Protein AF-0000000066668852 (afdb_homodimer)

Foldseek 3Di:
DDAQWKWKWFDFAPPQQIATQDTFLHGDDSHGPPVVDDPVCVVLQVCCQVVVAKDWDQDDADPDPLGRWIKIWHFDAWPVRHGGIIMIHGGRDDHDDGFWKKKWKAQLVQRKIAIQRDPPPPFDPRPDRIWGAARVCVFFQDDPCLLQVNLQLVVQDAFDKDWDWTWGATPVGIWIWIKIKTRHDPPSRIIIIMTTTSCVPDPHDHHDVVLVVLAVVCVVPVQKWKFKAFLVLGATRYTSYDDDPQFDDIPSDDRLVFWDPVCVVVVNVQSVCQQVPNAKDKDFFTWTAGPVRGTFTWIKMKGADDDHDVPDPGGGMIMIITGRPDPDD/DDAQWKWKWFDFAPPQQIATQDTFLHGDDSHGPPVVDDPVCVVLQVCCQVVVAKDWDQDDADPDPLGRWIKIWHFDAWPVRHGGIIMIHGGRDDHDDGFWKKKWKAQLVQRKIAIQGDPPPPFDPRPDRIWGAARVCVFFQDDPCLLQVNLQLVVQDAFDKDWDWTWGATPVGIWIWIKIKTRHDPPSRIIIIMTTTSCVPDPHDHHDVVLVVLAVVCVVPVQKWKFKAFLVLGATRYTSYDDDPQFDDIPSDDRLVFWDPVCVVVVNVQSVCQQVPNAKDKDFQIWTAGPVRGTFTWIKMKGADDDHDVPDPGGGMIMIITGRPDPDD

Organism: Nocardia brasiliensis (strain ATCC 700358 / HUJEG-1) (NCBI:txid1133849)

Solvent-accessible surface area (backbone atoms only — not comparable to full-atom values): 34417 Å² total; per-residue (Å²): 121,83,61,72,43,45,32,36,30,38,40,52,46,54,80,90,66,26,18,28,43,22,53,49,40,38,77,41,85,67,37,49,35,77,78,59,41,55,77,86,54,47,59,54,52,51,49,11,50,74,67,63,38,72,41,75,46,72,39,65,83,55,94,51,95,61,39,56,17,36,33,39,24,41,42,37,58,24,73,85,68,46,45,37,25,36,37,36,34,37,30,85,62,84,78,73,88,72,58,21,36,25,21,27,34,33,38,45,82,75,37,34,36,36,43,36,69,73,42,51,50,89,40,40,78,73,81,66,39,66,35,26,54,33,49,60,55,73,46,46,62,32,52,89,56,50,53,33,50,52,43,50,44,66,68,23,52,64,62,40,69,49,76,50,60,32,17,28,65,32,80,88,41,72,34,18,30,40,37,37,39,26,23,53,43,83,52,41,38,43,33,33,31,39,38,31,47,20,36,89,63,38,73,49,60,72,66,49,59,48,50,47,48,53,53,50,49,36,70,74,33,80,63,58,27,36,31,32,27,33,54,87,79,61,34,68,50,36,60,77,37,69,72,62,83,61,52,46,66,41,89,72,51,61,62,82,64,24,46,36,76,87,44,44,62,61,50,52,50,47,48,51,40,39,48,72,64,43,66,67,44,76,43,75,68,40,39,30,31,26,71,86,73,47,69,46,56,26,32,36,38,37,28,61,35,75,62,36,54,90,82,54,90,47,56,51,27,27,40,36,36,40,37,62,66,79,70,81,128,119,83,60,72,41,44,32,37,30,38,40,52,47,55,80,89,65,25,16,28,42,24,53,49,38,39,77,42,84,67,36,50,35,77,79,58,40,54,76,87,54,47,60,54,51,52,47,11,51,74,67,63,39,72,41,75,45,71,39,64,80,57,94,51,95,60,40,56,17,36,36,39,25,41,42,38,58,25,73,84,69,46,44,38,26,36,37,37,34,36,29,84,63,83,78,74,86,72,58,20,36,24,22,27,34,33,38,46,82,74,35,33,35,35,43,34,68,71,44,49,49,87,40,40,78,75,80,65,40,66,35,25,54,33,50,62,55,74,45,48,63,31,49,88,54,50,51,32,49,53,43,50,44,67,68,23,52,62,62,41,70,50,75,52,60,32,16,29,65,30,80,90,41,71,34,16,29,40,38,37,40,28,22,53,42,83,52,40,38,43,32,32,33,39,38,31,48,21,36,90,64,38,72,51,60,71,65,51,61,49,51,49,47,53,54,50,49,36,72,76,33,80,63,56,27,35,33,34,28,34,53,87,79,62,33,66,50,36,60,76,38,67,71,62,85,63,50,47,68,40,90,73,52,62,62,80,63,23,47,36,77,88,45,45,63,60,50,51,50,47,48,52,41,39,48,72,65,43,66,66,46,76,45,76,69,42,39,30,33,26,73,86,71,47,72,45,56,26,33,36,38,38,29,63,34,74,63,35,52,90,82,54,90,48,56,50,28,27,41,34,36,42,36,60,64,79,70,80,127

Radius of gyration: 28.17 Å; Cα contacts (8 Å, |Δi|>4): 1519; chains: 2; bounding box: 66×87×58 Å

Structure (mmCIF, N/CA/C/O backbone):
data_AF-0000000066668852-model_v1
#
loop_
_entity.id
_entity.type
_entity.pdbx_description
1 polymer 'Uncharacterized protein'
#
loop_
_atom_site.group_PDB
_atom_site.id
_atom_site.type_symbol
_atom_site.label_atom_id
_atom_site.label_alt_id
_atom_site.label_comp_id
_atom_site.label_asym_id
_atom_site.label_entity_id
_atom_site.label_seq_id
_atom_site.pdbx_PDB_ins_code
_atom_site.Cartn_x
_atom_site.Cartn_y
_atom_site.Cartn_z
_atom_site.occupancy
_atom_site.B_iso_or_equiv
_atom_site.auth_seq_id
_atom_site.auth_comp_id
_atom_site.auth_asym_id
_atom_site.auth_atom_id
_atom_site.pdbx_PDB_model_num
ATOM 1 N N . MET A 1 1 ? -8.672 -31.406 -9.969 1 75.81 1 MET A N 1
ATOM 2 C CA . MET A 1 1 ? -9.438 -30.578 -9.047 1 75.81 1 MET A CA 1
ATOM 3 C C . MET A 1 1 ? -8.781 -30.562 -7.668 1 75.81 1 MET A C 1
ATOM 5 O O . MET A 1 1 ? -8.086 -31.5 -7.289 1 75.81 1 MET A O 1
ATOM 9 N N . ILE A 1 2 ? -8.938 -29.438 -6.977 1 83.88 2 ILE A N 1
ATOM 10 C CA . ILE A 1 2 ? -8.336 -29.266 -5.66 1 83.88 2 ILE A CA 1
ATOM 11 C C . ILE A 1 2 ? -9.164 -30.016 -4.617 1 83.88 2 ILE A C 1
ATOM 13 O O . ILE A 1 2 ? -10.367 -29.766 -4.473 1 83.88 2 ILE A O 1
ATOM 17 N N . THR A 1 3 ? -8.578 -31.031 -3.951 1 88.62 3 THR A N 1
ATOM 18 C CA . THR A 1 3 ? -9.227 -31.766 -2.867 1 88.62 3 THR A CA 1
ATOM 19 C C . THR A 1 3 ? -8.516 -31.5 -1.542 1 88.62 3 THR A C 1
ATOM 21 O O . THR A 1 3 ? -7.379 -31.016 -1.522 1 88.62 3 THR A O 1
ATOM 24 N N . GLY A 1 4 ? -9.195 -31.656 -0.461 1 91.81 4 GLY A N 1
ATOM 25 C CA . GLY A 1 4 ? -8.602 -31.531 0.859 1 91.81 4 GLY A CA 1
ATOM 26 C C . GLY A 1 4 ? -8.555 -30.109 1.365 1 91.81 4 GLY A C 1
ATOM 27 O O . GLY A 1 4 ? -8.047 -29.844 2.457 1 91.81 4 GLY A O 1
ATOM 28 N N . ARG A 1 5 ? -9.008 -29.188 0.567 1 93.94 5 ARG A N 1
ATOM 29 C CA . ARG A 1 5 ? -9.062 -27.781 0.969 1 93.94 5 ARG A CA 1
ATOM 30 C C . ARG A 1 5 ? -10.453 -27.203 0.733 1 93.94 5 ARG A C 1
ATOM 32 O O . ARG A 1 5 ? -11.156 -27.609 -0.197 1 93.94 5 ARG A O 1
ATOM 39 N N . TRP A 1 6 ? -10.797 -26.297 1.607 1 96.06 6 TRP A N 1
ATOM 40 C CA . TRP A 1 6 ? -12.055 -25.578 1.403 1 96.06 6 TRP A CA 1
ATOM 41 C C . TRP A 1 6 ? -11.945 -24.609 0.223 1 96.06 6 TRP A C 1
ATOM 43 O O . TRP A 1 6 ? -10.961 -23.891 0.088 1 96.06 6 TRP A O 1
ATOM 53 N N . LEU A 1 7 ? -12.953 -24.672 -0.621 1 96.81 7 LEU A N 1
ATOM 54 C CA . LEU A 1 7 ? -13.125 -23.703 -1.688 1 96.81 7 LEU A CA 1
ATOM 55 C C . LEU A 1 7 ? -14.25 -22.719 -1.356 1 96.81 7 LEU A C 1
ATOM 57 O O . LEU A 1 7 ? -15.352 -23.141 -0.989 1 96.81 7 LEU A O 1
ATOM 61 N N . LEU A 1 8 ? -13.961 -21.453 -1.402 1 97.19 8 LEU A N 1
ATOM 62 C CA . LEU A 1 8 ? -15 -20.453 -1.188 1 97.19 8 LEU A CA 1
ATOM 63 C C . LEU A 1 8 ? -15.484 -19.875 -2.514 1 97.19 8 LEU A C 1
ATOM 65 O O . LEU A 1 8 ? -14.781 -19.078 -3.137 1 97.19 8 LEU A O 1
ATOM 69 N N . ILE A 1 9 ? -16.656 -20.25 -2.91 1 97.94 9 ILE A N 1
ATOM 70 C CA . ILE A 1 9 ? -17.234 -19.844 -4.176 1 97.94 9 ILE A CA 1
ATOM 71 C C . ILE A 1 9 ? -18.281 -18.75 -3.93 1 97.94 9 ILE A C 1
ATOM 73 O O . ILE A 1 9 ? -19.297 -18.984 -3.279 1 97.94 9 ILE A O 1
ATOM 77 N N . GLU A 1 10 ? -18 -17.562 -4.41 1 98.12 10 GLU A N 1
ATOM 78 C CA . GLU A 1 10 ? -18.984 -16.5 -4.262 1 98.12 10 GLU A CA 1
ATOM 79 C C . GLU A 1 10 ? -20.141 -16.672 -5.246 1 98.12 10 GLU A C 1
ATOM 81 O O . GLU A 1 10 ? -19.938 -17.094 -6.383 1 98.12 10 GLU A O 1
ATOM 86 N N . THR A 1 11 ? -21.312 -16.422 -4.805 1 97.69 11 THR A N 1
ATOM 87 C CA . THR A 1 11 ? -22.531 -16.531 -5.59 1 97.69 11 THR A CA 1
ATOM 88 C C . THR A 1 11 ? -23.281 -15.203 -5.602 1 97.69 11 THR A C 1
ATOM 90 O O . THR A 1 11 ? -24.516 -15.18 -5.523 1 97.69 11 THR A O 1
ATOM 93 N N . LEU A 1 12 ? -22.641 -14.109 -5.66 1 96.56 12 LEU A N 1
ATOM 94 C CA . LEU A 1 12 ? -23.188 -12.773 -5.469 1 96.56 12 LEU A CA 1
ATOM 95 C C . LEU A 1 12 ? -23.984 -12.336 -6.688 1 96.56 12 LEU A C 1
ATOM 97 O O . LEU A 1 12 ? -24.906 -11.523 -6.57 1 96.56 12 LEU A O 1
ATOM 101 N N . GLY A 1 13 ? -23.625 -12.812 -7.852 1 94.06 13 GLY A N 1
ATOM 102 C CA . GLY A 1 13 ? -24.312 -12.453 -9.086 1 94.06 13 GLY A CA 1
ATOM 103 C C . GLY A 1 13 ? -24.953 -13.633 -9.773 1 94.06 13 GLY A C 1
ATOM 104 O O . GLY A 1 13 ? -25.391 -14.578 -9.117 1 94.06 13 GLY A O 1
ATOM 105 N N . HIS A 1 14 ? -25.156 -13.477 -11.102 1 92.62 14 HIS A N 1
ATOM 106 C CA . HIS A 1 14 ? -25.688 -14.57 -11.906 1 92.62 14 HIS A CA 1
ATOM 107 C C . HIS A 1 14 ? -24.734 -15.758 -11.914 1 92.62 14 HIS A C 1
ATOM 109 O O . HIS A 1 14 ? -23.516 -15.594 -11.727 1 92.62 14 HIS A O 1
ATOM 115 N N . VAL A 1 15 ? -25.297 -16.875 -12.086 1 92 15 VAL A N 1
ATOM 116 C CA . VAL A 1 15 ? -24.562 -18.141 -11.984 1 92 15 VAL A CA 1
ATOM 117 C C . VAL A 1 15 ? -23.328 -18.078 -12.898 1 92 15 VAL A C 1
ATOM 119 O O . VAL A 1 15 ? -22.281 -18.625 -12.57 1 92 15 VAL A O 1
ATOM 122 N N . ASP A 1 16 ? -23.438 -17.375 -14 1 91.38 16 ASP A N 1
ATOM 123 C CA . ASP A 1 16 ? -22.344 -17.328 -14.977 1 91.38 16 ASP A CA 1
ATOM 124 C C . ASP A 1 16 ? -21.203 -16.453 -14.469 1 91.38 16 ASP A C 1
ATOM 126 O O . ASP A 1 16 ? -20.094 -16.5 -15.023 1 91.38 16 ASP A O 1
ATOM 130 N N . THR A 1 17 ? -21.438 -15.688 -13.414 1 93.62 17 THR A N 1
ATOM 131 C CA . THR A 1 17 ? -20.406 -14.781 -12.906 1 93.62 17 THR A CA 1
ATOM 132 C C . THR A 1 17 ? -19.781 -15.336 -11.633 1 93.62 17 THR A C 1
ATOM 134 O O . THR A 1 17 ? -18.859 -14.742 -11.07 1 93.62 17 THR A O 1
ATOM 137 N N . TRP A 1 18 ? -20.312 -16.531 -11.195 1 96.5 18 TRP A N 1
ATOM 138 C CA . TRP A 1 18 ? -19.781 -17.094 -9.953 1 96.5 18 TRP A CA 1
ATOM 139 C C . TRP A 1 18 ? -18.281 -17.328 -10.07 1 96.5 18 TRP A C 1
ATOM 141 O O . TRP A 1 18 ? -17.766 -17.609 -11.156 1 96.5 18 TRP A O 1
ATOM 151 N N . SER A 1 19 ? -17.562 -17.156 -9 1 97.19 19 SER A N 1
ATOM 152 C CA . SER A 1 19 ? -16.109 -17.266 -9.062 1 97.19 19 SER A CA 1
ATOM 153 C C . SER A 1 19 ? -15.539 -17.766 -7.746 1 97.19 19 SER A C 1
ATOM 155 O O . SER A 1 19 ? -16.219 -17.766 -6.719 1 97.19 19 SER A O 1
ATOM 157 N N . LEU A 1 20 ? -14.406 -18.297 -7.84 1 97.19 20 LEU A N 1
ATOM 158 C CA . LEU A 1 20 ? -13.633 -18.75 -6.688 1 97.19 20 LEU A CA 1
ATOM 159 C C . LEU A 1 20 ? -12.898 -17.578 -6.035 1 97.19 20 LEU A C 1
ATOM 161 O O . LEU A 1 20 ? -12.133 -16.875 -6.699 1 97.19 20 LEU A O 1
ATOM 165 N N . LEU A 1 21 ? -13.148 -17.375 -4.699 1 96.88 21 LEU A N 1
ATOM 166 C CA . LEU A 1 21 ? -12.547 -16.234 -4.012 1 96.88 21 LEU A CA 1
ATOM 167 C C . LEU A 1 21 ? -11.375 -16.672 -3.139 1 96.88 21 LEU A C 1
ATOM 169 O O . LEU A 1 21 ? -10.484 -15.875 -2.846 1 96.88 21 LEU A O 1
ATOM 173 N N . ALA A 1 22 ? -11.445 -17.969 -2.748 1 96.62 22 ALA A N 1
ATOM 174 C CA . ALA A 1 22 ? -10.367 -18.422 -1.874 1 96.62 22 ALA A CA 1
ATOM 175 C C . ALA A 1 22 ? -10.234 -19.938 -1.899 1 96.62 22 ALA A C 1
ATOM 177 O O . ALA A 1 22 ? -11.234 -20.656 -2.041 1 96.62 22 ALA A O 1
ATOM 178 N N . VAL A 1 23 ? -9.062 -20.453 -1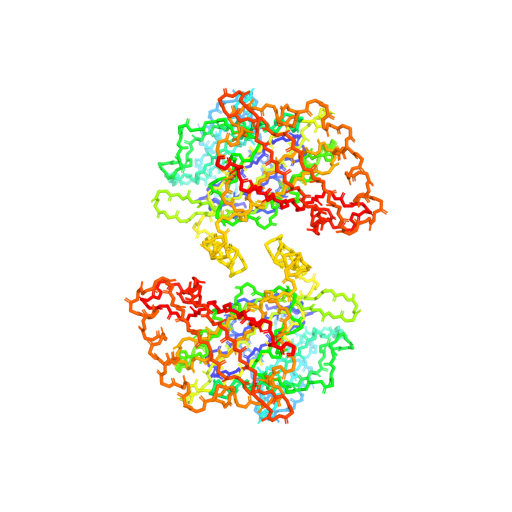.8 1 96.38 23 VAL A N 1
ATOM 179 C CA . VAL A 1 23 ? -8.719 -21.828 -1.504 1 96.38 23 VAL A CA 1
ATOM 180 C C . VAL A 1 23 ? -8.031 -21.922 -0.143 1 96.38 23 VAL A C 1
ATOM 182 O O . VAL A 1 23 ? -6.879 -21.516 0.002 1 96.38 23 VAL A O 1
ATOM 185 N N . GLY A 1 24 ? -8.789 -22.469 0.815 1 94.62 24 GLY A N 1
ATOM 186 C CA . GLY A 1 24 ? -8.32 -22.266 2.176 1 94.62 24 GLY A CA 1
ATOM 187 C C . GLY A 1 24 ? -8.273 -20.797 2.57 1 94.62 24 GLY A C 1
ATOM 188 O O . GLY A 1 24 ? -9.281 -20.094 2.473 1 94.62 24 GLY A O 1
ATOM 189 N N . THR A 1 25 ? -7.066 -20.344 2.891 1 93.81 25 THR A N 1
ATOM 190 C CA . THR A 1 25 ? -6.906 -18.938 3.254 1 93.81 25 THR A CA 1
ATOM 191 C C . THR A 1 25 ? -6.289 -18.141 2.104 1 93.81 25 THR A C 1
ATOM 193 O O . THR A 1 25 ? -6.102 -16.922 2.207 1 93.81 25 THR A O 1
ATOM 196 N N . ALA A 1 26 ? -5.945 -18.797 0.987 1 94.81 26 ALA A N 1
ATOM 197 C CA . ALA A 1 26 ? -5.289 -18.141 -0.141 1 94.81 26 ALA A CA 1
ATOM 198 C C . ALA A 1 26 ? -6.309 -17.438 -1.037 1 94.81 26 ALA A C 1
ATOM 200 O O . ALA A 1 26 ? -7.203 -18.078 -1.59 1 94.81 26 ALA A O 1
ATOM 201 N N . PRO A 1 27 ? -6.172 -16.172 -1.212 1 96.31 27 PRO A N 1
ATOM 202 C CA . PRO A 1 27 ? -7.148 -15.461 -2.031 1 96.31 27 PRO A CA 1
ATOM 203 C C . PRO A 1 27 ? -7.008 -15.766 -3.521 1 96.31 27 PRO A C 1
ATOM 205 O O . PRO A 1 27 ? -5.922 -16.125 -3.98 1 96.31 27 PRO A O 1
ATOM 208 N N . ARG A 1 28 ? -8.117 -15.734 -4.215 1 94 28 ARG A N 1
ATOM 209 C CA . ARG A 1 28 ? -8.188 -15.828 -5.668 1 94 28 ARG A CA 1
ATOM 210 C C . ARG A 1 28 ? -8.914 -14.625 -6.262 1 94 28 ARG A C 1
ATOM 212 O O . ARG A 1 28 ? -9.852 -14.102 -5.66 1 94 28 ARG A O 1
ATOM 219 N N . GLU A 1 29 ? -8.422 -14.203 -7.359 1 92.44 29 GLU A N 1
ATOM 220 C CA . GLU A 1 29 ? -9.008 -13.039 -8.016 1 92.44 29 GLU A CA 1
ATOM 221 C C . GLU A 1 29 ? -10.078 -13.445 -9.023 1 92.44 29 GLU A C 1
ATOM 223 O O . GLU A 1 29 ? -9.805 -13.547 -10.219 1 92.44 29 GLU A O 1
ATOM 228 N N . TRP A 1 30 ? -11.227 -13.594 -8.555 1 93.94 30 TRP A N 1
ATOM 229 C CA . TRP A 1 30 ? -12.398 -13.883 -9.367 1 93.94 30 TRP A CA 1
ATOM 230 C C . TRP A 1 30 ? -12.133 -15.047 -10.32 1 93.94 30 TRP A C 1
ATOM 232 O O . TRP A 1 30 ? -12.453 -14.969 -11.508 1 93.94 30 TRP A O 1
ATOM 242 N N . LYS A 1 31 ? -11.469 -15.992 -9.852 1 93.81 31 LYS A N 1
ATOM 243 C CA . LYS A 1 31 ? -11.234 -17.156 -10.703 1 93.81 31 LYS A CA 1
ATOM 244 C C . LYS A 1 31 ? -12.547 -17.859 -11.047 1 93.81 31 LYS A C 1
ATOM 246 O O . LYS A 1 31 ? -13.336 -18.172 -10.156 1 93.81 31 LYS A O 1
ATOM 251 N N . SER A 1 32 ? -12.742 -18.141 -12.289 1 92.31 32 SER A N 1
ATOM 252 C CA . SER A 1 32 ? -14 -18.75 -12.734 1 92.31 32 SER A CA 1
ATOM 253 C C . SER A 1 32 ? -14.266 -20.062 -12 1 92.31 32 SER A C 1
ATOM 255 O O . SER A 1 32 ? -13.406 -20.938 -11.945 1 92.31 32 SER A O 1
ATOM 257 N N . PHE A 1 33 ? -15.5 -20.141 -11.391 1 90.44 33 PHE A N 1
ATOM 258 C CA . PHE A 1 33 ? -15.891 -21.344 -10.664 1 90.44 33 PHE A CA 1
ATOM 259 C C . PHE A 1 33 ? -16.062 -22.516 -11.617 1 90.44 33 PHE A C 1
ATOM 261 O O . PHE A 1 33 ? -15.742 -23.656 -11.273 1 90.44 33 PHE A O 1
ATOM 268 N N . GLN A 1 34 ? -16.438 -22.266 -12.883 1 90.62 34 GLN A N 1
ATOM 269 C CA . GLN A 1 34 ? -16.641 -23.297 -13.883 1 90.62 34 GLN A CA 1
ATOM 270 C C . GLN A 1 34 ? -15.32 -23.969 -14.266 1 90.62 34 GLN A C 1
ATOM 272 O O . GLN A 1 34 ? -15.281 -25.156 -14.555 1 90.62 34 GLN A O 1
ATOM 277 N N . ARG A 1 35 ? -14.281 -23.188 -14.172 1 88.94 35 ARG A N 1
ATOM 278 C CA . ARG A 1 35 ? -12.969 -23.719 -14.523 1 88.94 35 ARG A CA 1
ATOM 279 C C . ARG A 1 35 ? -12.289 -24.344 -13.312 1 88.94 35 ARG A C 1
ATOM 281 O O . ARG A 1 35 ? -11.492 -25.281 -13.453 1 88.94 35 ARG A O 1
ATOM 288 N N . ALA A 1 36 ? -12.711 -23.875 -12.141 1 90 36 ALA A N 1
ATOM 289 C CA . ALA A 1 36 ? -12.016 -24.281 -10.922 1 90 36 ALA A CA 1
ATOM 290 C C . ALA A 1 36 ? -12.617 -25.562 -10.352 1 90 36 ALA A C 1
ATOM 292 O O . ALA A 1 36 ? -11.938 -26.312 -9.664 1 90 36 ALA A O 1
ATOM 293 N N . VAL A 1 37 ? -13.852 -25.781 -10.617 1 92.25 37 VAL A N 1
ATOM 294 C CA . VAL A 1 37 ? -14.57 -26.922 -10.047 1 92.25 37 VAL A CA 1
ATOM 295 C C . VAL A 1 37 ? -14.992 -27.875 -11.164 1 92.25 37 VAL A C 1
ATOM 297 O O . VAL A 1 37 ? -15.523 -27.438 -12.188 1 92.25 37 VAL A O 1
ATOM 300 N N . SER A 1 38 ? -14.797 -29.141 -10.914 1 91.12 38 SER A N 1
ATOM 301 C CA . SER A 1 38 ? -15.203 -30.156 -11.883 1 91.12 38 SER A CA 1
ATOM 302 C C . SER A 1 38 ? -16.703 -30.062 -12.18 1 91.12 38 SER A C 1
ATOM 304 O O . SER A 1 38 ? -17.5 -29.859 -11.273 1 91.12 38 SER A O 1
ATOM 306 N N . THR A 1 39 ? -17.016 -30.25 -13.391 1 92.25 39 THR A N 1
ATOM 307 C CA . THR A 1 39 ? -18.406 -30.172 -13.859 1 92.25 39 THR A CA 1
ATOM 308 C C . THR A 1 39 ? -19.297 -31.141 -13.086 1 92.25 39 THR A C 1
ATOM 310 O O . THR A 1 39 ? -20.469 -30.859 -12.836 1 92.25 39 THR A O 1
ATOM 313 N N . ARG A 1 40 ? -18.734 -32.219 -12.641 1 90.5 40 ARG A N 1
ATOM 314 C CA . ARG A 1 40 ? -19.5 -33.281 -11.953 1 90.5 40 ARG A CA 1
ATOM 315 C C . ARG A 1 40 ? -19.891 -32.844 -10.547 1 90.5 40 ARG A C 1
ATOM 317 O O . ARG A 1 40 ? -20.828 -33.375 -9.969 1 90.5 40 ARG A O 1
ATOM 324 N N . LEU A 1 41 ? -19.156 -31.922 -10.023 1 92.81 41 LEU A N 1
ATOM 325 C CA . LEU A 1 41 ? -19.406 -31.5 -8.648 1 92.81 41 LEU A CA 1
ATOM 326 C C . LEU A 1 41 ? -20.234 -30.219 -8.609 1 92.81 41 LEU A C 1
ATOM 328 O O . LEU A 1 41 ? -20.766 -29.844 -7.566 1 92.81 41 LEU A O 1
ATOM 332 N N . GLN A 1 42 ? -20.375 -29.469 -9.727 1 94.81 42 GLN A N 1
ATOM 333 C CA . GLN A 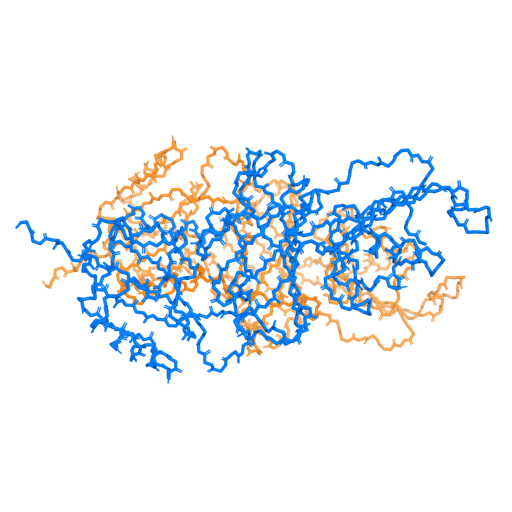1 42 ? -21.031 -28.156 -9.812 1 94.81 42 GLN A CA 1
ATOM 334 C C . GLN A 1 42 ? -22.5 -28.25 -9.414 1 94.81 42 GLN A C 1
ATOM 336 O O . GLN A 1 42 ? -23.031 -27.344 -8.766 1 94.81 42 GLN A O 1
ATOM 341 N N . PRO A 1 43 ? -23.172 -29.391 -9.688 1 94.5 43 PRO A N 1
ATOM 342 C CA . PRO A 1 43 ? -24.562 -29.484 -9.281 1 94.5 43 PRO A CA 1
ATOM 343 C C . PRO A 1 43 ? -24.75 -29.438 -7.766 1 94.5 43 PRO A C 1
ATOM 345 O O . PRO A 1 43 ? -25.781 -28.969 -7.281 1 94.5 43 PRO A O 1
ATOM 348 N N . PHE A 1 44 ? -23.781 -29.906 -6.996 1 95.12 44 PHE A N 1
ATOM 349 C CA . PHE A 1 44 ? -23.875 -29.859 -5.539 1 95.12 44 PHE A CA 1
ATOM 350 C C . PHE A 1 44 ? -23.828 -28.406 -5.047 1 95.12 44 PHE A C 1
ATOM 352 O O . PHE A 1 44 ? -24.484 -28.062 -4.074 1 95.12 44 PHE A O 1
ATOM 359 N N . ILE A 1 45 ? -23.047 -27.578 -5.711 1 96.38 45 ILE A N 1
ATOM 360 C CA . ILE A 1 45 ? -22.953 -26.172 -5.363 1 96.38 45 ILE A CA 1
ATOM 361 C C . ILE A 1 45 ? -24.266 -25.469 -5.68 1 96.38 45 ILE A C 1
ATOM 363 O O . ILE A 1 45 ? -24.781 -24.703 -4.855 1 96.38 45 ILE A O 1
ATOM 367 N N . ALA A 1 46 ? -24.766 -25.812 -6.824 1 96.56 46 ALA A N 1
ATOM 368 C CA . ALA A 1 46 ? -26.047 -25.234 -7.23 1 96.56 46 ALA A CA 1
ATOM 369 C C . ALA A 1 46 ? -27.156 -25.641 -6.262 1 96.56 46 ALA A C 1
ATOM 371 O O . ALA A 1 46 ? -28 -24.812 -5.902 1 96.56 46 ALA A O 1
ATOM 372 N N . ALA A 1 47 ? -27.156 -26.859 -5.875 1 97.19 47 ALA A N 1
ATOM 373 C CA . ALA A 1 47 ? -28.172 -27.359 -4.949 1 97.19 47 ALA A CA 1
ATOM 374 C C . ALA A 1 47 ? -28.078 -26.656 -3.598 1 97.19 47 ALA A C 1
ATOM 376 O O . ALA A 1 47 ? -29.094 -26.281 -3.016 1 97.19 47 ALA A O 1
ATOM 377 N N . ALA A 1 48 ? -26.875 -26.516 -3.102 1 97.75 48 ALA A N 1
ATOM 378 C CA . ALA A 1 48 ? -26.672 -25.812 -1.835 1 97.75 48 ALA A CA 1
ATOM 379 C C . ALA A 1 48 ? -27.125 -24.359 -1.936 1 97.75 48 ALA A C 1
ATOM 381 O O . ALA A 1 48 ? -27.75 -23.828 -1.007 1 97.75 48 ALA A O 1
ATOM 382 N N . TYR A 1 49 ? -26.828 -23.781 -3.064 1 97.62 49 TYR A N 1
ATOM 383 C CA . TYR A 1 49 ? -27.219 -22.406 -3.309 1 97.62 49 TYR A CA 1
ATOM 384 C C . TYR A 1 49 ? -28.734 -22.266 -3.342 1 97.62 49 TYR A C 1
ATOM 386 O O . TYR A 1 49 ? -29.312 -21.406 -2.662 1 97.62 49 TYR A O 1
ATOM 394 N N . THR A 1 50 ? -29.391 -23.078 -4.105 1 96.94 50 THR A N 1
ATOM 395 C CA . THR A 1 50 ? -30.828 -23 -4.301 1 96.94 50 THR A CA 1
ATOM 396 C C . THR A 1 50 ? -31.578 -23.391 -3.027 1 96.94 50 THR A C 1
ATOM 398 O O . THR A 1 50 ? -32.531 -22.734 -2.641 1 96.94 50 THR A O 1
ATOM 401 N N . GLY A 1 51 ? -31.125 -24.375 -2.402 1 96.88 51 GLY A N 1
ATOM 402 C CA . GLY A 1 51 ? -31.797 -24.875 -1.208 1 96.88 51 GLY A CA 1
ATOM 403 C C . GLY A 1 51 ? -31.438 -24.078 0.04 1 96.88 51 GLY A C 1
ATOM 404 O O . GLY A 1 51 ? -32.188 -24.109 1.026 1 96.88 51 GLY A O 1
ATOM 405 N N . GLY A 1 52 ? -30.297 -23.484 0.038 1 96.44 52 GLY A N 1
ATOM 406 C CA . GLY A 1 52 ? -29.812 -22.75 1.193 1 96.44 52 GLY A CA 1
ATOM 407 C C . GLY A 1 52 ? -29.453 -23.641 2.363 1 96.44 52 GLY A C 1
ATOM 408 O O . GLY A 1 52 ? -29.5 -23.219 3.518 1 96.44 52 GLY A O 1
ATOM 409 N N . THR A 1 53 ? -29.219 -24.922 2.059 1 96.75 53 THR A N 1
ATOM 410 C CA . THR A 1 53 ? -28.891 -25.875 3.109 1 96.75 53 THR A CA 1
ATOM 411 C C . THR A 1 53 ? -27.609 -26.641 2.777 1 96.75 53 THR A C 1
ATOM 413 O O . THR A 1 53 ? -27.188 -26.688 1.621 1 96.75 53 THR A O 1
ATOM 416 N N . VAL A 1 54 ? -27.094 -27.219 3.779 1 97.19 54 VAL A N 1
ATOM 417 C CA . VAL A 1 54 ? -25.844 -27.953 3.641 1 97.19 54 VAL A CA 1
ATOM 418 C C . VAL A 1 54 ? -26.078 -29.25 2.859 1 97.19 54 VAL A C 1
ATOM 420 O O . VAL A 1 54 ? -27.062 -29.953 3.09 1 97.19 54 VAL A O 1
ATOM 423 N N . ILE A 1 55 ? -25.188 -29.5 1.89 1 96.81 55 ILE A N 1
ATOM 424 C CA . ILE A 1 55 ? -25.125 -30.797 1.209 1 96.81 55 ILE A CA 1
ATOM 425 C C . ILE A 1 55 ? -23.922 -31.578 1.704 1 96.81 55 ILE A C 1
ATOM 427 O O . ILE A 1 55 ? -22.781 -31.109 1.62 1 96.81 55 ILE A O 1
ATOM 431 N N . ASP A 1 56 ? -24.141 -32.625 2.307 1 94.75 56 ASP A N 1
ATOM 432 C CA . ASP A 1 56 ? -23.125 -33.531 2.855 1 94.75 56 ASP A CA 1
ATOM 433 C C . ASP A 1 56 ? -23.312 -34.938 2.34 1 94.75 56 ASP A C 1
ATOM 435 O O . ASP A 1 56 ? -24.281 -35.625 2.709 1 94.75 56 ASP A O 1
ATOM 439 N N . GLN A 1 57 ? -22.359 -35.406 1.386 1 92.12 57 GLN A N 1
ATOM 440 C CA . GLN A 1 57 ? -22.609 -36.688 0.758 1 92.12 57 GLN A CA 1
ATOM 441 C C . GLN A 1 57 ? -21.297 -37.375 0.396 1 92.12 57 GLN A C 1
ATOM 443 O O . GLN A 1 57 ? -20.281 -36.719 0.143 1 92.12 57 GLN A O 1
ATOM 448 N N . GLU A 1 58 ? -21.344 -38.688 0.428 1 92.44 58 GLU A N 1
ATOM 449 C CA . GLU A 1 58 ? -20.266 -39.469 -0.126 1 92.44 58 GLU A CA 1
ATOM 450 C C . GLU A 1 58 ? -20.359 -39.562 -1.646 1 92.44 58 GLU A C 1
ATOM 452 O O . GLU A 1 58 ? -21.422 -39.875 -2.186 1 92.44 58 GLU A O 1
ATOM 457 N N . LEU A 1 59 ? -19.25 -39.219 -2.219 1 92.25 59 LEU A N 1
ATOM 458 C CA . LEU A 1 59 ? -19.25 -39.25 -3.678 1 92.25 59 LEU A CA 1
ATOM 459 C C . LEU A 1 59 ? -19.172 -40.688 -4.191 1 92.25 59 LEU A C 1
ATOM 461 O O . LEU A 1 59 ? -18.5 -41.531 -3.584 1 92.25 59 LEU A O 1
ATOM 465 N N . PRO A 1 60 ? -19.828 -40.969 -5.301 1 88.19 60 PRO A N 1
ATOM 466 C CA . PRO A 1 60 ? -19.781 -42.312 -5.859 1 88.19 60 PRO A CA 1
ATOM 467 C C . PRO A 1 60 ? -18.391 -42.688 -6.367 1 88.19 60 PRO A C 1
ATOM 469 O O . PRO A 1 60 ? -17.562 -41.812 -6.609 1 88.19 60 PRO A O 1
ATOM 472 N N . GLN A 1 61 ? -18.219 -44.031 -6.438 1 90.56 61 GLN A N 1
ATOM 473 C CA . GLN A 1 61 ? -16.953 -44.5 -7.008 1 90.56 61 GLN A CA 1
ATOM 474 C C . GLN A 1 61 ? -16.812 -44.031 -8.453 1 90.56 61 GLN A C 1
ATOM 476 O O . GLN A 1 61 ? -17.781 -44.031 -9.211 1 90.56 61 GLN A O 1
ATOM 481 N N . SER A 1 62 ? -15.672 -43.5 -8.773 1 86.56 62 SER A N 1
ATOM 482 C CA . SER A 1 62 ? -15.398 -43 -10.117 1 86.56 62 SER A CA 1
ATOM 483 C C . SER A 1 62 ? -13.914 -43.094 -10.445 1 86.56 62 SER A C 1
ATOM 485 O O . SER A 1 62 ? -13.125 -43.625 -9.648 1 86.56 62 SER A O 1
ATOM 487 N N . ARG A 1 63 ? -13.609 -42.719 -11.609 1 87.94 63 ARG A N 1
ATOM 488 C CA . ARG A 1 63 ? -12.219 -42.719 -12.039 1 87.94 63 ARG A CA 1
ATOM 489 C C . ARG A 1 63 ? -11.477 -41.5 -11.547 1 87.94 63 ARG A C 1
ATOM 491 O O . ARG A 1 63 ? -10.258 -41.375 -11.711 1 87.94 63 ARG A O 1
ATOM 498 N N . HIS A 1 64 ? -12.227 -40.656 -10.961 1 86.62 64 HIS A N 1
ATOM 499 C CA . HIS A 1 64 ? -11.641 -39.375 -10.594 1 86.62 64 HIS A CA 1
ATOM 500 C C . HIS A 1 64 ? -10.953 -39.469 -9.234 1 86.62 64 HIS A C 1
ATOM 502 O O . HIS A 1 64 ? -11.195 -40.406 -8.461 1 86.62 64 HIS A O 1
ATOM 508 N N . ASP A 1 65 ? -10.102 -38.469 -8.922 1 83.56 65 ASP A N 1
ATOM 509 C CA . ASP A 1 65 ? -9.305 -38.438 -7.699 1 83.56 65 ASP A CA 1
ATOM 510 C C . ASP A 1 65 ? -10.195 -38.281 -6.469 1 83.56 65 ASP A C 1
ATOM 512 O O . ASP A 1 65 ? -9.805 -38.656 -5.363 1 83.56 65 ASP A O 1
ATOM 516 N N . TRP A 1 66 ? -11.375 -37.906 -6.641 1 86.94 66 TRP A N 1
ATOM 517 C CA . TRP A 1 66 ? -12.273 -37.688 -5.504 1 86.94 66 TRP A CA 1
ATOM 518 C C . TRP A 1 66 ? -13.219 -38.875 -5.348 1 86.94 66 TRP A C 1
ATOM 520 O O . TRP A 1 66 ? -14.203 -38.812 -4.613 1 86.94 66 TRP A O 1
ATOM 530 N N . SER A 1 67 ? -12.805 -39.906 -5.996 1 86.56 67 SER A N 1
ATOM 531 C CA . SER A 1 67 ? -13.633 -41.125 -5.957 1 86.56 67 SER A CA 1
ATOM 532 C C . SER A 1 67 ? -13.828 -41.594 -4.531 1 86.56 67 SER A C 1
ATOM 534 O O . SER A 1 67 ? -12.852 -41.844 -3.811 1 86.56 67 SER A O 1
ATOM 536 N N . GLY A 1 68 ? -15.094 -41.719 -4.148 1 89 68 GLY A N 1
ATOM 537 C CA . GLY A 1 68 ? -15.438 -42.281 -2.848 1 89 68 GLY A CA 1
ATOM 538 C C . GLY A 1 68 ? -15.188 -41.312 -1.707 1 89 68 GLY A C 1
ATOM 539 O O . GLY A 1 68 ? -15.352 -41.656 -0.538 1 89 68 GLY A O 1
ATOM 540 N N . GLN A 1 69 ? -14.82 -40.125 -2.033 1 92.94 69 GLN A N 1
ATOM 541 C CA . GLN A 1 69 ? -14.539 -39.156 -0.988 1 92.94 69 GLN A CA 1
ATOM 542 C C . GLN A 1 69 ? -15.82 -38.469 -0.51 1 92.94 69 GLN A C 1
ATOM 544 O O . GLN A 1 69 ? -16.891 -38.688 -1.062 1 92.94 69 GLN A O 1
ATOM 549 N N . HIS A 1 70 ? -15.641 -37.75 0.596 1 94.38 70 HIS A N 1
ATOM 550 C CA . HIS A 1 70 ? -16.75 -37.031 1.181 1 94.38 70 HIS A CA 1
ATOM 551 C C . HIS A 1 70 ? -16.812 -35.594 0.629 1 94.38 70 HIS A C 1
ATOM 553 O O . HIS A 1 70 ? -15.789 -34.938 0.466 1 94.38 70 HIS A O 1
ATOM 559 N N . LEU A 1 71 ? -18.031 -35.219 0.249 1 95.5 71 LEU A N 1
ATOM 560 C CA . LEU A 1 71 ? -18.281 -33.844 -0.219 1 95.5 71 LEU A CA 1
ATOM 561 C C . LEU A 1 71 ? -19.172 -33.094 0.76 1 95.5 71 LEU A C 1
ATOM 563 O O . LEU A 1 71 ? -20.172 -33.625 1.236 1 95.5 71 LEU A O 1
ATOM 567 N N . ARG A 1 72 ? -18.766 -31.906 1.103 1 96.75 72 ARG A N 1
ATOM 568 C CA . ARG A 1 72 ? -19.562 -30.984 1.906 1 96.75 72 ARG A CA 1
ATOM 569 C C . ARG A 1 72 ? -19.688 -29.625 1.224 1 96.75 72 ARG A C 1
ATOM 571 O O . ARG A 1 72 ? -18.672 -29.016 0.869 1 96.75 72 ARG A O 1
ATOM 578 N N . ALA A 1 73 ? -20.875 -29.188 0.891 1 97.12 73 ALA A N 1
ATOM 579 C CA . ALA A 1 73 ? -21.188 -27.859 0.359 1 97.12 73 ALA A CA 1
ATOM 580 C C . ALA A 1 73 ? -22.031 -27.062 1.345 1 97.12 73 ALA A C 1
ATOM 582 O O . ALA A 1 73 ? -23.141 -27.484 1.694 1 97.12 73 ALA A O 1
ATOM 583 N N . VAL A 1 74 ? -21.547 -25.938 1.826 1 96.56 74 VAL A N 1
ATOM 584 C CA . VAL A 1 74 ? -22.188 -25.172 2.889 1 96.56 74 VAL A CA 1
ATOM 585 C C . VAL A 1 74 ? -22.531 -23.781 2.373 1 96.56 74 VAL A C 1
ATOM 587 O O . VAL A 1 74 ? -21.641 -22.953 2.123 1 96.56 74 VAL A O 1
ATOM 590 N N . PRO A 1 75 ? -23.797 -23.484 2.252 1 96.88 75 PRO A N 1
ATOM 591 C CA . PRO A 1 75 ? -24.188 -22.125 1.833 1 96.88 75 PRO A CA 1
ATOM 592 C C . PRO A 1 75 ? -23.984 -21.094 2.932 1 96.88 75 PRO A C 1
ATOM 594 O O . PRO A 1 75 ? -24.188 -21.375 4.113 1 96.88 75 PRO A O 1
ATOM 597 N N . LEU A 1 76 ? -23.516 -19.922 2.588 1 95.38 76 LEU A N 1
ATOM 598 C CA . LEU A 1 76 ? -23.391 -18.781 3.48 1 95.38 76 LEU A CA 1
ATOM 599 C C . LEU A 1 76 ? -24.422 -17.703 3.148 1 95.38 76 LEU A C 1
ATOM 601 O O . LEU A 1 76 ? -24.359 -17.094 2.084 1 95.38 76 LEU A O 1
ATOM 605 N N . HIS A 1 77 ? -25.266 -17.438 4.121 1 94.62 77 HIS A N 1
ATOM 606 C CA . HIS A 1 77 ? -26.344 -16.484 3.896 1 94.62 77 HIS A CA 1
ATOM 607 C C . HIS A 1 77 ? -25.906 -15.062 4.215 1 94.62 77 HIS A C 1
ATOM 609 O O . HIS A 1 77 ? -25.141 -14.844 5.156 1 94.62 77 HIS A O 1
ATOM 615 N N . GLY A 1 78 ? -26.406 -14.188 3.369 1 93.19 78 GLY A N 1
ATOM 616 C CA . GLY A 1 78 ? -26.234 -12.773 3.666 1 93.19 78 GLY A CA 1
ATOM 617 C C . GLY A 1 78 ? -27.375 -12.188 4.477 1 93.19 78 GLY A C 1
ATOM 618 O O . GLY A 1 78 ? -28.344 -12.883 4.777 1 93.19 78 GLY A O 1
ATOM 619 N N . PRO A 1 79 ? -27.234 -10.945 4.859 1 90.88 79 PRO A N 1
ATOM 620 C CA . PRO A 1 79 ? -28.281 -10.289 5.648 1 90.88 79 PRO A CA 1
ATOM 621 C C . PRO A 1 79 ? -29.609 -10.18 4.898 1 90.88 79 PRO A C 1
ATOM 623 O O . PRO A 1 79 ? -30.656 -10.008 5.52 1 90.88 79 PRO A O 1
ATOM 626 N N . ASP A 1 80 ? -29.547 -10.336 3.596 1 87.06 80 ASP A N 1
ATOM 627 C CA . ASP A 1 80 ? -30.75 -10.234 2.791 1 87.06 80 ASP A CA 1
ATOM 628 C C . ASP A 1 80 ? -31.406 -11.602 2.611 1 87.06 80 ASP A C 1
ATOM 630 O O . ASP A 1 80 ? -32.406 -11.727 1.901 1 87.06 80 ASP A O 1
ATOM 634 N N . GLY A 1 81 ? -30.828 -12.617 3.158 1 88.75 81 GLY A N 1
ATOM 635 C CA . GLY A 1 81 ? -31.375 -13.953 3.047 1 88.75 81 GLY A CA 1
ATOM 636 C C . GLY A 1 81 ? -30.828 -14.727 1.859 1 88.75 81 GLY A C 1
ATOM 637 O O . GLY A 1 81 ? -30.969 -15.953 1.79 1 88.75 81 GLY A O 1
ATOM 638 N N . ARG A 1 82 ? -30.219 -14.047 0.982 1 93.06 82 ARG A N 1
ATOM 639 C CA . ARG A 1 82 ? -29.609 -14.695 -0.169 1 93.06 82 ARG A CA 1
ATOM 640 C C . ARG A 1 82 ? -28.328 -15.422 0.234 1 93.06 82 ARG A C 1
ATOM 642 O O . ARG A 1 82 ? -27.703 -15.078 1.236 1 93.06 82 ARG A O 1
ATOM 649 N N . VAL A 1 83 ? -28.047 -16.406 -0.53 1 96.81 83 VAL A N 1
ATOM 650 C CA . VAL A 1 83 ? -26.766 -17.094 -0.343 1 96.81 83 VAL A CA 1
ATOM 651 C C . VAL A 1 83 ? -25.672 -16.312 -1.063 1 96.81 83 VAL A C 1
ATOM 653 O O . VAL A 1 83 ? -25.688 -16.203 -2.291 1 96.81 83 VAL A O 1
ATOM 656 N N . HIS A 1 84 ? -24.719 -15.805 -0.323 1 97.31 84 HIS A N 1
ATOM 657 C CA . HIS A 1 84 ? -23.656 -14.984 -0.892 1 97.31 84 HIS A CA 1
ATOM 658 C C . HIS A 1 84 ? -22.484 -15.852 -1.355 1 97.31 84 HIS A C 1
ATOM 660 O O . HIS A 1 84 ? -21.656 -15.406 -2.166 1 97.31 84 HIS A O 1
ATOM 666 N N . ALA A 1 85 ? -22.438 -17.031 -0.76 1 97.5 85 ALA A N 1
ATOM 667 C CA . ALA A 1 85 ? -21.344 -17.922 -1.144 1 97.5 85 ALA A CA 1
ATOM 668 C C . ALA A 1 85 ? -21.672 -19.359 -0.772 1 97.5 85 ALA A C 1
ATOM 670 O O . ALA A 1 85 ? -22.594 -19.625 0.018 1 97.5 85 ALA A O 1
ATOM 671 N N . VAL A 1 86 ? -20.969 -20.266 -1.394 1 97.38 86 VAL A N 1
ATOM 672 C CA . VAL A 1 86 ? -20.969 -21.688 -1.027 1 97.38 86 VAL A CA 1
ATOM 673 C C . VAL A 1 86 ? -19.547 -22.156 -0.753 1 97.38 86 VAL A C 1
ATOM 675 O O . VAL A 1 86 ? -18.656 -21.984 -1.592 1 97.38 86 VAL A O 1
ATOM 678 N N . ARG A 1 87 ? -19.359 -22.688 0.428 1 96.75 87 ARG A N 1
ATOM 679 C CA . ARG A 1 87 ? -18.109 -23.391 0.731 1 96.75 87 ARG A CA 1
ATOM 680 C C . ARG A 1 87 ? -18.156 -24.828 0.263 1 96.75 87 ARG A C 1
ATOM 682 O O . ARG A 1 87 ? -19.109 -25.562 0.564 1 96.75 87 ARG A O 1
ATOM 689 N N . LEU A 1 88 ? -17.094 -25.219 -0.466 1 96.56 88 LEU A N 1
ATOM 690 C CA . LEU A 1 88 ? -17.047 -26.578 -0.962 1 96.56 88 LEU A CA 1
ATOM 691 C C . LEU A 1 88 ? -15.805 -27.297 -0.443 1 96.56 88 LEU A C 1
ATOM 693 O O . LEU A 1 88 ? -14.703 -26.75 -0.481 1 96.56 88 LEU A O 1
ATOM 697 N N . TRP A 1 89 ? -16 -28.469 0.085 1 96.44 89 TRP A N 1
ATOM 698 C CA . TRP A 1 89 ? -14.906 -29.328 0.517 1 96.44 89 TRP A CA 1
ATOM 699 C C . TRP A 1 89 ? -15.086 -30.75 -0.004 1 96.44 89 TRP A C 1
ATOM 701 O O . TRP A 1 89 ? -16.203 -31.281 0.026 1 96.44 89 TRP A O 1
ATOM 711 N N . VAL A 1 90 ? -14.086 -31.281 -0.549 1 95.25 90 VAL A N 1
ATOM 712 C CA . VAL A 1 90 ? -14.039 -32.688 -0.958 1 95.25 90 VAL A CA 1
ATOM 713 C C . VAL A 1 90 ? -12.797 -33.344 -0.377 1 95.25 90 VAL A C 1
ATOM 715 O O . VAL A 1 90 ? -11.68 -32.875 -0.57 1 95.25 90 VAL A O 1
ATOM 718 N N . GLY A 1 91 ? -13.031 -34.312 0.393 1 93.75 91 GLY A N 1
ATOM 719 C CA . GLY A 1 91 ? -11.883 -35.031 0.949 1 93.75 91 GLY A CA 1
ATOM 720 C C . GLY A 1 91 ? -12.258 -36.25 1.747 1 93.75 91 GLY A C 1
ATOM 721 O O . GLY A 1 91 ? -13.445 -36.562 1.904 1 93.75 91 GLY A O 1
ATOM 722 N N . GLY A 1 92 ? -11.219 -37.094 2.133 1 84.56 92 GLY A N 1
ATOM 723 C CA . GLY A 1 92 ? -11.414 -38.344 2.855 1 84.56 92 GLY A CA 1
ATOM 724 C C . GLY A 1 92 ? -11.477 -38.156 4.359 1 84.56 92 GLY A C 1
ATOM 725 O O . GLY A 1 92 ? -11.945 -39.031 5.078 1 84.56 92 GLY A O 1
ATOM 726 N N . ALA A 1 93 ? -11.023 -37.125 4.82 1 82.75 93 ALA A N 1
ATOM 727 C CA . ALA A 1 93 ? -10.953 -36.875 6.258 1 82.75 93 ALA A CA 1
ATOM 728 C C . ALA A 1 93 ? -11.953 -35.781 6.664 1 82.75 93 ALA A C 1
ATOM 730 O O . ALA A 1 93 ? -12.773 -35.344 5.852 1 82.75 93 ALA A O 1
ATOM 731 N N . GLU A 1 94 ? -12 -35.594 7.988 1 88.38 94 GLU A N 1
ATOM 732 C CA . GLU A 1 94 ? -12.781 -34.469 8.516 1 88.38 94 GLU A CA 1
ATOM 733 C C . GLU A 1 94 ? -12.25 -33.125 8.016 1 88.38 94 GLU A C 1
ATOM 735 O O . GLU A 1 94 ? -11.039 -32.906 8.031 1 88.38 94 GLU A O 1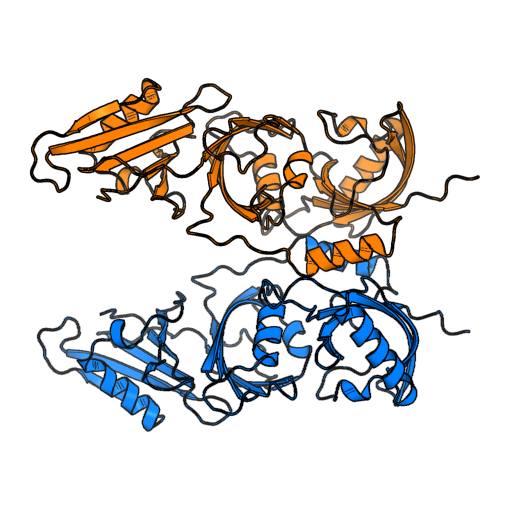
ATOM 740 N N . PRO A 1 95 ? -13.102 -32.375 7.406 1 91.69 95 PRO A N 1
ATOM 741 C CA . PRO A 1 95 ? -12.633 -31.078 6.879 1 91.69 95 PRO A CA 1
ATOM 742 C C . PRO A 1 95 ? -12.039 -30.172 7.957 1 91.69 95 PRO A C 1
ATOM 744 O O . PRO A 1 95 ? -12.516 -30.172 9.094 1 91.69 95 PRO A O 1
ATOM 747 N N . PRO A 1 96 ? -10.969 -29.484 7.648 1 91.19 96 PRO A N 1
ATOM 748 C CA . PRO A 1 96 ? -10.453 -28.484 8.586 1 91.19 96 PRO A CA 1
ATOM 749 C C . PRO A 1 96 ? -11.43 -27.328 8.812 1 91.19 96 PRO A C 1
ATOM 751 O O . PRO A 1 96 ? -12.461 -27.25 8.133 1 91.19 96 PRO A O 1
ATOM 754 N N . GLU A 1 97 ? -11.133 -26.531 9.875 1 89.38 97 GLU A N 1
ATOM 755 C CA . GLU A 1 97 ? -11.953 -25.344 10.109 1 89.38 97 GLU A CA 1
ATOM 756 C C . GLU A 1 97 ? -11.891 -24.391 8.922 1 89.38 97 GLU A C 1
ATOM 758 O O . GLU A 1 97 ? -10.812 -24.078 8.422 1 89.38 97 GLU A O 1
ATOM 763 N N . PRO A 1 98 ? -13.008 -24.016 8.367 1 90.56 98 PRO A N 1
ATOM 764 C CA . PRO A 1 98 ? -12.992 -23.094 7.23 1 90.56 98 PRO A CA 1
ATOM 765 C C . PRO A 1 98 ? -12.516 -21.688 7.621 1 90.56 98 PRO A C 1
ATOM 767 O O . PRO A 1 98 ? -12.5 -21.344 8.805 1 90.56 98 PRO A O 1
ATOM 770 N N . VAL A 1 99 ? -12.133 -20.969 6.605 1 89.25 99 VAL A N 1
ATOM 771 C CA . VAL A 1 99 ? -11.711 -19.594 6.828 1 89.25 99 VAL A CA 1
ATOM 772 C C . VAL A 1 99 ? -12.906 -18.75 7.273 1 89.25 99 VAL A C 1
ATOM 774 O O . VAL A 1 99 ? -14.047 -19.016 6.891 1 89.25 99 VAL A O 1
ATOM 777 N N . GLY A 1 100 ? -12.641 -17.719 8.125 1 89.88 100 GLY A N 1
ATOM 778 C CA . GLY A 1 100 ? -13.688 -16.797 8.547 1 89.88 100 GLY A CA 1
ATOM 779 C C . GLY A 1 100 ? -14.211 -15.922 7.426 1 89.88 100 GLY A C 1
ATOM 780 O O . GLY A 1 100 ? -13.422 -15.375 6.648 1 89.88 100 GLY A O 1
ATOM 781 N N . VAL A 1 101 ? -15.57 -15.82 7.383 1 93.25 101 VAL A N 1
ATOM 782 C CA . VAL A 1 101 ? -16.203 -15.023 6.332 1 93.25 101 VAL A CA 1
ATOM 783 C C . VAL A 1 101 ? -17.359 -14.227 6.918 1 93.25 101 VAL A C 1
ATOM 785 O O . VAL A 1 101 ? -18.047 -14.695 7.832 1 93.25 101 VAL A O 1
ATOM 788 N N . ALA A 1 102 ? -17.453 -13.023 6.508 1 91.88 102 ALA A N 1
ATOM 789 C CA . ALA A 1 102 ? -18.672 -12.234 6.75 1 91.88 102 ALA A CA 1
ATOM 790 C C . ALA A 1 102 ? -19.359 -11.875 5.441 1 91.88 102 ALA A C 1
ATOM 792 O O . ALA A 1 102 ? -18.719 -11.445 4.484 1 91.88 102 ALA A O 1
ATOM 793 N N . ALA A 1 103 ? -20.641 -12.172 5.402 1 93.81 103 ALA A N 1
ATOM 794 C CA . ALA A 1 103 ? -21.453 -11.711 4.281 1 93.81 103 ALA A CA 1
ATOM 795 C C . ALA A 1 103 ? -22.078 -10.352 4.578 1 93.81 103 ALA A C 1
ATOM 797 O O . ALA A 1 103 ? -22.516 -10.094 5.703 1 93.81 103 ALA A O 1
ATOM 798 N N . PHE A 1 104 ? -22.062 -9.508 3.533 1 93.56 104 PHE A N 1
ATOM 799 C CA . PHE A 1 104 ? -22.625 -8.188 3.811 1 93.56 104 PHE A CA 1
ATOM 800 C C . PHE A 1 104 ? -23.406 -7.672 2.609 1 93.56 104 PHE A C 1
ATOM 802 O O . PHE A 1 104 ? -23.297 -8.203 1.506 1 93.56 104 PHE A O 1
ATOM 809 N N . SER A 1 105 ? -24.312 -6.801 2.879 1 94.56 105 SER A N 1
ATOM 810 C CA . SER A 1 105 ? -25.047 -6.039 1.873 1 94.56 105 SER A CA 1
ATOM 811 C C . SER A 1 105 ? -24.828 -4.539 2.053 1 94.56 105 SER A C 1
ATOM 813 O O . SER A 1 105 ? -24.609 -4.07 3.17 1 94.56 105 SER A O 1
ATOM 815 N N . VAL A 1 106 ? -24.781 -3.871 0.927 1 93.06 106 VAL A N 1
ATOM 816 C CA . VAL A 1 106 ? -24.547 -2.432 0.964 1 93.06 106 VAL A CA 1
ATOM 817 C C . VAL A 1 106 ? -25.688 -1.709 0.256 1 93.06 106 VAL A C 1
ATOM 819 O O . VAL A 1 106 ? -26.031 -2.039 -0.882 1 93.06 106 VAL A O 1
ATOM 822 N N . ASP A 1 107 ? -26.312 -0.852 0.952 1 91 107 ASP A N 1
ATOM 823 C CA . ASP A 1 107 ? -27.125 0.188 0.33 1 91 107 ASP A CA 1
ATOM 824 C C . ASP A 1 107 ? -26.281 1.415 -0.009 1 91 107 ASP A C 1
ATOM 826 O O . ASP A 1 107 ? -26 2.244 0.861 1 91 107 ASP A O 1
ATOM 830 N N . ALA A 1 108 ? -25.906 1.526 -1.276 1 88.44 108 ALA A N 1
ATOM 831 C CA . ALA A 1 108 ? -24.953 2.557 -1.685 1 88.44 108 ALA A CA 1
ATOM 832 C C . ALA A 1 108 ? -25.594 3.939 -1.661 1 88.44 108 ALA A C 1
ATOM 834 O O . ALA A 1 108 ? -24.906 4.953 -1.594 1 88.44 108 ALA A O 1
ATOM 835 N N . ARG A 1 109 ? -26.891 3.963 -1.753 1 82.94 109 ARG A N 1
ATOM 836 C CA . ARG A 1 109 ? -27.578 5.246 -1.694 1 82.94 109 ARG A CA 1
ATOM 837 C C . ARG A 1 109 ? -27.484 5.859 -0.3 1 82.94 109 ARG A C 1
ATOM 839 O O . ARG A 1 109 ? -27.188 7.047 -0.157 1 82.94 109 ARG A O 1
ATOM 846 N N . ASN A 1 110 ? -27.672 5.012 0.697 1 81.12 110 ASN A N 1
ATOM 847 C CA . ASN A 1 110 ? -27.672 5.492 2.076 1 81.12 110 ASN A CA 1
ATOM 848 C C . ASN A 1 110 ? -26.344 5.195 2.77 1 81.12 110 ASN A C 1
ATOM 850 O O . ASN A 1 110 ? -26.172 5.531 3.941 1 81.12 110 ASN A O 1
ATOM 854 N N . ARG A 1 111 ? -25.453 4.574 2.064 1 83.88 111 ARG A N 1
ATOM 855 C CA . ARG A 1 111 ? -24.156 4.191 2.59 1 83.88 111 ARG A CA 1
ATOM 856 C C . ARG A 1 111 ? -24.297 3.346 3.85 1 83.88 111 ARG A C 1
ATOM 858 O O . ARG A 1 111 ? -23.656 3.627 4.867 1 83.88 111 ARG A O 1
ATOM 865 N N . ARG A 1 112 ? -25.125 2.404 3.721 1 86.88 112 ARG A N 1
ATOM 866 C CA . ARG A 1 112 ? -25.438 1.492 4.82 1 86.88 112 ARG A CA 1
ATOM 867 C C . ARG A 1 112 ? -24.922 0.087 4.523 1 86.88 112 ARG A C 1
ATOM 869 O O . ARG A 1 112 ? -25.188 -0.466 3.455 1 86.88 112 ARG A O 1
ATOM 876 N N . ILE A 1 113 ? -24.156 -0.377 5.441 1 89.44 113 ILE A N 1
ATOM 877 C CA . ILE A 1 113 ? -23.625 -1.732 5.32 1 89.44 113 ILE A CA 1
ATOM 878 C C . ILE A 1 113 ? -24.219 -2.617 6.41 1 89.44 113 ILE A C 1
ATOM 880 O O . ILE A 1 113 ? -24.219 -2.25 7.59 1 89.44 113 ILE A O 1
ATOM 884 N N . GLU A 1 114 ? -24.797 -3.652 6 1 90.81 114 GLU A N 1
ATOM 885 C CA . GLU A 1 114 ? -25.25 -4.688 6.926 1 90.81 114 GLU A CA 1
ATOM 886 C C . GLU A 1 114 ? -24.453 -5.977 6.746 1 90.81 114 GLU A C 1
ATOM 888 O O . GLU A 1 114 ? -24.328 -6.484 5.629 1 90.81 114 GLU A O 1
ATOM 893 N N . ALA A 1 115 ? -23.891 -6.391 7.828 1 89.75 115 ALA A N 1
ATOM 894 C CA . ALA A 1 115 ? -23.016 -7.559 7.723 1 89.75 115 ALA A CA 1
ATOM 895 C C . ALA A 1 115 ? -23.406 -8.641 8.719 1 89.75 115 ALA A C 1
ATOM 897 O O . ALA A 1 115 ? -23.953 -8.336 9.789 1 89.75 115 ALA A O 1
ATOM 898 N N . LEU A 1 116 ? -23.281 -9.828 8.359 1 86.25 116 LEU A N 1
ATOM 899 C CA . LEU A 1 116 ? -23.391 -11 9.219 1 86.25 116 LEU A CA 1
ATOM 900 C C . LEU A 1 116 ? -22.031 -11.672 9.398 1 86.25 116 LEU A C 1
ATOM 902 O O . LEU A 1 116 ? -21.469 -12.203 8.438 1 86.25 116 LEU A O 1
ATOM 906 N N . SER A 1 117 ? -21.594 -11.469 10.695 1 77.12 117 SER A N 1
ATOM 907 C CA . SER A 1 117 ? -20.25 -11.992 10.953 1 77.12 117 SER A CA 1
ATOM 908 C C . SER A 1 117 ? -20.281 -13.484 11.25 1 77.12 117 SER A C 1
ATOM 910 O O . SER A 1 117 ? -20.828 -13.906 12.273 1 77.12 117 SER A O 1
ATOM 912 N N . TYR A 1 118 ? -20.469 -14.344 10.352 1 63.81 118 TYR A N 1
ATOM 913 C CA . TYR A 1 118 ? -20.531 -15.781 10.602 1 63.81 118 TYR A CA 1
ATOM 914 C C . TYR A 1 118 ? -19.312 -16.25 11.383 1 63.81 118 TYR A C 1
ATOM 916 O O . TYR A 1 118 ? -19.438 -16.766 12.492 1 63.81 118 TYR A O 1
ATOM 924 N N . ASP A 1 119 ? -18.125 -16.344 10.609 1 65.31 119 ASP A N 1
ATOM 925 C CA . ASP A 1 119 ? -16.969 -17.047 11.156 1 65.31 119 ASP A CA 1
ATOM 926 C C . ASP A 1 119 ? -15.758 -16.125 11.266 1 65.31 119 ASP A C 1
ATOM 928 O O . ASP A 1 119 ? -14.609 -16.578 11.25 1 65.31 119 ASP A O 1
ATOM 932 N N . LEU A 1 120 ? -16.078 -14.852 11.102 1 71.88 120 LEU A N 1
ATOM 933 C CA . LEU A 1 120 ? -14.906 -14.008 11.219 1 71.88 120 LEU A CA 1
ATOM 934 C C . LEU A 1 120 ? -14.32 -14.07 12.625 1 71.88 120 LEU A C 1
ATOM 936 O O . LEU A 1 120 ? -13.148 -13.75 12.836 1 71.88 120 LEU A O 1
ATOM 940 N N . GLY A 1 121 ? -15.086 -15.102 13.398 1 59.19 121 GLY A N 1
ATOM 941 C CA . GLY A 1 121 ? -14.539 -15.484 14.695 1 59.19 121 GLY A CA 1
ATOM 942 C C . GLY A 1 121 ? -14.578 -14.359 15.711 1 59.19 121 GLY A C 1
ATOM 943 O O . GLY A 1 121 ? -15.125 -13.289 15.438 1 59.19 121 GLY A O 1
ATOM 944 N N . ALA A 1 122 ? -14.141 -14.633 16.844 1 58.06 122 ALA A N 1
ATOM 945 C CA . ALA A 1 122 ? -14.102 -13.805 18.047 1 58.06 122 ALA A CA 1
ATOM 946 C C . ALA A 1 122 ? -13.227 -12.57 17.844 1 58.06 122 ALA A C 1
ATOM 948 O O . ALA A 1 122 ? -13.289 -11.625 18.625 1 58.06 122 ALA A O 1
ATOM 949 N N . ASN A 1 123 ? -12.547 -12.664 16.672 1 58.44 123 ASN A N 1
ATOM 950 C CA . ASN A 1 123 ? -11.586 -11.586 16.484 1 58.44 123 ASN A CA 1
ATOM 951 C C . ASN A 1 123 ? -12.273 -10.305 16.031 1 58.44 123 ASN A C 1
ATOM 953 O O . ASN A 1 123 ? -11.695 -9.219 16.109 1 58.44 123 ASN A O 1
ATOM 957 N N . PHE A 1 124 ? -13.461 -10.453 15.523 1 63.22 124 PHE A N 1
ATOM 958 C CA . PHE A 1 124 ? -14.141 -9.258 15.031 1 63.22 124 PHE A CA 1
ATOM 959 C C . PHE A 1 124 ? -15.352 -8.93 15.898 1 63.22 124 PHE A C 1
ATOM 961 O O . PHE A 1 124 ? -15.953 -9.82 16.5 1 63.22 124 PHE A O 1
ATOM 968 N N . ASP A 1 125 ? -15.414 -7.625 16.312 1 57.81 125 ASP A N 1
ATOM 969 C CA . ASP A 1 125 ? -16.562 -7.227 17.125 1 57.81 125 ASP A CA 1
ATOM 970 C C . ASP A 1 125 ? -17.875 -7.57 16.422 1 57.81 125 ASP A C 1
ATOM 972 O O . ASP A 1 125 ? -18.156 -7.059 15.344 1 57.81 125 ASP A O 1
ATOM 976 N N . ASN A 1 126 ? -18.469 -8.711 16.875 1 57.81 126 ASN A N 1
ATOM 977 C CA . ASN A 1 126 ? -19.688 -9.242 16.312 1 57.81 126 ASN A CA 1
ATOM 978 C C . ASN A 1 126 ? -20.922 -8.461 16.781 1 57.81 126 ASN A C 1
ATOM 980 O O . ASN A 1 126 ? -22.047 -8.812 16.438 1 57.81 126 ASN A O 1
ATOM 984 N N . GLU A 1 127 ? -20.656 -7.395 17.469 1 60.06 127 GLU A N 1
ATOM 985 C CA . GLU A 1 127 ? -21.844 -6.727 17.984 1 60.06 127 GLU A CA 1
ATOM 986 C C . GLU A 1 127 ? -22.359 -5.68 16.984 1 60.06 127 GLU A C 1
ATOM 988 O O . GLU A 1 127 ? -23.547 -5.34 17 1 60.06 127 GLU A O 1
ATOM 993 N N . HIS A 1 128 ? -21.438 -5.32 16.125 1 63.5 128 HIS A N 1
ATOM 994 C CA . HIS A 1 128 ? -21.844 -4.262 15.203 1 63.5 128 HIS A CA 1
ATOM 995 C C . HIS A 1 128 ? -22.125 -4.816 13.805 1 63.5 128 HIS A C 1
ATOM 997 O O . HIS A 1 128 ? -21.188 -5.23 13.109 1 63.5 128 HIS A O 1
ATOM 1003 N N . ASN A 1 129 ? -23.453 -4.98 13.492 1 79.5 129 ASN A N 1
ATOM 1004 C CA . ASN A 1 129 ? -23.797 -5.594 12.211 1 79.5 129 ASN A CA 1
ATOM 1005 C C . ASN A 1 129 ? -24.188 -4.543 11.18 1 79.5 129 ASN A C 1
ATOM 1007 O O . ASN A 1 129 ? -24.375 -4.859 10 1 79.5 129 ASN A O 1
ATOM 1011 N N . ILE A 1 130 ? -24.375 -3.377 11.688 1 82.62 130 ILE A N 1
ATOM 1012 C CA . ILE A 1 130 ? -24.75 -2.307 10.773 1 82.62 130 ILE A CA 1
ATOM 1013 C C . ILE A 1 130 ? -23.75 -1.158 10.875 1 82.62 130 ILE A C 1
ATOM 1015 O O . ILE A 1 130 ? -23.422 -0.715 11.977 1 82.62 130 ILE A O 1
ATOM 1019 N N . TRP A 1 131 ? -23.266 -0.808 9.766 1 82.25 131 TRP A N 1
ATOM 1020 C CA . TRP A 1 131 ? -22.359 0.326 9.664 1 82.25 131 TRP A CA 1
ATOM 1021 C C . TRP A 1 131 ? -22.906 1.387 8.719 1 82.25 131 TRP A C 1
ATOM 1023 O O . TRP A 1 131 ? -23.406 1.064 7.633 1 82.25 131 TRP A O 1
ATOM 1033 N N . ILE A 1 132 ? -22.781 2.619 9.203 1 80.88 132 ILE A N 1
ATOM 1034 C CA . ILE A 1 132 ? -23.312 3.695 8.375 1 80.88 132 ILE A CA 1
ATOM 1035 C C . ILE A 1 132 ? -22.203 4.719 8.102 1 80.88 132 ILE A C 1
ATOM 1037 O O . ILE A 1 132 ? -21.484 5.121 9.016 1 80.88 132 ILE A O 1
ATOM 1041 N N . GLY A 1 133 ? -22.141 5.059 6.84 1 76.62 133 GLY A N 1
ATOM 1042 C CA . GLY A 1 133 ? -21.219 6.117 6.441 1 76.62 133 GLY A CA 1
ATOM 1043 C C . GLY A 1 133 ? -19.781 5.824 6.789 1 76.62 133 GLY A C 1
ATOM 1044 O O . GLY A 1 133 ? -19.25 4.762 6.449 1 76.62 133 GLY A O 1
ATOM 1045 N N . ALA A 1 134 ? -19.172 6.727 7.57 1 77.44 134 ALA A N 1
ATOM 1046 C CA . ALA A 1 134 ? -17.75 6.703 7.852 1 77.44 134 ALA A CA 1
ATOM 1047 C C . ALA A 1 134 ? -17.422 5.719 8.977 1 77.44 134 ALA A C 1
ATOM 1049 O O . ALA A 1 134 ? -16.25 5.441 9.25 1 77.44 134 ALA A O 1
ATOM 1050 N N . GLU A 1 135 ? -18.406 5.062 9.562 1 75.62 135 GLU A N 1
ATOM 1051 C CA . GLU A 1 135 ? -18.203 4.191 10.719 1 75.62 135 GLU A CA 1
ATOM 1052 C C . GLU A 1 135 ? -17.328 2.992 10.359 1 75.62 135 GLU A C 1
ATOM 1054 O O . GLU A 1 135 ? -16.516 2.541 11.172 1 75.62 135 GLU A O 1
ATOM 1059 N N . SER A 1 136 ? -17.547 2.516 9.195 1 76.62 136 SER A N 1
ATOM 1060 C CA . SER A 1 136 ? -16.828 1.31 8.805 1 76.62 136 SER A CA 1
ATOM 1061 C C . SER A 1 136 ? -15.32 1.559 8.734 1 76.62 136 SER A C 1
ATOM 1063 O O . SER A 1 136 ? -14.523 0.64 8.938 1 76.62 136 SER A O 1
ATOM 1065 N N . PHE A 1 137 ? -14.961 2.75 8.547 1 78 137 PHE A N 1
ATOM 1066 C CA . PHE A 1 137 ? -13.547 3.068 8.398 1 78 137 PHE A CA 1
ATOM 1067 C C . PHE A 1 137 ? -12.859 3.139 9.758 1 78 137 PHE A C 1
ATOM 1069 O O . PHE A 1 137 ? -11.633 3.146 9.836 1 78 137 PHE A O 1
ATOM 1076 N N . GLU A 1 138 ? -13.625 3.15 10.812 1 75.81 138 GLU A N 1
ATOM 1077 C CA . GLU A 1 138 ? -13.055 3.242 12.156 1 75.81 138 GLU A CA 1
ATOM 1078 C C . GLU A 1 138 ? -12.266 1.984 12.508 1 75.81 138 GLU A C 1
ATOM 1080 O O . GLU A 1 138 ? -11.375 2.02 13.367 1 75.81 138 GLU A O 1
ATOM 1085 N N . ILE A 1 139 ? -12.562 0.861 11.812 1 78.12 139 ILE A N 1
ATOM 1086 C CA . ILE A 1 139 ? -11.867 -0.379 12.156 1 78.12 139 ILE A CA 1
ATOM 1087 C C . ILE A 1 139 ? -10.773 -0.658 11.125 1 78.12 139 ILE A C 1
ATOM 1089 O O . ILE A 1 139 ? -10.086 -1.678 11.203 1 78.12 139 ILE A O 1
ATOM 1093 N N . ILE A 1 140 ? -10.688 0.194 10.227 1 84.38 140 ILE A N 1
ATOM 1094 C CA . ILE A 1 140 ? -9.711 0.015 9.164 1 84.38 140 ILE A CA 1
ATOM 1095 C C . ILE A 1 140 ? -8.367 0.598 9.586 1 84.38 140 ILE A C 1
ATOM 1097 O O . ILE A 1 140 ? -8.289 1.756 10.008 1 84.38 140 ILE A O 1
ATOM 1101 N N . GLU A 1 141 ? -7.367 -0.235 9.586 1 83.75 141 GLU A N 1
ATOM 1102 C CA . GLU A 1 141 ? -6 0.233 9.82 1 83.75 141 GLU A CA 1
ATOM 1103 C C . GLU A 1 141 ? -5.371 0.75 8.531 1 83.75 141 GLU A C 1
ATOM 1105 O O . GLU A 1 141 ? -4.688 1.775 8.539 1 83.75 141 GLU A O 1
ATOM 1110 N N . ARG A 1 142 ? -5.574 0.007 7.551 1 87.75 142 ARG A N 1
ATOM 1111 C CA . ARG A 1 142 ? -5.078 0.384 6.23 1 87.75 142 ARG A CA 1
ATOM 1112 C C . ARG A 1 142 ? -5.977 -0.168 5.133 1 87.75 142 ARG A C 1
ATOM 1114 O O . ARG A 1 142 ? -6.359 -1.34 5.164 1 87.75 142 ARG A O 1
ATOM 1121 N N . PHE A 1 143 ? -6.367 0.664 4.281 1 89.25 143 PHE A N 1
ATOM 1122 C CA . PHE A 1 143 ? -7.195 0.287 3.141 1 89.25 143 PHE A CA 1
ATOM 1123 C C . PHE A 1 143 ? -6.891 1.171 1.938 1 89.25 143 PHE A C 1
ATOM 1125 O O . PHE A 1 143 ? -7.543 2.195 1.731 1 89.25 143 PHE A O 1
ATOM 1132 N N . ASP A 1 144 ? -6.023 0.698 1.117 1 83.56 144 ASP A N 1
ATOM 1133 C CA . ASP A 1 144 ? -5.527 1.497 0.002 1 83.56 144 ASP A CA 1
ATOM 1134 C C . ASP A 1 144 ? -6.605 1.686 -1.063 1 83.56 144 ASP A C 1
ATOM 1136 O O . ASP A 1 144 ? -6.641 2.715 -1.741 1 83.56 144 ASP A O 1
ATOM 1140 N N . GLY A 1 145 ? -7.512 0.731 -1.154 1 86.62 145 GLY A N 1
ATOM 1141 C CA . GLY A 1 145 ? -8.539 0.792 -2.18 1 86.62 145 GLY A CA 1
ATOM 1142 C C . GLY A 1 145 ? -9.82 1.456 -1.702 1 86.62 145 GLY A C 1
ATOM 1143 O O . GLY A 1 145 ? -10.844 1.391 -2.377 1 86.62 145 GLY A O 1
ATOM 1144 N N . ALA A 1 146 ? -9.773 2.109 -0.58 1 87.56 146 ALA A N 1
ATOM 1145 C CA . ALA A 1 146 ? -10.984 2.619 0.06 1 87.56 146 ALA A CA 1
ATOM 1146 C C . ALA A 1 146 ? -11.719 3.594 -0.855 1 87.56 146 ALA A C 1
ATOM 1148 O O . ALA A 1 146 ? -12.922 3.457 -1.075 1 87.56 146 ALA A O 1
ATOM 1149 N N . LEU A 1 147 ? -11.062 4.582 -1.423 1 87.88 147 LEU A N 1
ATOM 1150 C CA . LEU A 1 147 ? -11.719 5.594 -2.24 1 87.88 147 LEU A CA 1
ATOM 1151 C C . LEU A 1 147 ? -12.18 5.004 -3.57 1 87.88 147 LEU A C 1
ATOM 1153 O O . LEU A 1 147 ? -13.203 5.418 -4.113 1 87.88 147 LEU A O 1
ATOM 1157 N N . GLU A 1 148 ? -11.445 4.051 -4.066 1 87.62 148 GLU A N 1
ATOM 1158 C CA . GLU A 1 148 ? -11.891 3.35 -5.266 1 87.62 148 GLU A CA 1
ATOM 1159 C C . GLU A 1 148 ? -13.203 2.609 -5.012 1 87.62 148 GLU A C 1
ATOM 1161 O O . GLU A 1 148 ? -14.094 2.607 -5.867 1 87.62 148 GLU A O 1
ATOM 1166 N N . LEU A 1 149 ? -13.289 1.948 -3.873 1 89.31 149 LEU A N 1
ATOM 1167 C CA . LEU A 1 149 ? -14.523 1.271 -3.51 1 89.31 149 LEU A CA 1
ATOM 1168 C C . LEU A 1 149 ? -15.688 2.256 -3.455 1 89.31 149 LEU A C 1
ATOM 1170 O O . LEU A 1 149 ? -16.75 2.01 -4.043 1 89.31 149 LEU A O 1
ATOM 1174 N N . VAL A 1 150 ? -15.438 3.365 -2.809 1 87.69 150 VAL A N 1
ATOM 1175 C CA . VAL A 1 150 ? -16.484 4.367 -2.662 1 87.69 150 VAL A CA 1
ATOM 1176 C C . VAL A 1 150 ? -16.906 4.879 -4.035 1 87.69 150 VAL A C 1
ATOM 1178 O O . VAL A 1 150 ? -18.109 5.023 -4.316 1 87.69 150 VAL A O 1
ATOM 1181 N N . ALA A 1 151 ? -15.945 5.145 -4.855 1 87.88 151 ALA A N 1
ATOM 1182 C CA . ALA A 1 151 ? -16.234 5.609 -6.207 1 87.88 151 ALA A CA 1
ATOM 1183 C C . ALA A 1 151 ? -17.031 4.562 -6.988 1 87.88 151 ALA A C 1
ATOM 1185 O O . ALA A 1 151 ? -17.969 4.898 -7.715 1 87.88 151 ALA A O 1
ATOM 1186 N N . THR A 1 152 ? -16.625 3.324 -6.852 1 88.56 152 THR A N 1
ATOM 1187 C CA . THR A 1 152 ? -17.297 2.229 -7.539 1 88.56 152 THR A CA 1
ATOM 1188 C C . THR A 1 152 ? -18.75 2.113 -7.082 1 88.56 152 THR A C 1
ATOM 1190 O O . THR A 1 152 ? -19.656 1.964 -7.906 1 88.56 152 THR A O 1
ATOM 1193 N N . LEU A 1 153 ? -18.969 2.221 -5.797 1 87 153 LEU A N 1
ATOM 1194 C CA . LEU A 1 153 ? -20.328 2.158 -5.242 1 87 153 LEU A CA 1
ATOM 1195 C C . LEU A 1 153 ? -21.156 3.342 -5.715 1 87 153 LEU A C 1
ATOM 1197 O O . LEU A 1 153 ? -22.359 3.199 -5.953 1 87 153 LEU A O 1
ATOM 1201 N N . ALA A 1 154 ? -20.469 4.43 -5.852 1 82.12 154 ALA A N 1
ATOM 1202 C CA . ALA A 1 154 ? -21.172 5.641 -6.262 1 82.12 154 ALA A CA 1
ATOM 1203 C C . ALA A 1 154 ? -21.562 5.57 -7.738 1 82.12 154 ALA A C 1
ATOM 1205 O O . ALA A 1 154 ? -22.656 6 -8.117 1 82.12 154 ALA A O 1
ATOM 1206 N N . ARG A 1 155 ? -20.672 5.148 -8.625 1 78.44 155 ARG A N 1
ATOM 1207 C CA . ARG A 1 155 ? -20.953 5.031 -10.055 1 78.44 155 ARG A CA 1
ATOM 1208 C C . ARG A 1 155 ? -22 3.963 -10.312 1 78.44 155 ARG A C 1
ATOM 1210 O O . ARG A 1 155 ? -22.844 4.121 -11.203 1 78.44 155 ARG A O 1
ATOM 1217 N N . SER A 1 156 ? -21.969 2.975 -9.57 1 70.81 156 SER A N 1
ATOM 1218 C CA . SER A 1 156 ? -23 1.948 -9.461 1 70.81 156 SER A CA 1
ATOM 1219 C C . SER A 1 156 ? -23.375 1.396 -10.836 1 70.81 156 SER A C 1
ATOM 1221 O O . SER A 1 156 ? -24.547 1.36 -11.195 1 70.81 156 SER A O 1
ATOM 1223 N N . THR A 1 157 ? -22.5 0.899 -11.617 1 81.81 157 THR A N 1
ATOM 1224 C CA . THR A 1 157 ? -22.844 0.249 -12.875 1 81.81 157 THR A CA 1
ATOM 1225 C C . THR A 1 157 ? -23.359 -1.168 -12.625 1 81.81 157 THR A C 1
ATOM 1227 O O . THR A 1 157 ? -22.781 -1.909 -11.828 1 81.81 157 THR A O 1
ATOM 1230 N N . PRO A 1 158 ? -24.547 -1.367 -13.242 1 85.38 158 PRO A N 1
ATOM 1231 C CA . PRO A 1 158 ? -25.078 -2.721 -13.055 1 85.38 158 PRO A CA 1
ATOM 1232 C C . PRO A 1 158 ? -24.062 -3.805 -13.422 1 85.38 158 PRO A C 1
ATOM 1234 O O . PRO A 1 158 ? -23.406 -3.709 -14.469 1 85.38 158 PRO A O 1
ATOM 1237 N N . GLY A 1 159 ? -23.891 -4.746 -12.484 1 89.69 159 GLY A N 1
ATOM 1238 C CA . GLY A 1 159 ? -23 -5.867 -12.75 1 89.69 159 GLY A CA 1
ATOM 1239 C C . GLY A 1 159 ? -21.562 -5.609 -12.32 1 89.69 159 GLY A C 1
ATOM 1240 O O . GLY A 1 159 ? -20.719 -6.504 -12.375 1 89.69 159 GLY A O 1
ATOM 1241 N N . ALA A 1 160 ? -21.297 -4.441 -11.836 1 91.94 160 ALA A N 1
ATOM 1242 C CA . ALA A 1 160 ? -19.938 -4.086 -11.445 1 91.94 160 ALA A CA 1
ATOM 1243 C C . ALA A 1 160 ? -19.469 -4.938 -10.266 1 91.94 160 ALA A C 1
ATOM 1245 O O . ALA A 1 160 ? -20.266 -5.328 -9.414 1 91.94 160 ALA A O 1
ATOM 1246 N N . ARG A 1 161 ? -18.156 -5.266 -10.289 1 93.88 161 ARG A N 1
ATOM 1247 C CA . ARG A 1 161 ? -17.547 -6.008 -9.195 1 93.88 161 ARG A CA 1
ATOM 1248 C C . ARG A 1 161 ? -16.297 -5.289 -8.688 1 93.88 161 ARG A C 1
ATOM 1250 O O . ARG A 1 161 ? -15.688 -4.496 -9.414 1 93.88 161 ARG A O 1
ATOM 1257 N N . TRP A 1 162 ? -15.961 -5.535 -7.516 1 93.88 162 TRP A N 1
ATOM 1258 C CA . TRP A 1 162 ? -14.797 -4.918 -6.883 1 93.88 162 TRP A CA 1
ATOM 1259 C C . TRP A 1 162 ? -14.148 -5.875 -5.887 1 93.88 162 TRP A C 1
ATOM 1261 O O . TRP A 1 162 ? -14.844 -6.582 -5.152 1 93.88 162 TRP A O 1
ATOM 1271 N N . LEU A 1 163 ? -12.883 -5.992 -5.965 1 95.69 163 LEU A N 1
ATOM 1272 C CA . LEU A 1 163 ? -12.117 -6.879 -5.098 1 95.69 163 LEU A CA 1
ATOM 1273 C C . LEU A 1 163 ? -10.836 -6.203 -4.621 1 95.69 163 LEU A C 1
ATOM 1275 O O . LEU A 1 163 ? -10.102 -5.621 -5.422 1 95.69 163 LEU A O 1
ATOM 1279 N N . ASP A 1 164 ? -10.633 -6.188 -3.307 1 93.88 164 ASP A N 1
ATOM 1280 C CA . ASP A 1 164 ? -9.383 -5.707 -2.732 1 93.88 164 ASP A CA 1
ATOM 1281 C C . ASP A 1 164 ? -9.203 -6.219 -1.306 1 93.88 164 ASP A C 1
ATOM 1283 O O . ASP A 1 164 ? -10.07 -6.902 -0.768 1 93.88 164 ASP A O 1
ATOM 1287 N N . THR A 1 165 ? -8.078 -5.961 -0.684 1 94.94 165 THR A N 1
ATOM 1288 C CA . THR A 1 165 ? -7.809 -6.34 0.699 1 94.94 165 THR A CA 1
ATOM 1289 C C . THR A 1 165 ? -7.703 -5.102 1.588 1 94.94 165 THR A C 1
ATOM 1291 O O . THR A 1 165 ? -7.367 -4.016 1.111 1 94.94 165 THR A O 1
ATOM 1294 N N . ALA A 1 166 ? -8.039 -5.258 2.768 1 93.62 166 ALA A N 1
ATOM 1295 C CA . ALA A 1 166 ? -7.887 -4.242 3.805 1 93.62 166 ALA A CA 1
ATOM 1296 C C . ALA A 1 166 ? -7.328 -4.852 5.09 1 93.62 166 ALA A C 1
ATOM 1298 O O . ALA A 1 166 ? -7.602 -6.016 5.402 1 93.62 166 ALA A O 1
ATOM 1299 N N . THR A 1 167 ? -6.523 -4.086 5.77 1 92.69 167 THR A N 1
ATOM 1300 C CA . THR A 1 167 ? -6.09 -4.473 7.105 1 92.69 167 THR A CA 1
ATOM 1301 C C . THR A 1 167 ? -7.02 -3.891 8.164 1 92.69 167 THR A C 1
ATOM 1303 O O . THR A 1 167 ? -7.25 -2.68 8.203 1 92.69 167 THR A O 1
ATOM 1306 N N . VAL A 1 168 ? -7.504 -4.75 8.984 1 89.12 168 VAL A N 1
ATOM 1307 C CA . VAL A 1 168 ? -8.445 -4.32 10.008 1 89.12 168 VAL A CA 1
ATOM 1308 C C . VAL A 1 168 ? -7.879 -4.629 11.391 1 89.12 168 VAL A C 1
ATOM 1310 O O . VAL A 1 168 ? -7.086 -5.562 11.555 1 89.12 168 VAL A O 1
ATOM 1313 N N . ARG A 1 169 ? -8.297 -3.779 12.273 1 83.31 169 ARG A N 1
ATOM 1314 C CA . ARG A 1 169 ? -7.922 -4.023 13.664 1 83.31 169 ARG A CA 1
ATOM 1315 C C . ARG A 1 169 ? -8.82 -5.082 14.297 1 83.31 169 ARG A C 1
ATOM 1317 O O . ARG A 1 169 ? -10.047 -5.008 14.188 1 83.31 169 ARG A O 1
ATOM 1324 N N . ALA A 1 170 ? -8.18 -6.094 14.789 1 79.12 170 ALA A N 1
ATOM 1325 C CA . ALA A 1 170 ? -8.914 -7.117 15.523 1 79.12 170 ALA A CA 1
ATOM 1326 C C . ALA A 1 170 ? -8.391 -7.25 16.953 1 79.12 170 ALA A C 1
ATOM 1328 O O . ALA A 1 170 ? -7.367 -6.652 17.297 1 79.12 170 ALA A O 1
ATOM 1329 N N . ARG A 1 171 ? -9.102 -7.918 17.781 1 75 171 ARG A N 1
ATOM 1330 C CA . ARG A 1 171 ? -8.75 -8.078 19.188 1 75 171 ARG A CA 1
ATOM 1331 C C . ARG A 1 171 ? -7.371 -8.703 19.344 1 75 171 ARG A C 1
ATOM 1333 O O . ARG A 1 171 ? -6.605 -8.328 20.234 1 75 171 ARG A O 1
ATOM 1340 N N . THR A 1 172 ? -7.094 -9.609 18.469 1 76.19 172 THR A N 1
ATOM 1341 C CA . THR A 1 172 ? -5.84 -10.344 18.594 1 76.19 172 THR A CA 1
ATOM 1342 C C . THR A 1 172 ? -4.75 -9.695 17.75 1 76.19 172 THR A C 1
ATOM 1344 O O . THR A 1 172 ? -3.668 -10.258 17.578 1 76.19 172 THR A O 1
ATOM 1347 N N . GLY A 1 173 ? -5.031 -8.516 17.172 1 79.62 173 GLY A N 1
ATOM 1348 C CA . GLY A 1 173 ? -4.07 -7.84 16.312 1 79.62 173 GLY A CA 1
ATOM 1349 C C . GLY A 1 173 ? -4.602 -7.57 14.914 1 79.62 173 GLY A C 1
ATOM 1350 O O . GLY A 1 173 ? -5.723 -7.961 14.586 1 79.62 173 GLY A O 1
ATOM 1351 N N . PRO A 1 174 ? -3.775 -7.008 14.109 1 86.25 174 PRO A N 1
ATOM 1352 C CA . PRO A 1 174 ? -4.219 -6.684 12.75 1 86.25 174 PRO A CA 1
ATOM 1353 C C . PRO A 1 174 ? -4.457 -7.926 11.898 1 86.25 174 PRO A C 1
ATOM 1355 O O . PRO A 1 174 ? -3.715 -8.906 12 1 86.25 174 PRO A O 1
ATOM 1358 N N . ARG A 1 175 ? -5.547 -7.906 11.125 1 91.19 175 ARG A N 1
ATOM 1359 C CA . ARG A 1 175 ? -5.902 -8.992 10.219 1 91.19 175 ARG A CA 1
ATOM 1360 C C . ARG A 1 175 ? -6.156 -8.477 8.812 1 91.19 175 ARG A C 1
ATOM 1362 O O . ARG A 1 175 ? -6.508 -7.309 8.625 1 91.19 175 ARG A O 1
ATOM 1369 N N . THR A 1 176 ? -5.93 -9.367 7.848 1 94.06 176 THR A N 1
ATOM 1370 C CA . THR A 1 176 ? -6.184 -9.008 6.457 1 94.06 176 THR A CA 1
ATOM 1371 C C . THR A 1 176 ? -7.512 -9.586 5.98 1 94.06 176 THR A C 1
ATOM 1373 O O . THR A 1 176 ? -7.719 -10.805 6.027 1 94.06 176 THR A O 1
ATOM 1376 N N . LEU A 1 177 ? -8.398 -8.695 5.551 1 93.75 177 LEU A N 1
ATOM 1377 C CA . LEU A 1 177 ? -9.664 -9.125 4.973 1 93.75 177 LEU A CA 1
ATOM 1378 C C . LEU A 1 177 ? -9.664 -8.953 3.459 1 93.75 177 LEU A C 1
ATOM 1380 O O . LEU A 1 177 ? -9.273 -7.898 2.953 1 93.75 177 LEU A O 1
ATOM 1384 N N . LEU A 1 178 ? -9.984 -10 2.783 1 96.69 178 LEU A N 1
ATOM 1385 C CA . LEU A 1 178 ? -10.352 -9.891 1.375 1 96.69 178 LEU A CA 1
ATOM 1386 C C . LEU A 1 178 ? -11.797 -9.422 1.225 1 96.69 178 LEU A C 1
ATOM 1388 O O . LEU A 1 178 ? -12.719 -10.086 1.7 1 96.69 178 LEU A O 1
ATOM 1392 N N . LEU A 1 179 ? -11.977 -8.273 0.607 1 96 179 LEU A N 1
ATOM 1393 C CA . LEU A 1 179 ? -13.305 -7.691 0.426 1 96 179 LEU A CA 1
ATOM 1394 C C . LEU A 1 179 ? -13.758 -7.824 -1.023 1 96 179 LEU A C 1
ATOM 1396 O O . LEU A 1 179 ? -13.086 -7.344 -1.938 1 96 179 LEU A O 1
ATOM 1400 N N . ALA A 1 180 ? -14.828 -8.516 -1.17 1 97.31 180 ALA A N 1
ATOM 1401 C CA . ALA A 1 180 ? -15.445 -8.68 -2.484 1 97.31 180 ALA A CA 1
ATOM 1402 C C . ALA A 1 180 ? -16.859 -8.086 -2.506 1 97.31 180 ALA A C 1
ATOM 1404 O O . ALA A 1 180 ? -17.656 -8.328 -1.601 1 97.31 180 ALA A O 1
ATOM 1405 N N . ALA A 1 181 ? -17.141 -7.281 -3.49 1 96.19 181 ALA A N 1
ATOM 1406 C CA . ALA A 1 181 ? -18.469 -6.684 -3.652 1 96.19 181 ALA A CA 1
ATOM 1407 C C . ALA A 1 181 ? -18.953 -6.797 -5.094 1 96.19 181 ALA A C 1
ATOM 1409 O O . ALA A 1 181 ? -18.141 -6.73 -6.031 1 96.19 181 ALA A O 1
ATOM 1410 N N . HIS A 1 182 ? -20.234 -7.016 -5.238 1 96.06 182 HIS A N 1
ATOM 1411 C CA . HIS A 1 182 ? -20.859 -7.211 -6.543 1 96.06 182 HIS A CA 1
ATOM 1412 C C . HIS A 1 182 ? -22.234 -6.559 -6.598 1 96.06 182 HIS A C 1
ATOM 1414 O O . HIS A 1 182 ? -23.047 -6.73 -5.684 1 96.06 182 HIS A O 1
ATOM 1420 N N . ASN A 1 183 ? -22.438 -5.75 -7.594 1 94.62 183 ASN A N 1
ATOM 1421 C CA . ASN A 1 183 ? -23.781 -5.312 -7.902 1 94.62 183 ASN A CA 1
ATOM 1422 C C . ASN A 1 183 ? -24.547 -6.363 -8.711 1 94.62 183 ASN A C 1
ATOM 1424 O O . ASN A 1 183 ? -24.281 -6.539 -9.898 1 94.62 183 ASN A O 1
ATOM 1428 N N . PRO A 1 184 ? -25.531 -7.074 -8.156 1 89.56 184 PRO A N 1
ATOM 1429 C CA . PRO A 1 184 ? -26.094 -8.273 -8.781 1 89.56 184 PRO A CA 1
ATOM 1430 C C . PRO A 1 184 ? -27.234 -7.949 -9.742 1 89.56 184 PRO A C 1
ATOM 1432 O O . PRO A 1 184 ? -27.656 -8.812 -10.516 1 89.56 184 PRO A O 1
ATOM 1435 N N . ASP A 1 185 ? -27.812 -6.887 -9.641 1 85.5 185 ASP A N 1
ATOM 1436 C CA . ASP A 1 185 ? -29.031 -6.645 -10.398 1 85.5 185 ASP A CA 1
ATOM 1437 C C . ASP A 1 185 ? -29.062 -5.227 -10.961 1 85.5 185 ASP A C 1
ATOM 1439 O O . ASP A 1 185 ? -28.016 -4.578 -11.07 1 85.5 185 ASP A O 1
ATOM 1443 N N . GLU A 1 186 ? -30.266 -4.828 -11.352 1 87.69 186 GLU A N 1
ATOM 1444 C CA . GLU A 1 186 ? -30.406 -3.557 -12.062 1 87.69 186 GLU A CA 1
ATOM 1445 C C . GLU A 1 186 ? -30.422 -2.383 -11.086 1 87.69 186 GLU A C 1
ATOM 1447 O O . GLU A 1 186 ? -30.281 -1.229 -11.492 1 87.69 186 GLU A O 1
ATOM 1452 N N . ASN A 1 187 ? -30.672 -2.744 -9.844 1 89.94 187 ASN A N 1
ATOM 1453 C CA . ASN A 1 187 ? -30.609 -1.685 -8.844 1 89.94 187 ASN A CA 1
ATOM 1454 C C . ASN A 1 187 ? -29.156 -1.286 -8.547 1 89.94 187 ASN A C 1
ATOM 1456 O O . ASN A 1 187 ? -28.469 -1.967 -7.789 1 89.94 187 ASN A O 1
ATOM 1460 N N . ARG A 1 188 ? -28.75 -0.17 -9.039 1 88.44 188 ARG A N 1
ATOM 1461 C CA . ARG A 1 188 ? -27.359 0.28 -8.984 1 88.44 188 ARG A CA 1
ATOM 1462 C C . ARG A 1 188 ? -26.922 0.531 -7.543 1 88.44 188 ARG A C 1
ATOM 1464 O O . ARG A 1 188 ? -25.719 0.633 -7.262 1 88.44 188 ARG A O 1
ATOM 1471 N N . TYR A 1 189 ? -27.844 0.623 -6.594 1 90.88 189 TYR A N 1
ATOM 1472 C CA . TYR A 1 189 ? -27.484 0.954 -5.223 1 90.88 189 TYR A CA 1
ATOM 1473 C C . TYR A 1 189 ? -27.375 -0.303 -4.367 1 90.88 189 TYR A C 1
ATOM 1475 O O . TYR A 1 189 ? -26.938 -0.243 -3.215 1 90.88 189 TYR A O 1
ATOM 1483 N N . HIS A 1 190 ? -27.75 -1.339 -4.949 1 93.31 190 HIS A N 1
ATOM 1484 C CA . HIS A 1 190 ? -27.766 -2.598 -4.215 1 93.31 190 HIS A CA 1
ATOM 1485 C C . HIS A 1 190 ? -26.5 -3.402 -4.473 1 93.31 190 HIS A C 1
ATOM 1487 O O . HIS A 1 190 ? -26.25 -3.842 -5.598 1 93.31 190 HIS A O 1
ATOM 1493 N N . TRP A 1 191 ? -25.734 -3.596 -3.377 1 95.19 191 TRP A N 1
ATOM 1494 C CA . TRP A 1 191 ? -24.5 -4.355 -3.506 1 95.19 191 TRP A CA 1
ATOM 1495 C C . TRP A 1 191 ? -24.469 -5.512 -2.512 1 95.19 191 TRP A C 1
ATOM 1497 O O . TRP A 1 191 ? -24.984 -5.398 -1.398 1 95.19 191 TRP A O 1
ATOM 1507 N N . LEU A 1 192 ? -23.906 -6.582 -2.945 1 96.56 192 LEU A N 1
ATOM 1508 C CA . LEU A 1 192 ? -23.641 -7.742 -2.104 1 96.56 192 LEU A CA 1
ATOM 1509 C C . LEU A 1 192 ? -22.141 -7.992 -1.992 1 96.56 192 LEU A C 1
ATOM 1511 O O . LEU A 1 192 ? -21.375 -7.605 -2.879 1 96.56 192 LEU A O 1
ATOM 1515 N N . GLY A 1 193 ? -21.766 -8.578 -0.845 1 96.25 193 GLY A N 1
ATOM 1516 C CA . GLY A 1 193 ? -20.328 -8.773 -0.737 1 96.25 193 GLY A CA 1
ATOM 1517 C C . GLY A 1 193 ? -19.938 -9.812 0.294 1 96.25 193 GLY A C 1
ATOM 1518 O O . GLY A 1 193 ? -20.812 -10.414 0.936 1 96.25 193 GLY A O 1
ATOM 1519 N N . LEU A 1 194 ? -18.688 -10.102 0.375 1 96.06 194 LEU A N 1
ATOM 1520 C CA . LEU A 1 194 ? -18.031 -10.992 1.327 1 96.06 194 LEU A CA 1
ATOM 1521 C C . LEU A 1 194 ? -16.75 -10.359 1.873 1 96.06 194 LEU A C 1
ATOM 1523 O O . LEU A 1 194 ? -16.016 -9.711 1.133 1 96.06 194 LEU A O 1
ATOM 1527 N N . ALA A 1 195 ? -16.516 -10.477 3.096 1 94.5 195 ALA A N 1
ATOM 1528 C CA . ALA A 1 195 ? -15.242 -10.203 3.748 1 94.5 195 ALA A CA 1
ATOM 1529 C C . ALA A 1 195 ? -14.594 -11.492 4.258 1 94.5 195 ALA A C 1
ATOM 1531 O O . ALA A 1 195 ? -15.141 -12.164 5.137 1 94.5 195 ALA A O 1
ATOM 1532 N N . VAL A 1 196 ? -13.492 -11.859 3.729 1 95.19 196 VAL A N 1
ATOM 1533 C CA . VAL A 1 196 ? -12.852 -13.141 4.008 1 95.19 196 VAL A CA 1
ATOM 1534 C C . VAL A 1 196 ? -11.547 -12.914 4.77 1 95.19 196 VAL A C 1
ATOM 1536 O O . VAL A 1 196 ? -10.695 -12.125 4.332 1 95.19 196 VAL A O 1
ATOM 1539 N N . ASP A 1 197 ? -11.391 -13.602 5.891 1 93.19 197 ASP A N 1
ATOM 1540 C CA . ASP A 1 197 ? -10.148 -13.508 6.656 1 93.19 197 ASP A CA 1
ATOM 1541 C C . ASP A 1 197 ? -9.031 -14.289 5.984 1 93.19 197 ASP A C 1
ATOM 1543 O O . ASP A 1 197 ? -8.914 -15.508 6.176 1 93.19 197 ASP A O 1
ATOM 1547 N N . VAL A 1 198 ? -8.164 -13.602 5.285 1 95.5 198 VAL A N 1
ATOM 1548 C CA . VAL A 1 198 ? -7.102 -14.281 4.551 1 95.5 198 VAL A CA 1
ATOM 1549 C C . VAL A 1 198 ? -5.762 -14.039 5.238 1 95.5 198 VAL A C 1
ATOM 1551 O O . VAL A 1 198 ? -4.707 -14.102 4.602 1 95.5 198 VAL A O 1
ATOM 1554 N N . THR A 1 199 ? -5.711 -13.773 6.488 1 92.69 199 THR A N 1
ATOM 1555 C CA . THR A 1 199 ? -4.559 -13.344 7.27 1 92.69 199 THR A CA 1
ATOM 1556 C C . THR A 1 199 ? -3.426 -14.359 7.172 1 92.69 199 THR A C 1
ATOM 1558 O O . THR A 1 199 ? -2.256 -13.984 7.082 1 92.69 199 THR A O 1
ATOM 1561 N N . GLU A 1 200 ? -3.74 -15.586 7.145 1 91.31 200 GLU A N 1
ATOM 1562 C CA . GLU A 1 200 ? -2.715 -16.625 7.164 1 91.31 200 GLU A CA 1
ATOM 1563 C C . GLU A 1 200 ? -1.904 -16.625 5.871 1 91.31 200 GLU A C 1
ATOM 1565 O O . GLU A 1 200 ? -0.723 -16.969 5.871 1 91.31 200 GLU A O 1
ATOM 1570 N N . SER A 1 201 ? -2.568 -16.234 4.805 1 93.5 201 SER A N 1
ATOM 1571 C CA . SER A 1 201 ? -1.902 -16.266 3.508 1 93.5 201 SER A CA 1
ATOM 1572 C C . SER A 1 201 ? -1.387 -14.883 3.117 1 93.5 201 SER A C 1
ATOM 1574 O O . SER A 1 201 ? -0.439 -14.766 2.338 1 93.5 201 SER A O 1
ATOM 1576 N N . VAL A 1 202 ? -2.1 -13.867 3.588 1 92.19 202 VAL A N 1
ATOM 1577 C CA . VAL A 1 202 ? -1.746 -12.484 3.277 1 92.19 202 VAL A CA 1
ATOM 1578 C C . VAL A 1 202 ? -1.502 -11.711 4.574 1 92.19 202 VAL A C 1
ATOM 1580 O O . VAL A 1 202 ? -2.445 -11.391 5.301 1 92.19 202 VAL A O 1
ATOM 1583 N N . ALA A 1 203 ? -0.299 -11.391 4.77 1 87.62 203 ALA A N 1
ATOM 1584 C CA . ALA A 1 203 ? 0.062 -10.711 6.008 1 87.62 203 ALA A CA 1
ATOM 1585 C C . ALA A 1 203 ? -0.557 -9.312 6.066 1 87.62 203 ALA A C 1
ATOM 1587 O O . ALA A 1 203 ? -0.602 -8.602 5.059 1 87.62 203 ALA A O 1
ATOM 1588 N N . PRO A 1 204 ? -1.085 -8.938 7.238 1 88.88 204 PRO A N 1
ATOM 1589 C CA . PRO A 1 204 ? -1.602 -7.578 7.375 1 88.88 204 PRO A CA 1
ATOM 1590 C C . PRO A 1 204 ? -0.541 -6.512 7.102 1 88.88 204 PRO A C 1
ATOM 1592 O O . PRO A 1 204 ? 0.626 -6.695 7.461 1 88.88 204 PRO A O 1
ATOM 1595 N N . GLN A 1 205 ? -0.977 -5.5 6.414 1 82.12 205 GLN A N 1
ATOM 1596 C CA . GLN A 1 205 ? -0.075 -4.387 6.133 1 82.12 205 GLN A CA 1
ATOM 1597 C C . GLN A 1 205 ? -0.097 -3.361 7.262 1 82.12 205 GLN A C 1
ATOM 1599 O O . GLN A 1 205 ? -1.16 -3.041 7.797 1 82.12 205 GLN A O 1
ATOM 1604 N N . ARG A 1 206 ? 0.981 -2.877 7.613 1 77.56 206 ARG A N 1
ATOM 1605 C CA . ARG A 1 206 ? 1.084 -1.867 8.664 1 77.56 206 ARG A CA 1
ATOM 1606 C C . ARG A 1 206 ? 0.665 -0.495 8.141 1 77.56 206 ARG A C 1
ATOM 1608 O O . ARG A 1 206 ? 0.608 -0.273 6.934 1 77.56 206 ARG A O 1
ATOM 1615 N N . LYS A 1 207 ? 0.407 0.326 9.156 1 78.75 207 LYS A N 1
ATOM 1616 C CA . LYS A 1 207 ? 0.105 1.715 8.828 1 78.75 207 LYS A CA 1
ATOM 1617 C C . LYS A 1 207 ? 1.241 2.348 8.031 1 78.75 207 LYS A C 1
ATOM 1619 O O . LYS A 1 207 ? 2.416 2.123 8.328 1 78.75 207 LYS A O 1
ATOM 1624 N N . SER A 1 208 ? 0.894 3.117 7.004 1 80.12 208 SER A N 1
ATOM 1625 C CA . SER A 1 208 ? 1.922 3.818 6.238 1 80.12 208 SER A CA 1
ATOM 1626 C C . SER A 1 208 ? 2.561 4.93 7.066 1 80.12 208 SER A C 1
ATOM 1628 O O . SER A 1 208 ? 1.981 5.391 8.055 1 80.12 208 SER A O 1
ATOM 1630 N N . PHE A 1 209 ? 3.738 5.352 6.77 1 80.12 209 PHE A N 1
ATOM 1631 C CA . PHE A 1 209 ? 4.355 6.461 7.488 1 80.12 209 PHE A CA 1
ATOM 1632 C C . PHE A 1 209 ? 3.602 7.758 7.238 1 80.12 209 PHE A C 1
ATOM 1634 O O . PHE A 1 209 ? 3.57 8.641 8.094 1 80.12 209 PHE A O 1
ATOM 1641 N N . GLU A 1 210 ? 2.924 7.836 6.027 1 84.5 210 GLU A N 1
ATOM 1642 C CA . GLU A 1 210 ? 2.09 9.008 5.77 1 84.5 210 GLU A CA 1
ATOM 1643 C C . GLU A 1 210 ? 0.929 9.078 6.758 1 84.5 210 GLU A C 1
ATOM 1645 O O . GLU A 1 210 ? 0.636 10.148 7.301 1 84.5 210 GLU A O 1
ATOM 1650 N N . ALA A 1 211 ? 0.32 7.949 6.914 1 82.62 211 ALA A N 1
ATOM 1651 C CA . ALA A 1 211 ? -0.777 7.891 7.875 1 82.62 211 ALA A CA 1
ATOM 1652 C C . ALA A 1 211 ? -0.286 8.203 9.289 1 82.62 211 ALA A C 1
ATOM 1654 O O . ALA A 1 211 ? -0.938 8.945 10.031 1 82.62 211 ALA A O 1
ATOM 1655 N N . ALA A 1 212 ? 0.842 7.68 9.625 1 81.75 212 ALA A N 1
ATOM 1656 C CA . ALA A 1 212 ? 1.428 7.949 10.938 1 81.75 212 ALA A CA 1
ATOM 1657 C C . ALA A 1 212 ? 1.765 9.43 11.094 1 81.75 212 ALA A C 1
ATOM 1659 O O . ALA A 1 212 ? 1.587 10 12.172 1 81.75 212 ALA A O 1
ATOM 1660 N N . THR A 1 213 ? 2.273 9.977 10.062 1 83.44 213 THR A N 1
ATOM 1661 C CA . THR A 1 213 ? 2.594 11.398 10.062 1 83.44 213 THR A CA 1
ATOM 1662 C C . THR A 1 213 ? 1.338 12.234 10.297 1 83.44 213 THR A C 1
ATOM 1664 O O . THR A 1 213 ? 1.352 13.172 11.094 1 83.44 213 THR A O 1
ATOM 1667 N N . LEU A 1 214 ? 0.294 11.898 9.648 1 82.19 214 LEU A N 1
ATOM 1668 C CA . LEU A 1 214 ? -0.965 12.609 9.82 1 82.19 214 LEU A CA 1
ATOM 1669 C C . LEU A 1 214 ? -1.463 12.492 11.258 1 82.19 214 LEU A C 1
ATOM 1671 O O . LEU A 1 214 ? -1.972 13.461 11.828 1 82.19 214 LEU A O 1
ATOM 1675 N N . ASP A 1 215 ? -1.255 11.344 11.82 1 79.19 215 ASP A N 1
ATOM 1676 C CA . ASP A 1 215 ? -1.632 11.148 13.219 1 79.19 215 ASP A CA 1
ATOM 1677 C C . ASP A 1 215 ? -0.843 12.078 14.133 1 79.19 215 ASP A C 1
ATOM 1679 O O . ASP A 1 215 ? -1.399 12.656 15.07 1 79.19 215 ASP A O 1
ATOM 1683 N N . LEU A 1 216 ? 0.384 12.195 13.867 1 77.56 216 LEU A N 1
ATOM 1684 C CA . LEU A 1 216 ? 1.259 13.023 14.688 1 77.56 216 LEU A CA 1
ATOM 1685 C C . LEU A 1 216 ? 0.913 14.5 14.539 1 77.56 216 LEU A C 1
ATOM 1687 O O . LEU A 1 216 ? 0.922 15.25 15.516 1 77.56 216 LEU A O 1
ATOM 1691 N N . LEU A 1 217 ? 0.612 14.891 13.336 1 77.06 217 LEU A N 1
ATOM 1692 C CA . LEU A 1 217 ? 0.24 16.281 13.078 1 77.06 217 LEU A CA 1
ATOM 1693 C C . LEU A 1 217 ? -1.04 16.641 13.828 1 77.06 217 LEU A C 1
ATOM 1695 O O . LEU A 1 217 ? -1.18 17.766 14.312 1 77.06 217 LEU A O 1
ATOM 1699 N N . ARG A 1 218 ? -1.834 15.719 13.898 1 73.31 218 ARG A N 1
ATOM 1700 C CA . ARG A 1 218 ? -3.066 15.906 14.656 1 73.31 218 ARG A CA 1
ATOM 1701 C C . ARG A 1 218 ? -2.768 16.234 16.109 1 73.31 218 ARG A C 1
ATOM 1703 O O . ARG A 1 218 ? -3.412 17.109 16.703 1 73.31 218 ARG A O 1
ATOM 1710 N N . GLY A 1 219 ? -1.874 15.508 16.625 1 68.38 219 GLY A N 1
ATOM 1711 C CA . GLY A 1 219 ? -1.501 15.742 18.016 1 68.38 219 GLY A CA 1
ATOM 1712 C C . GLY A 1 219 ? -0.854 17.094 18.25 1 68.38 219 GLY A C 1
ATOM 1713 O O . GLY A 1 219 ? -1.049 17.719 19.297 1 68.38 219 GLY A O 1
ATOM 1714 N N . ALA A 1 220 ? -0.238 17.578 17.234 1 68.75 220 ALA A N 1
ATOM 1715 C CA . ALA A 1 220 ? 0.493 18.828 17.359 1 68.75 220 ALA A CA 1
ATOM 1716 C C . ALA A 1 220 ? -0.41 20.016 17.031 1 68.75 220 ALA A C 1
ATOM 1718 O O . ALA A 1 220 ? -0.117 21.156 17.422 1 68.75 220 ALA A O 1
ATOM 1719 N N . GLN A 1 221 ? -1.475 19.766 16.281 1 73.06 221 GLN A N 1
ATOM 1720 C CA . GLN A 1 221 ? -2.434 20.797 15.898 1 73.06 221 GLN A CA 1
ATOM 1721 C C . GLN A 1 221 ? -3.852 20.406 16.312 1 73.06 221 GLN A C 1
ATOM 1723 O O . GLN A 1 221 ? -4.66 20 15.461 1 73.06 221 GLN A O 1
ATOM 1728 N N . PRO A 1 222 ? -4.16 20.547 17.547 1 69.69 222 PRO A N 1
ATOM 1729 C CA . PRO A 1 222 ? -5.434 20.031 18.062 1 69.69 222 PRO A CA 1
ATOM 1730 C C . PRO A 1 222 ? -6.641 20.641 17.359 1 69.69 222 PRO A C 1
ATOM 1732 O O . PRO A 1 222 ? -7.734 20.078 17.391 1 69.69 222 PRO A O 1
ATOM 1735 N N . ASN A 1 223 ? -6.477 21.703 16.625 1 72.56 223 ASN A N 1
ATOM 1736 C CA . ASN A 1 223 ? -7.625 22.312 15.961 1 72.56 223 ASN A CA 1
ATOM 1737 C C . ASN A 1 223 ? -7.66 21.969 14.469 1 72.56 223 ASN A C 1
ATOM 1739 O O . ASN A 1 223 ? -8.43 22.562 13.711 1 72.56 223 ASN A O 1
ATOM 1743 N N . LEU A 1 224 ? -6.832 21.047 14.156 1 77.69 224 LEU A N 1
ATOM 1744 C CA . LEU A 1 224 ? -6.809 20.609 12.766 1 77.69 224 LEU A CA 1
ATOM 1745 C C . LEU A 1 224 ? -7.73 19.406 12.57 1 77.69 224 LEU A C 1
ATOM 1747 O O . LEU A 1 224 ? -7.508 18.344 13.156 1 77.69 224 LEU A O 1
ATOM 1751 N N . TYR A 1 225 ? -8.844 19.578 11.836 1 86.69 225 TYR A N 1
ATOM 1752 C CA . TYR A 1 225 ? -9.758 18.5 11.5 1 86.69 225 TYR A CA 1
ATOM 1753 C C . TYR A 1 225 ? -9.82 18.297 9.992 1 86.69 225 TYR A C 1
ATOM 1755 O O . TYR A 1 225 ? -10.062 19.234 9.234 1 86.69 225 TYR A O 1
ATOM 1763 N N . LEU A 1 226 ? -9.492 17.094 9.633 1 89.25 226 LEU A N 1
ATOM 1764 C CA . LEU A 1 226 ? -9.461 16.75 8.211 1 89.25 226 LEU A CA 1
ATOM 1765 C C . LEU A 1 226 ? -10.469 15.648 7.898 1 89.25 226 LEU A C 1
ATOM 1767 O O . LEU A 1 226 ? -10.539 14.648 8.609 1 89.25 226 LEU A O 1
ATOM 1771 N N . ALA A 1 227 ? -11.258 15.859 6.895 1 90.69 227 ALA A N 1
ATOM 1772 C CA . ALA A 1 227 ? -12.25 14.891 6.457 1 90.69 227 ALA A CA 1
ATOM 1773 C C . ALA A 1 227 ? -12.219 14.711 4.941 1 90.69 227 ALA A C 1
ATOM 1775 O O . ALA A 1 227 ? -11.891 15.641 4.207 1 90.69 227 ALA A O 1
ATOM 1776 N N . ILE A 1 228 ? -12.531 13.523 4.516 1 90.94 228 ILE A N 1
ATOM 1777 C CA . ILE A 1 228 ? -12.727 13.25 3.098 1 90.94 228 ILE A CA 1
ATOM 1778 C C . ILE A 1 228 ? -14.219 13.195 2.777 1 90.94 228 ILE A C 1
ATOM 1780 O O . ILE A 1 228 ? -14.984 12.531 3.473 1 90.94 228 ILE A O 1
ATOM 1784 N N . VAL A 1 229 ? -14.555 13.938 1.776 1 92.25 229 VAL A N 1
ATOM 1785 C CA . VAL A 1 229 ? -15.945 13.969 1.355 1 92.25 229 VAL A CA 1
ATOM 1786 C C . VAL A 1 229 ? -16.047 13.562 -0.113 1 92.25 229 VAL A C 1
ATOM 1788 O O . VAL A 1 229 ? -15.133 13.805 -0.898 1 92.25 229 VAL A O 1
ATOM 1791 N N . ASP A 1 230 ? -17.141 12.867 -0.426 1 90.06 230 ASP A N 1
ATOM 1792 C CA . ASP A 1 230 ? -17.422 12.641 -1.84 1 90.06 230 ASP A CA 1
ATOM 1793 C C . ASP A 1 230 ? -18.016 13.883 -2.488 1 90.06 230 ASP A C 1
ATOM 1795 O O . ASP A 1 230 ? -18.766 14.633 -1.847 1 90.06 230 ASP A O 1
ATOM 1799 N N . LEU A 1 231 ? -17.75 14.094 -3.75 1 91.06 231 LEU A N 1
ATOM 1800 C CA . LEU A 1 231 ? -18.219 15.305 -4.41 1 91.06 231 LEU A CA 1
ATOM 1801 C C . LEU A 1 231 ? -19.5 15.039 -5.191 1 91.06 231 LEU A C 1
ATOM 1803 O O . LEU A 1 231 ? -20.141 15.977 -5.676 1 91.06 231 LEU A O 1
ATOM 1807 N N . ALA A 1 232 ? -19.875 13.836 -5.301 1 83.38 232 ALA A N 1
ATOM 1808 C CA . ALA A 1 232 ? -21.141 13.531 -5.969 1 83.38 232 ALA A CA 1
ATOM 1809 C C . ALA A 1 232 ? -22.328 13.977 -5.125 1 83.38 232 ALA A C 1
ATOM 1811 O O . ALA A 1 232 ? -23.25 14.617 -5.633 1 83.38 232 ALA A O 1
ATOM 1812 N N . GLN A 1 233 ? -22.281 13.734 -3.803 1 82.06 233 GLN A N 1
ATOM 1813 C CA . GLN A 1 233 ? -23.375 14.07 -2.902 1 82.06 233 GLN A CA 1
ATOM 1814 C C . GLN A 1 233 ? -22.891 14.93 -1.735 1 82.06 233 GLN A C 1
ATOM 1816 O O . GLN A 1 233 ? -23.688 15.312 -0.87 1 82.06 233 GLN A O 1
ATOM 1821 N N . VAL A 1 234 ? -21.625 15.188 -1.704 1 88.75 234 VAL A N 1
ATOM 1822 C CA . VAL A 1 234 ? -20.984 15.969 -0.652 1 88.75 234 VAL A CA 1
ATOM 1823 C C . VAL A 1 234 ? -21.25 15.32 0.706 1 88.75 234 VAL A C 1
ATOM 1825 O O . VAL A 1 234 ? -21.828 15.938 1.595 1 88.75 234 VAL A O 1
ATOM 1828 N N . ARG A 1 235 ? -20.844 14.133 0.812 1 86.81 235 ARG A N 1
ATOM 1829 C CA . ARG A 1 235 ? -21.016 13.375 2.051 1 86.81 235 ARG A CA 1
ATOM 1830 C C . ARG A 1 235 ? -19.672 12.953 2.625 1 86.81 235 ARG A C 1
ATOM 1832 O O . ARG A 1 235 ? -18.734 12.641 1.879 1 86.81 235 ARG A O 1
ATOM 1839 N N . LEU A 1 236 ? -19.703 12.922 3.906 1 89.5 236 LEU A N 1
ATOM 1840 C CA . LEU A 1 236 ? -18.5 12.492 4.617 1 89.5 236 LEU A CA 1
ATOM 1841 C C . LEU A 1 236 ? -18.188 11.031 4.309 1 89.5 236 LEU A C 1
ATOM 1843 O O . LEU A 1 236 ? -19.047 10.164 4.426 1 89.5 236 LEU A O 1
ATOM 1847 N N . ILE A 1 237 ? -17 10.797 3.814 1 86.88 237 ILE A N 1
ATOM 1848 C CA . ILE A 1 237 ? -16.547 9.438 3.574 1 86.88 237 ILE A CA 1
ATOM 1849 C C . ILE A 1 237 ? -15.805 8.914 4.809 1 86.88 237 ILE A C 1
ATOM 1851 O O . ILE A 1 237 ? -16.125 7.832 5.312 1 86.88 237 ILE A O 1
ATOM 1855 N N . ARG A 1 238 ? -14.883 9.695 5.277 1 86.69 238 ARG A N 1
ATOM 1856 C CA . ARG A 1 238 ? -14.133 9.328 6.469 1 86.69 238 ARG A CA 1
ATOM 1857 C C . ARG A 1 238 ? -13.359 10.516 7.023 1 86.69 238 ARG A C 1
ATOM 1859 O O . ARG A 1 238 ? -13.016 11.438 6.285 1 86.69 238 ARG A O 1
ATOM 1866 N N . TRP A 1 239 ? -13.125 10.438 8.289 1 84.88 239 TRP A N 1
ATOM 1867 C CA . TRP A 1 239 ? -12.211 11.375 8.93 1 84.88 239 TRP A CA 1
ATOM 1868 C C . TRP A 1 239 ? -10.766 10.93 8.758 1 84.88 239 TRP A C 1
ATOM 1870 O O . TRP A 1 239 ? -10.453 9.75 8.898 1 84.88 239 TRP A O 1
ATOM 1880 N N . VAL A 1 240 ? -9.961 11.875 8.32 1 82.62 240 VAL A N 1
ATOM 1881 C CA . VAL A 1 240 ? -8.523 11.625 8.266 1 82.62 240 VAL A CA 1
ATOM 1882 C C . VAL A 1 240 ? -7.918 11.781 9.656 1 82.62 240 VAL A C 1
ATOM 1884 O O . VAL A 1 240 ? -7.043 11 10.047 1 82.62 240 VAL A O 1
ATOM 1887 N N . THR A 1 241 ? -8.359 12.797 10.32 1 80.06 241 THR A N 1
ATOM 1888 C CA . THR A 1 241 ? -8.039 12.992 11.727 1 80.06 241 THR A CA 1
ATOM 1889 C C . THR A 1 241 ? -9.188 12.5 12.609 1 80.06 241 THR A C 1
ATOM 1891 O O . THR A 1 241 ? -10.086 11.805 12.141 1 80.06 241 THR A O 1
ATOM 1894 N N . GLU A 1 242 ? -9.07 12.742 13.859 1 78.94 242 GLU A N 1
ATOM 1895 C CA . GLU A 1 242 ? -10.219 12.5 14.719 1 78.94 242 GLU A CA 1
ATOM 1896 C C . GLU A 1 242 ? -11.398 13.383 14.32 1 78.94 242 GLU A C 1
ATOM 1898 O O . GLU A 1 242 ? -11.211 14.484 13.805 1 78.94 242 GLU A O 1
ATOM 1903 N N . PRO A 1 243 ? -12.484 12.891 14.477 1 83.81 243 PRO A N 1
ATOM 1904 C CA . PRO A 1 243 ? -13.648 13.727 14.156 1 83.81 243 PRO A CA 1
ATOM 1905 C C . PRO A 1 243 ? -13.75 14.969 15.039 1 83.81 243 PRO A C 1
ATOM 1907 O O . PRO A 1 243 ? -13.234 14.969 16.156 1 83.81 243 PRO A O 1
ATOM 1910 N N . VAL A 1 244 ? -14.344 16.016 14.516 1 87 244 VAL A N 1
ATOM 1911 C CA . VAL A 1 244 ? -14.641 17.203 15.32 1 87 244 VAL A CA 1
ATOM 1912 C C . VAL A 1 244 ? -15.5 16.812 16.516 1 87 244 VAL A C 1
ATOM 1914 O O . VAL A 1 244 ? -16.547 16.188 16.359 1 87 244 VAL A O 1
ATOM 1917 N N . PRO A 1 245 ? -14.938 17.25 17.625 1 84.5 245 PRO A N 1
ATOM 1918 C CA . PRO A 1 245 ? -15.742 16.922 18.812 1 84.5 245 PRO A CA 1
ATOM 1919 C C . PRO A 1 245 ? -17.141 17.516 18.734 1 84.5 245 PRO A C 1
ATOM 1921 O O . PRO A 1 245 ? -17.328 18.641 18.266 1 84.5 245 PRO A O 1
ATOM 1924 N N . GLU A 1 246 ? -18.172 16.75 19.094 1 86.94 246 GLU A N 1
ATOM 1925 C CA . GLU A 1 246 ? -19.578 17.141 19.234 1 86.94 246 GLU A CA 1
ATOM 1926 C C . GLU A 1 246 ? -20.281 17.172 17.875 1 86.94 246 GLU A C 1
ATOM 1928 O O . GLU A 1 246 ? -21.5 17.344 17.812 1 86.94 246 GLU A O 1
ATOM 1933 N N . LEU A 1 247 ? -19.453 17.219 16.812 1 89 247 LEU A N 1
ATOM 1934 C CA . LEU A 1 247 ? -20.078 17.234 15.508 1 89 247 LEU A CA 1
ATOM 1935 C C . LEU A 1 247 ? -20.953 16 15.305 1 89 247 LEU A C 1
ATOM 1937 O O . LEU A 1 247 ? -20.531 14.891 15.656 1 89 247 LEU A O 1
ATOM 1941 N N . ARG A 1 248 ? -22.125 16.281 14.805 1 84.75 248 ARG A N 1
ATOM 1942 C CA . ARG A 1 248 ? -23.031 15.18 14.5 1 84.75 248 ARG A CA 1
ATOM 1943 C C . ARG A 1 248 ? -22.609 14.453 13.227 1 84.75 248 ARG A C 1
ATOM 1945 O O . ARG A 1 248 ? -22.594 15.039 12.148 1 84.75 248 ARG A O 1
ATOM 1952 N N . TRP A 1 249 ? -22.203 13.281 13.383 1 77.38 249 TRP A N 1
ATOM 1953 C CA . TRP A 1 249 ? -21.891 12.438 12.234 1 77.38 249 TRP A CA 1
ATOM 1954 C C . TRP A 1 249 ? -22.016 10.961 12.594 1 77.38 249 TRP A C 1
ATOM 1956 O O . TRP A 1 249 ? -22.062 10.609 13.766 1 77.38 249 TRP A O 1
ATOM 1966 N N . GLY A 1 250 ? -22.172 10.203 11.586 1 69.19 250 GLY A N 1
ATOM 1967 C CA . GLY A 1 250 ? -22.234 8.766 11.812 1 69.19 250 GLY A CA 1
ATOM 1968 C C . GLY A 1 250 ? -23.547 8.312 12.422 1 69.19 250 GLY A C 1
ATOM 1969 O O . GLY A 1 250 ? -24.516 9.07 12.445 1 69.19 250 GLY A O 1
ATOM 1970 N N . ARG A 1 251 ? -23.641 7.066 12.906 1 64.25 251 ARG A N 1
ATOM 1971 C CA . ARG A 1 251 ? -24.688 6.426 13.688 1 64.25 251 ARG A CA 1
ATOM 1972 C C . ARG A 1 251 ? -26.062 6.656 13.047 1 64.25 251 ARG A C 1
ATOM 1974 O O . ARG A 1 251 ? -27 7.043 13.734 1 64.25 251 ARG A O 1
ATOM 1981 N N . GLY A 1 252 ? -26.047 6.492 11.789 1 64.69 252 GLY A N 1
ATOM 1982 C CA . GLY A 1 252 ? -27.344 6.523 11.141 1 64.69 252 GLY A CA 1
ATOM 1983 C C . GLY A 1 252 ? -27.797 7.926 10.758 1 64.69 252 GLY A C 1
ATOM 1984 O O . GLY A 1 252 ? -28.906 8.117 10.273 1 64.69 252 GLY A O 1
ATOM 1985 N N . ILE A 1 253 ? -26.938 8.781 11.016 1 69.19 253 ILE A N 1
ATOM 1986 C CA . ILE A 1 253 ? -27.266 10.164 10.703 1 69.19 253 ILE A CA 1
ATOM 1987 C C . ILE A 1 253 ? -27.156 10.391 9.195 1 69.19 253 ILE A C 1
ATOM 1989 O O . ILE A 1 253 ? -26.25 9.859 8.547 1 69.19 253 ILE A O 1
ATOM 1993 N N . ASP A 1 254 ? -28.25 11.023 8.742 1 70.31 254 ASP A N 1
ATOM 1994 C CA . ASP A 1 254 ? -28.188 11.492 7.359 1 70.31 254 ASP A CA 1
ATOM 1995 C C . ASP A 1 254 ? -27.219 12.664 7.219 1 70.31 254 ASP A C 1
ATOM 1997 O O . ASP A 1 254 ? -27.516 13.789 7.613 1 70.31 254 ASP A O 1
ATOM 2001 N N . GLU A 1 255 ? -26.078 12.414 6.629 1 75.44 255 GLU A N 1
ATOM 2002 C CA . GLU A 1 255 ? -25 13.391 6.527 1 75.44 255 GLU A CA 1
ATOM 2003 C C . GLU A 1 255 ? -25.469 14.648 5.797 1 75.44 255 GLU A C 1
ATOM 2005 O O . GLU A 1 255 ? -24.891 15.727 5.977 1 75.44 255 GLU A O 1
ATOM 2010 N N . ARG A 1 256 ? -26.656 14.688 5.16 1 76.31 256 ARG A N 1
ATOM 2011 C CA . ARG A 1 256 ? -27.188 15.836 4.426 1 76.31 256 ARG A CA 1
ATOM 2012 C C . ARG A 1 256 ? -27.781 16.859 5.371 1 76.31 256 ARG A C 1
ATOM 2014 O O . ARG A 1 256 ? -27.984 18.016 5 1 76.31 256 ARG A O 1
ATOM 2021 N N . THR A 1 257 ? -27.922 16.328 6.543 1 80.12 257 THR A N 1
ATOM 2022 C CA . THR A 1 257 ? -28.578 17.203 7.504 1 80.12 257 THR A CA 1
ATOM 2023 C C . THR A 1 257 ? -27.547 17.859 8.422 1 80.12 257 THR A C 1
ATOM 2025 O O . THR A 1 257 ? -27.906 18.641 9.305 1 80.12 257 THR A O 1
ATOM 2028 N N . VAL A 1 258 ? -26.359 17.578 8.18 1 88.31 258 VAL A N 1
ATOM 2029 C CA . VAL A 1 258 ? -25.312 18.062 9.07 1 88.31 258 VAL A CA 1
ATOM 2030 C C . VAL A 1 258 ? -25.062 19.547 8.812 1 88.31 258 VAL A C 1
ATOM 2032 O O . VAL A 1 258 ? -25.031 20.344 9.75 1 88.31 258 VAL A O 1
ATOM 2035 N N . PRO A 1 259 ? -24.969 19.953 7.562 1 92.62 259 PRO A N 1
ATOM 2036 C CA . PRO A 1 259 ? -24.844 21.391 7.328 1 92.62 259 PRO A CA 1
ATOM 2037 C C . PRO A 1 259 ? -26.172 22.125 7.516 1 92.62 259 PRO A C 1
ATOM 2039 O O . PRO A 1 259 ? -27.234 21.594 7.176 1 92.62 259 PRO A O 1
ATOM 2042 N N . HIS A 1 260 ? -26.094 23.281 8.078 1 95.12 260 HIS A N 1
ATOM 2043 C CA . HIS A 1 260 ? -27.266 24.125 8.172 1 95.12 260 HIS A CA 1
ATOM 2044 C C . HIS A 1 260 ? -27.922 24.328 6.801 1 95.12 260 HIS A C 1
ATOM 2046 O O . HIS A 1 260 ? -27.219 24.547 5.809 1 95.12 260 HIS A O 1
ATOM 2052 N N . PRO A 1 261 ? -29.266 24.25 6.816 1 94.5 261 PRO A N 1
ATOM 2053 C CA . PRO A 1 261 ? -29.953 24.391 5.535 1 94.5 261 PRO A CA 1
ATOM 2054 C C . PRO A 1 261 ? -29.562 25.672 4.793 1 94.5 261 PRO A C 1
ATOM 2056 O O . PRO A 1 261 ? -29.453 25.656 3.562 1 94.5 261 PRO A O 1
ATOM 2059 N N . ALA A 1 262 ? -29.312 26.703 5.523 1 95.62 262 ALA A N 1
ATOM 2060 C CA . ALA A 1 262 ? -28.984 27.984 4.914 1 95.62 262 ALA A CA 1
ATOM 2061 C C . ALA A 1 262 ? -27.594 27.969 4.289 1 95.62 262 ALA A C 1
ATOM 2063 O O . ALA A 1 262 ? -27.25 28.844 3.506 1 95.62 262 ALA A O 1
ATOM 2064 N N . ASP A 1 263 ? -26.766 27 4.668 1 96.56 263 ASP A N 1
ATOM 2065 C CA . ASP A 1 263 ? -25.391 26.953 4.172 1 96.56 263 ASP A CA 1
ATOM 2066 C C . ASP A 1 263 ? -25.25 25.938 3.041 1 96.56 263 ASP A C 1
ATOM 2068 O O . ASP A 1 263 ? -24.188 25.812 2.426 1 96.56 263 ASP A O 1
ATOM 2072 N N . ARG A 1 264 ? -26.297 25.234 2.664 1 94.62 264 ARG A N 1
ATOM 2073 C CA . ARG A 1 264 ? -26.234 24.172 1.669 1 94.62 264 ARG A CA 1
ATOM 2074 C C . ARG A 1 264 ? -25.922 24.734 0.287 1 94.62 264 ARG A C 1
ATOM 2076 O O . ARG A 1 264 ? -25.125 24.141 -0.455 1 94.62 264 ARG A O 1
ATOM 2083 N N . GLY A 1 265 ? -26.531 25.812 0.026 1 95.44 265 GLY A N 1
ATOM 2084 C CA . GLY A 1 265 ? -26.266 26.438 -1.266 1 95.44 265 GLY A CA 1
ATOM 2085 C C . GLY A 1 265 ? -24.797 26.766 -1.484 1 95.44 265 GLY A C 1
ATOM 2086 O O . GLY A 1 265 ? -24.25 26.469 -2.547 1 95.44 265 GLY A O 1
ATOM 2087 N N . ARG A 1 266 ? -24.188 27.359 -0.491 1 96.5 266 ARG A N 1
ATOM 2088 C CA . ARG A 1 266 ? -22.781 27.734 -0.626 1 96.5 266 ARG A CA 1
ATOM 2089 C C . ARG A 1 266 ? -21.891 26.5 -0.684 1 96.5 266 ARG A C 1
ATOM 2091 O O . ARG A 1 266 ? -20.859 26.5 -1.367 1 96.5 266 ARG A O 1
ATOM 2098 N N . ILE A 1 267 ? -22.266 25.453 -0.018 1 96.44 267 ILE A N 1
ATOM 2099 C CA . ILE A 1 267 ? -21.516 24.203 -0.042 1 96.44 267 ILE A CA 1
ATOM 2100 C C . ILE A 1 267 ? -21.578 23.594 -1.437 1 96.44 267 ILE A C 1
ATOM 2102 O O . ILE A 1 267 ? -20.562 23.156 -1.979 1 96.44 267 ILE A O 1
ATOM 2106 N N . VAL A 1 268 ? -22.734 23.625 -2.018 1 95.44 268 VAL A N 1
ATOM 2107 C CA . VAL A 1 268 ? -22.922 23.078 -3.359 1 95.44 268 VAL A CA 1
ATOM 2108 C C . VAL A 1 268 ? -22.125 23.906 -4.367 1 95.44 268 VAL A C 1
ATOM 2110 O O . VAL A 1 268 ? -21.5 23.344 -5.281 1 95.44 268 VAL A O 1
ATOM 2113 N N . ALA A 1 269 ? -22.172 25.156 -4.152 1 97.06 269 ALA A N 1
ATOM 2114 C CA . ALA A 1 269 ? -21.391 26.031 -5.031 1 97.06 269 ALA A CA 1
ATOM 2115 C C . ALA A 1 269 ? -19.906 25.719 -4.938 1 97.06 269 ALA A C 1
ATOM 2117 O O . ALA A 1 269 ? -19.203 25.688 -5.953 1 97.06 269 ALA A O 1
ATOM 2118 N N . ALA A 1 270 ? -19.406 25.516 -3.732 1 97.06 270 ALA A N 1
ATOM 2119 C CA . ALA A 1 270 ? -18.016 25.156 -3.523 1 97.06 270 ALA A CA 1
ATOM 2120 C C . ALA A 1 270 ? -17.672 23.844 -4.207 1 97.06 270 ALA A C 1
ATOM 2122 O O . ALA A 1 270 ? -16.625 23.703 -4.844 1 97.06 270 ALA A O 1
ATOM 2123 N N . ARG A 1 271 ? -18.562 22.891 -4.059 1 95.94 271 ARG A N 1
ATOM 2124 C CA . ARG A 1 271 ? -18.406 21.594 -4.711 1 95.94 271 ARG A CA 1
ATOM 2125 C C . ARG A 1 271 ? -18.297 21.75 -6.223 1 95.94 271 ARG A C 1
ATOM 2127 O O . ARG A 1 271 ? -17.422 21.141 -6.852 1 95.94 271 ARG A O 1
ATOM 2134 N N . ASP A 1 272 ? -19.109 22.562 -6.785 1 96.62 272 ASP A N 1
ATOM 2135 C CA . ASP A 1 272 ? -19.109 22.781 -8.227 1 96.62 272 ASP A CA 1
ATOM 2136 C C . ASP A 1 272 ? -17.812 23.453 -8.672 1 96.62 272 ASP A C 1
ATOM 2138 O O . ASP A 1 272 ? -17.281 23.156 -9.742 1 96.62 272 ASP A O 1
ATOM 2142 N N . GLU A 1 273 ? -17.328 24.297 -7.867 1 96.94 273 GLU A N 1
ATOM 2143 C CA . GLU A 1 273 ? -16.047 24.938 -8.164 1 96.94 273 GLU A CA 1
ATOM 2144 C C . GLU A 1 273 ? -14.914 23.922 -8.203 1 96.94 273 GLU A C 1
ATOM 2146 O O . GLU A 1 273 ? -14.102 23.922 -9.133 1 96.94 273 GLU A O 1
ATOM 2151 N N . ILE A 1 274 ? -14.875 23.062 -7.246 1 95.06 274 ILE A N 1
ATOM 2152 C CA . ILE A 1 274 ? -13.844 22.031 -7.18 1 95.06 274 ILE A CA 1
ATOM 2153 C C . ILE A 1 274 ? -13.953 21.125 -8.398 1 95.06 274 ILE A C 1
ATOM 2155 O O . ILE A 1 274 ? -12.945 20.797 -9.031 1 95.06 274 ILE A O 1
ATOM 2159 N N . ARG A 1 275 ? -15.141 20.781 -8.758 1 93 275 ARG A N 1
ATOM 2160 C CA . ARG A 1 275 ? -15.367 19.875 -9.891 1 93 275 ARG A CA 1
ATOM 2161 C C . ARG A 1 275 ? -15.008 20.562 -11.203 1 93 275 ARG A C 1
ATOM 2163 O O . ARG A 1 275 ? -14.703 19.891 -12.195 1 93 275 ARG A O 1
ATOM 2170 N N . SER A 1 276 ? -15.008 21.859 -11.203 1 94 276 SER A N 1
ATOM 2171 C CA . SER A 1 276 ? -14.68 22.609 -12.406 1 94 276 SER A CA 1
ATOM 2172 C C . SER A 1 276 ? -13.188 22.891 -12.508 1 94 276 SER A C 1
ATOM 2174 O O . SER A 1 276 ? -12.719 23.484 -13.477 1 94 276 SER A O 1
ATOM 2176 N N . GLY A 1 277 ? -12.438 22.5 -11.477 1 91.5 277 GLY A N 1
ATOM 2177 C CA . GLY A 1 277 ? -10.992 22.562 -11.633 1 91.5 277 GLY A CA 1
ATOM 2178 C C . GLY A 1 277 ? -10.32 23.484 -10.617 1 91.5 277 GLY A C 1
ATOM 2179 O O . GLY A 1 277 ? -9.094 23.594 -10.594 1 91.5 277 GLY A O 1
ATOM 2180 N N . VAL A 1 278 ? -11.211 24.141 -9.773 1 92.94 278 VAL A N 1
ATOM 2181 C CA . VAL A 1 278 ? -10.617 24.984 -8.742 1 92.94 278 VAL A CA 1
ATOM 2182 C C . VAL A 1 278 ? -9.867 24.125 -7.727 1 92.94 278 VAL A C 1
ATOM 2184 O O . VAL A 1 278 ? -10.398 23.125 -7.246 1 92.94 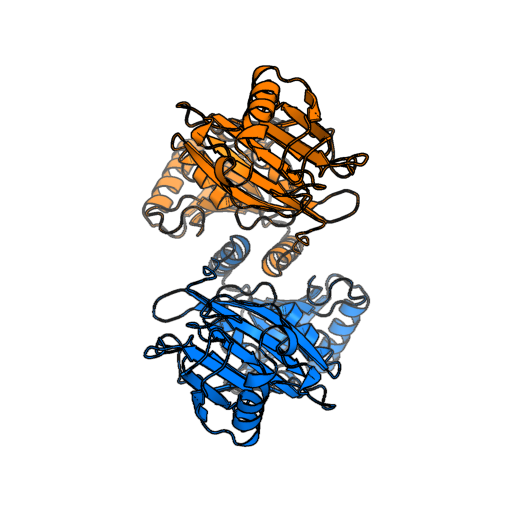278 VAL A O 1
ATOM 2187 N N . GLU A 1 279 ? -8.641 24.484 -7.367 1 88.88 279 GLU A N 1
ATOM 2188 C CA . GLU A 1 279 ? -7.75 23.641 -6.562 1 88.88 279 GLU A CA 1
ATOM 2189 C C . GLU A 1 279 ? -8.039 23.812 -5.074 1 88.88 279 GLU A C 1
ATOM 2191 O O . GLU A 1 279 ? -7.66 22.953 -4.266 1 88.88 279 GLU A O 1
ATOM 2196 N N . ARG A 1 280 ? -8.617 25.016 -4.762 1 91.56 280 ARG A N 1
ATOM 2197 C CA . ARG A 1 280 ? -8.891 25.297 -3.357 1 91.56 280 ARG A CA 1
ATOM 2198 C C . ARG A 1 280 ? -10.086 26.234 -3.209 1 91.56 280 ARG A C 1
ATOM 2200 O O . ARG A 1 280 ? -10.164 27.25 -3.895 1 91.56 280 ARG A O 1
ATOM 2207 N N . VAL A 1 281 ? -11.016 25.875 -2.361 1 95.38 281 VAL A N 1
ATOM 2208 C CA . VAL A 1 281 ? -12.18 26.703 -2.07 1 95.38 281 VAL A CA 1
ATOM 2209 C C . VAL A 1 281 ? -12.336 26.875 -0.561 1 95.38 281 VAL A C 1
ATOM 2211 O O . VAL A 1 281 ? -12.148 25.922 0.198 1 95.38 281 VAL A O 1
ATOM 2214 N N . THR A 1 282 ? -12.617 28.078 -0.124 1 94.56 282 THR A N 1
ATOM 2215 C CA . THR A 1 282 ? -12.789 28.359 1.298 1 94.56 282 THR A CA 1
ATOM 2216 C C . THR A 1 282 ? -14.219 28.812 1.593 1 94.56 282 THR A C 1
ATOM 2218 O O . THR A 1 282 ? -14.82 29.547 0.808 1 94.56 282 THR A O 1
ATOM 2221 N N . LEU A 1 283 ? -14.797 28.266 2.584 1 96.12 283 LEU A N 1
ATOM 2222 C CA . LEU A 1 283 ? -16.094 28.656 3.117 1 96.12 283 LEU A CA 1
ATOM 2223 C C . LEU A 1 283 ? -15.977 29.094 4.574 1 96.12 283 LEU A C 1
ATOM 2225 O O . LEU A 1 283 ? -15.562 28.312 5.43 1 96.12 283 LEU A O 1
ATOM 2229 N N . THR A 1 284 ? -16.312 30.328 4.832 1 95.12 284 THR A N 1
ATOM 2230 C CA . THR A 1 284 ? -16.203 30.828 6.195 1 95.12 284 THR A CA 1
ATOM 2231 C C . THR A 1 284 ? -17.547 30.719 6.914 1 95.12 284 THR A C 1
ATOM 2233 O O . THR A 1 284 ? -18.609 30.906 6.309 1 95.12 284 THR A O 1
ATOM 2236 N N . GLY A 1 285 ? -17.484 30.344 8.094 1 94.81 285 GLY A N 1
ATOM 2237 C CA . GLY A 1 285 ? -18.641 30.422 8.977 1 94.81 285 GLY A CA 1
ATOM 2238 C C . GLY A 1 285 ? -19.734 29.438 8.617 1 94.81 285 GLY A C 1
ATOM 2239 O O . GLY A 1 285 ? -20.922 29.766 8.641 1 94.81 285 GLY A O 1
ATOM 2240 N N . VAL A 1 286 ? -19.359 28.234 8.242 1 95.81 286 VAL A N 1
ATOM 2241 C CA . VAL A 1 286 ? -20.344 27.203 7.938 1 95.81 286 VAL A CA 1
ATOM 2242 C C . VAL A 1 286 ? -20.891 26.594 9.234 1 95.81 286 VAL A C 1
ATOM 2244 O O . VAL A 1 286 ? -20.125 26.266 10.133 1 95.81 286 VAL A O 1
ATOM 2247 N N . ARG A 1 287 ? -22.219 26.578 9.336 1 96.25 287 ARG A N 1
ATOM 2248 C CA . ARG A 1 287 ? -22.875 26.016 10.516 1 96.25 287 ARG A CA 1
ATOM 2249 C C . ARG A 1 287 ? -23.109 24.516 10.344 1 96.25 287 ARG A C 1
ATOM 2251 O O . ARG A 1 287 ? -23.766 24.094 9.391 1 96.25 287 ARG A O 1
ATOM 2258 N N . LEU A 1 288 ? -22.578 23.672 11.273 1 94.69 288 LEU A N 1
ATOM 2259 C CA . LEU A 1 288 ? -22.719 22.219 11.258 1 94.69 288 LEU A CA 1
ATOM 2260 C C . LEU A 1 288 ? -23.453 21.734 12.508 1 94.69 288 LEU A C 1
ATOM 2262 O O . LEU A 1 288 ? -23.203 22.234 13.609 1 94.69 288 LEU A O 1
ATOM 2266 N N . ALA A 1 289 ? -24.281 20.828 12.305 1 93.38 289 ALA A N 1
ATOM 2267 C CA . ALA A 1 289 ? -25.141 20.344 13.391 1 93.38 289 ALA A CA 1
ATOM 2268 C C . ALA A 1 289 ? -24.328 19.562 14.422 1 93.38 289 ALA A C 1
ATOM 2270 O O . ALA A 1 289 ? -23.438 18.781 14.062 1 93.38 289 ALA A O 1
ATOM 2271 N N . THR A 1 290 ? -24.609 19.781 15.648 1 92 290 THR A N 1
ATOM 2272 C CA . THR A 1 290 ? -23.984 19.031 16.734 1 92 290 THR A CA 1
ATOM 2273 C C . THR A 1 290 ? -24.938 17.984 17.297 1 92 290 THR A C 1
ATOM 2275 O O . THR A 1 290 ? -26.125 17.969 16.938 1 92 290 THR A O 1
ATOM 2278 N N . ASP A 1 291 ? -24.453 17.172 18.188 1 87.62 291 ASP A N 1
ATOM 2279 C CA . ASP A 1 291 ? -25.25 16.125 18.812 1 87.62 291 ASP A CA 1
ATOM 2280 C C . ASP A 1 291 ? -26.297 16.719 19.766 1 87.62 291 ASP A C 1
ATOM 2282 O O . ASP A 1 291 ? -27.344 16.125 19.984 1 87.62 291 ASP A O 1
ATOM 2286 N N . SER A 1 292 ? -26 17.859 20.266 1 88.38 292 SER A N 1
ATOM 2287 C CA . SER A 1 292 ? -26.906 18.516 21.188 1 88.38 292 SER A CA 1
ATOM 2288 C C . SER A 1 292 ? -27.953 19.328 20.453 1 88.38 292 SER A C 1
ATOM 2290 O O . SER A 1 292 ? -28.859 19.891 21.078 1 88.38 292 SER A O 1
ATOM 2292 N N . GLY A 1 293 ? -27.922 19.391 19.188 1 85.69 293 GLY A N 1
ATOM 2293 C CA . GLY A 1 293 ? -28.891 20.141 18.422 1 85.69 293 GLY A CA 1
ATOM 2294 C C . GLY A 1 293 ? -28.438 21.562 18.125 1 85.69 293 GLY A C 1
ATOM 2295 O O . GLY A 1 293 ? -29.125 22.297 17.406 1 85.69 293 GLY A O 1
ATOM 2296 N N . ASP A 1 294 ? -27.25 21.938 18.641 1 91.69 294 ASP A N 1
ATOM 2297 C CA . ASP A 1 294 ? -26.672 23.25 18.375 1 91.69 294 ASP A CA 1
ATOM 2298 C C . ASP A 1 294 ? -25.859 23.234 17.078 1 91.69 294 ASP A C 1
ATOM 2300 O O . ASP A 1 294 ? -25.781 22.203 16.391 1 91.69 294 ASP A O 1
ATOM 2304 N N . TRP A 1 295 ? -25.469 24.453 16.766 1 93.69 295 TRP A N 1
ATOM 2305 C CA . TRP A 1 295 ? -24.656 24.578 15.562 1 93.69 295 TRP A CA 1
ATOM 2306 C C . TRP A 1 295 ? -23.219 24.938 15.906 1 93.69 295 TRP A C 1
ATOM 2308 O O . TRP A 1 295 ? -22.969 25.828 16.719 1 93.69 295 TRP A O 1
ATOM 2318 N N . LEU A 1 296 ? -22.359 24.156 15.336 1 92.56 296 LEU A N 1
ATOM 2319 C CA . LEU A 1 296 ? -20.922 24.453 15.383 1 92.56 296 LEU A CA 1
ATOM 2320 C C . LEU A 1 296 ? -20.516 25.25 14.148 1 92.56 296 LEU A C 1
ATOM 2322 O O . LEU A 1 296 ? -20.844 24.891 13.023 1 92.56 296 LEU A O 1
ATOM 2326 N N . VAL A 1 297 ? -19.859 26.422 14.422 1 93.75 297 VAL A N 1
ATOM 2327 C CA . VAL A 1 297 ? -19.422 27.25 13.305 1 93.75 297 VAL A CA 1
ATOM 2328 C C . VAL A 1 297 ? -17.969 26.938 12.969 1 93.75 297 VAL A C 1
ATOM 2330 O O . VAL A 1 297 ? -17.094 26.938 13.844 1 93.75 297 VAL A O 1
ATOM 2333 N N . ALA A 1 298 ? -17.766 26.562 11.688 1 92.88 298 ALA A N 1
ATOM 2334 C CA . ALA A 1 298 ? -16.422 26.203 11.258 1 92.88 298 ALA A CA 1
ATOM 2335 C C . ALA A 1 298 ? -16.062 26.891 9.938 1 92.88 298 ALA A C 1
ATOM 2337 O O . ALA A 1 298 ? -16.938 27.141 9.109 1 92.88 298 ALA A O 1
ATOM 2338 N N . ASP A 1 299 ? -14.828 27.266 9.82 1 92.62 299 ASP A N 1
ATOM 2339 C CA . ASP A 1 299 ? -14.273 27.625 8.516 1 92.62 299 ASP A CA 1
ATOM 2340 C C . ASP A 1 299 ? -13.773 26.375 7.777 1 92.62 299 ASP A C 1
ATOM 2342 O O . ASP A 1 299 ? -13.023 25.578 8.336 1 92.62 299 ASP A O 1
ATOM 2346 N N . LEU A 1 300 ? -14.227 26.219 6.535 1 93.94 300 LEU A N 1
ATOM 2347 C CA . LEU A 1 300 ? -13.883 25.031 5.758 1 93.94 300 LEU A CA 1
ATOM 2348 C C . LEU A 1 300 ? -12.969 25.391 4.594 1 93.94 300 LEU A C 1
ATOM 2350 O O . LEU A 1 300 ? -13.133 26.438 3.971 1 93.94 300 LEU A O 1
ATOM 2354 N N . GLU A 1 301 ? -12.016 24.594 4.406 1 92.62 301 GLU A N 1
ATOM 2355 C CA . GLU A 1 301 ? -11.195 24.625 3.199 1 92.62 301 GLU A CA 1
ATOM 2356 C C . GLU A 1 301 ? -11.219 23.281 2.486 1 92.62 301 GLU A C 1
ATOM 2358 O O . GLU A 1 301 ? -10.961 22.25 3.102 1 92.62 301 GLU A O 1
ATOM 2363 N N . ALA A 1 302 ? -11.562 23.312 1.208 1 94.19 302 ALA A N 1
ATOM 2364 C CA . ALA A 1 302 ? -11.703 22.062 0.466 1 94.19 302 ALA A CA 1
ATOM 2365 C C . ALA A 1 302 ? -10.781 22.031 -0.752 1 94.19 302 ALA A C 1
ATOM 2367 O O . ALA A 1 302 ? -10.625 23.047 -1.438 1 94.19 302 ALA A O 1
ATOM 2368 N N . SER A 1 303 ? -10.109 20.953 -0.978 1 92.19 303 SER A N 1
ATOM 2369 C CA . SER A 1 303 ? -9.266 20.703 -2.137 1 92.19 303 SER A CA 1
ATOM 2370 C C . SER A 1 303 ? -9.547 19.344 -2.742 1 92.19 303 SER A C 1
ATOM 2372 O O . SER A 1 303 ? -9.852 18.391 -2.021 1 92.19 303 SER A O 1
ATOM 2374 N N . PRO A 1 304 ? -9.438 19.281 -4.066 1 91.25 304 PRO A N 1
ATOM 2375 C CA . PRO A 1 304 ? -9.672 17.969 -4.68 1 91.25 304 PRO A CA 1
ATOM 2376 C C . PRO A 1 304 ? -8.633 16.922 -4.27 1 91.25 304 PRO A C 1
ATOM 2378 O O . PRO A 1 304 ? -7.457 17.266 -4.102 1 91.25 304 PRO A O 1
ATOM 2381 N N . LEU A 1 305 ? -9.055 15.766 -3.986 1 87.56 305 LEU A N 1
ATOM 2382 C CA . LEU A 1 305 ? -8.172 14.641 -3.688 1 87.56 305 LEU A CA 1
ATOM 2383 C C . LEU A 1 305 ? -8.062 13.703 -4.883 1 87.56 305 LEU A C 1
ATOM 2385 O O . LEU A 1 305 ? -9.062 13.422 -5.551 1 87.56 305 LEU A O 1
ATOM 2389 N N . PRO A 1 306 ? -6.668 13.453 -5.125 1 73.31 306 PRO A N 1
ATOM 2390 C CA . PRO A 1 306 ? -6.555 12.406 -6.148 1 73.31 306 PRO A CA 1
ATOM 2391 C C . PRO A 1 306 ? -7.02 11.039 -5.652 1 73.31 306 PRO A C 1
ATOM 2393 O O . PRO A 1 306 ? -6.945 10.758 -4.453 1 73.31 306 PRO A O 1
ATOM 2396 N N . GLY A 1 307 ? -7.562 10.289 -6.465 1 69.06 307 GLY A N 1
ATOM 2397 C CA . GLY A 1 307 ? -7.855 8.914 -6.105 1 69.06 307 GLY A CA 1
ATOM 2398 C C . GLY A 1 307 ? -9.312 8.539 -6.312 1 69.06 307 GLY A C 1
ATOM 2399 O O . GLY A 1 307 ? -10.117 9.375 -6.723 1 69.06 307 GLY A O 1
ATOM 2400 N N . GLY A 1 308 ? -9.75 7.457 -6.473 1 68.69 308 GLY A N 1
ATOM 2401 C CA . GLY A 1 308 ? -11 6.77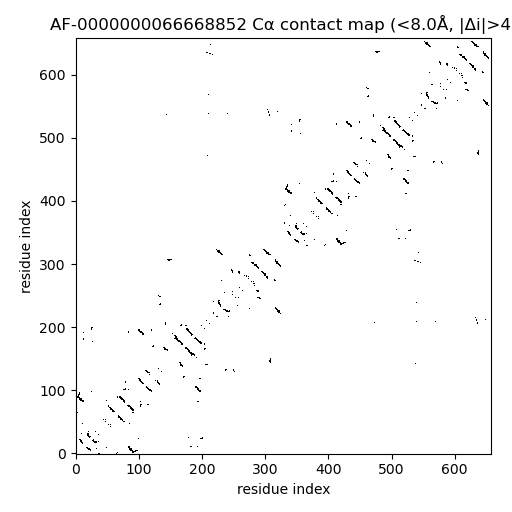3 -6.758 1 68.69 308 GLY A CA 1
ATOM 2402 C C . GLY A 1 308 ? -11 6.055 -8.094 1 68.69 308 GLY A C 1
ATOM 2403 O O . GLY A 1 308 ? -10.672 4.867 -8.164 1 68.69 308 GLY A O 1
ATOM 2404 N N . THR A 1 309 ? -11.25 6.914 -9.008 1 68.69 309 THR A N 1
ATOM 2405 C CA . THR A 1 309 ? -11.258 6.336 -10.352 1 68.69 309 THR A CA 1
ATOM 2406 C C . THR A 1 309 ? -10.07 6.832 -11.164 1 68.69 309 THR A C 1
ATOM 2408 O O . THR A 1 309 ? -9.891 8.039 -11.344 1 68.69 309 THR A O 1
ATOM 2411 N N . ALA A 1 310 ? -9.195 5.848 -11.445 1 64.75 310 ALA A N 1
ATOM 2412 C CA . ALA A 1 310 ? -8.062 6.207 -12.297 1 64.75 310 ALA A CA 1
ATOM 2413 C C . ALA A 1 310 ? -8.531 6.918 -13.562 1 64.75 310 ALA A C 1
ATOM 2415 O O . ALA A 1 310 ? -9.43 6.438 -14.258 1 64.75 310 ALA A O 1
ATOM 2416 N N . GLY A 1 311 ? -8.055 8.156 -13.789 1 67.06 311 GLY A N 1
ATOM 2417 C CA . GLY A 1 311 ? -8.344 8.867 -15.016 1 67.06 311 GLY A CA 1
ATOM 2418 C C . GLY A 1 311 ? -9.664 9.625 -14.977 1 67.06 311 GLY A C 1
ATOM 2419 O O . GLY A 1 311 ? -10.164 10.07 -16 1 67.06 311 GLY A O 1
ATOM 2420 N N . ALA A 1 312 ? -10.242 9.648 -13.828 1 73.31 312 ALA A N 1
ATOM 2421 C CA . ALA A 1 312 ? -11.5 10.383 -13.719 1 73.31 312 ALA A CA 1
ATOM 2422 C C . ALA A 1 312 ? -11.352 11.805 -14.242 1 73.31 312 ALA A C 1
ATOM 2424 O O . ALA A 1 312 ? -10.352 12.477 -13.977 1 73.31 312 ALA A O 1
ATOM 2425 N N . ALA A 1 313 ? -12.297 12.203 -15.023 1 76.25 313 ALA A N 1
ATOM 2426 C CA . ALA A 1 313 ? -12.281 13.523 -15.656 1 76.25 313 ALA A CA 1
ATOM 2427 C C . ALA A 1 313 ? -12.492 14.625 -14.625 1 76.25 313 ALA A C 1
ATOM 2429 O O . ALA A 1 313 ? -12 15.742 -14.789 1 76.25 313 ALA A O 1
ATOM 2430 N N . VAL A 1 314 ? -13.312 14.32 -13.672 1 84.88 314 VAL A N 1
ATOM 2431 C CA . VAL A 1 314 ? -13.641 15.289 -12.625 1 84.88 314 VAL A CA 1
ATOM 2432 C C . VAL A 1 314 ? -13.289 14.711 -11.258 1 84.88 314 VAL A C 1
ATOM 2434 O O . VAL A 1 314 ? -13.398 13.5 -11.039 1 84.88 314 VAL A O 1
ATOM 2437 N N . PRO A 1 315 ? -12.898 15.562 -10.398 1 89.31 315 PRO A N 1
ATOM 2438 C CA . PRO A 1 315 ? -12.602 15.047 -9.062 1 89.31 315 PRO A CA 1
ATOM 2439 C C . PRO A 1 315 ? -13.805 14.367 -8.414 1 89.31 315 PRO A C 1
ATOM 2441 O O . PRO A 1 315 ? -14.93 14.867 -8.5 1 89.31 315 PRO A O 1
ATOM 2444 N N . GLU A 1 316 ? -13.602 13.297 -7.766 1 91.25 316 GLU A N 1
ATOM 2445 C CA . GLU A 1 316 ? -14.672 12.539 -7.125 1 91.25 316 GLU A CA 1
ATOM 2446 C C . GLU A 1 316 ? -14.68 12.773 -5.617 1 91.25 316 GLU A C 1
ATOM 2448 O O . GLU A 1 316 ? -15.695 12.539 -4.953 1 91.25 316 GLU A O 1
ATOM 2453 N N . PHE A 1 317 ? -13.531 13.203 -5.117 1 92.31 317 PHE A N 1
ATOM 2454 C CA . PHE A 1 317 ? -13.383 13.375 -3.678 1 92.31 317 PHE A CA 1
ATOM 2455 C C . PHE A 1 317 ? -12.68 14.695 -3.363 1 92.31 317 PHE A C 1
ATOM 2457 O O . PHE A 1 317 ? -11.977 15.242 -4.211 1 92.31 317 PHE A O 1
ATOM 2464 N N . ALA A 1 318 ? -12.891 15.172 -2.197 1 93.38 318 ALA A N 1
ATOM 2465 C CA . ALA A 1 318 ? -12.203 16.359 -1.698 1 93.38 318 ALA A CA 1
ATOM 2466 C C . ALA A 1 318 ? -11.734 16.156 -0.26 1 93.38 318 ALA A C 1
ATOM 2468 O O . ALA A 1 318 ? -12.359 15.414 0.503 1 93.38 318 ALA A O 1
ATOM 2469 N N . LEU A 1 319 ? -10.641 16.688 0.048 1 92.75 319 LEU A N 1
ATOM 2470 C CA . LEU A 1 319 ? -10.211 16.875 1.429 1 92.75 319 LEU A CA 1
ATOM 2471 C C . LEU A 1 319 ? -10.773 18.172 2.002 1 92.75 319 LEU A C 1
ATOM 2473 O O . LEU A 1 319 ? -10.625 19.25 1.396 1 92.75 319 LEU A O 1
ATOM 2477 N N . VAL A 1 320 ? -11.438 18.078 3.08 1 93.19 320 VAL A N 1
ATOM 2478 C CA . VAL A 1 320 ? -11.992 19.25 3.744 1 93.19 320 VAL A CA 1
ATOM 2479 C C . VAL A 1 320 ? -11.297 19.469 5.086 1 93.19 320 VAL A C 1
ATOM 2481 O O . VAL A 1 320 ? -11.25 18.562 5.926 1 93.19 320 VAL A O 1
ATOM 2484 N N . GLN A 1 321 ? -10.742 20.594 5.191 1 89.94 321 GLN A N 1
ATOM 2485 C CA . GLN A 1 321 ? -10.18 21.016 6.465 1 89.94 321 GLN A CA 1
ATOM 2486 C C . GLN A 1 321 ? -11.156 21.906 7.238 1 89.94 321 GLN A C 1
ATOM 2488 O O . GLN A 1 321 ? -11.727 22.844 6.68 1 89.94 321 GLN A O 1
ATOM 2493 N N . LEU A 1 322 ? -11.375 21.547 8.469 1 91.06 322 LEU A N 1
ATOM 2494 C CA . LEU A 1 322 ? -12.25 22.328 9.336 1 91.06 322 LEU A CA 1
ATOM 2495 C C . LEU A 1 322 ? -11.445 23.078 10.398 1 91.06 322 LEU A C 1
ATOM 2497 O O . LEU A 1 322 ? -10.641 22.469 11.109 1 91.06 322 LEU A O 1
ATOM 2501 N N . ASP A 1 323 ? -11.594 24.344 10.383 1 85.62 323 ASP A N 1
ATOM 2502 C CA . ASP A 1 323 ? -11.031 25.188 11.43 1 85.62 323 ASP A CA 1
ATOM 2503 C C . ASP A 1 323 ? -12.125 25.75 12.336 1 85.62 323 ASP A C 1
ATOM 2505 O O . ASP A 1 323 ? -13.078 26.375 11.859 1 85.62 323 ASP A O 1
ATOM 2509 N N . LEU A 1 324 ? -12.016 25.469 13.617 1 86.94 324 LEU A N 1
ATOM 2510 C CA . LEU A 1 324 ? -13 25.953 14.578 1 86.94 324 LEU A CA 1
ATOM 2511 C C . LEU A 1 324 ? -12.539 27.25 15.234 1 86.94 324 LEU A C 1
ATOM 2513 O O . LEU A 1 324 ? -11.672 27.219 16.109 1 86.94 324 LEU A O 1
ATOM 2517 N N . PRO A 1 325 ? -12.977 28.375 14.609 1 74 325 PRO A N 1
ATOM 2518 C CA . PRO A 1 325 ? -12.578 29.641 15.234 1 74 325 PRO A CA 1
ATOM 2519 C C . PRO A 1 325 ? -12.898 29.688 16.734 1 74 325 PRO A C 1
ATOM 2521 O O . PRO A 1 325 ? -13.859 29.062 17.172 1 74 325 PRO A O 1
ATOM 2524 N N . ALA A 1 326 ? -11.906 30 17.562 1 61.97 326 ALA A N 1
ATOM 2525 C CA . ALA A 1 326 ? -12.047 30.125 19.016 1 61.97 326 ALA A CA 1
ATOM 2526 C C . ALA A 1 326 ? -13.383 30.75 19.391 1 61.97 326 ALA A C 1
ATOM 2528 O O . ALA A 1 326 ? -13.828 31.703 18.75 1 61.97 326 ALA A O 1
ATOM 2529 N N . GLN A 1 327 ? -14.367 29.984 19.875 1 55.09 327 GLN A N 1
ATOM 2530 C CA . GLN A 1 327 ? -15.594 30.547 20.406 1 55.09 327 GLN A CA 1
ATOM 2531 C C . GLN A 1 327 ? -15.297 31.781 21.266 1 55.09 327 GLN A C 1
ATOM 2533 O O . GLN A 1 327 ? -14.375 31.766 22.078 1 55.09 327 GLN A O 1
ATOM 2538 N N . PRO A 1 328 ? -15.766 33.031 20.859 1 44.56 328 PRO A N 1
ATOM 2539 C CA . PRO A 1 328 ? -15.641 34.062 21.859 1 44.56 328 PRO A CA 1
ATOM 2540 C C . PRO A 1 328 ? -15.953 33.562 23.281 1 44.56 328 PRO A C 1
ATOM 2542 O O . PRO A 1 328 ? -16.844 32.75 23.453 1 44.56 328 PRO A O 1
ATOM 2545 N N . ALA A 1 329 ? -14.93 33.781 24.109 1 41.38 329 ALA A N 1
ATOM 2546 C CA . ALA A 1 329 ? -15.234 33.625 25.531 1 41.38 329 ALA A CA 1
ATOM 2547 C C . ALA A 1 329 ? -16.484 34.406 25.906 1 41.38 329 ALA A C 1
ATOM 2549 O O . ALA A 1 329 ? -16.719 35.5 25.391 1 41.38 329 ALA A O 1
ATOM 2550 N N . MET B 1 1 ? 11.398 -27.141 -17.203 1 76.75 1 MET B N 1
ATOM 2551 C CA . MET B 1 1 ? 12.07 -25.844 -17.141 1 76.75 1 MET B CA 1
ATOM 2552 C C . MET B 1 1 ? 11.375 -24.812 -18.031 1 76.75 1 MET B C 1
ATOM 2554 O O . MET B 1 1 ? 10.75 -25.188 -19.031 1 76.75 1 MET B O 1
ATOM 2558 N N . ILE B 1 2 ? 11.445 -23.562 -17.609 1 84.31 2 ILE B N 1
ATOM 2559 C CA . ILE B 1 2 ? 10.797 -22.484 -18.359 1 84.31 2 ILE B CA 1
ATOM 2560 C C . ILE B 1 2 ? 11.641 -22.125 -19.578 1 84.31 2 ILE B C 1
ATOM 2562 O O . ILE B 1 2 ? 12.82 -21.766 -19.438 1 84.31 2 ILE B O 1
ATOM 2566 N N . THR B 1 3 ? 11.102 -22.281 -20.797 1 88.62 3 THR B N 1
ATOM 2567 C CA . THR B 1 3 ? 11.766 -21.891 -22.031 1 88.62 3 THR B CA 1
ATOM 2568 C C . THR B 1 3 ? 11 -20.766 -22.719 1 88.62 3 THR B C 1
ATOM 2570 O O . THR B 1 3 ? 9.836 -20.516 -22.391 1 88.62 3 THR B O 1
ATOM 2573 N N . GLY B 1 4 ? 11.664 -20 -23.516 1 91.69 4 GLY B N 1
ATOM 2574 C CA . GLY B 1 4 ? 11.016 -18.953 -24.297 1 91.69 4 GLY B CA 1
ATOM 2575 C C . GLY B 1 4 ? 10.859 -17.641 -23.531 1 91.69 4 GLY B C 1
ATOM 2576 O O . GLY B 1 4 ? 10.328 -16.672 -24.078 1 91.69 4 GLY B O 1
ATOM 2577 N N . ARG B 1 5 ? 11.266 -17.625 -22.297 1 93.88 5 ARG B N 1
ATOM 2578 C CA . ARG B 1 5 ? 11.211 -16.406 -21.5 1 93.88 5 ARG B CA 1
ATOM 2579 C C . ARG B 1 5 ? 12.562 -16.125 -20.844 1 93.88 5 ARG B C 1
ATOM 2581 O O . ARG B 1 5 ? 13.312 -17.047 -20.531 1 93.88 5 ARG B O 1
ATOM 2588 N N . TRP B 1 6 ? 12.805 -14.844 -20.719 1 96.06 6 TRP B N 1
ATOM 2589 C CA . TRP B 1 6 ? 14.016 -14.453 -20 1 96.06 6 TRP B CA 1
ATOM 2590 C C . TRP B 1 6 ? 13.883 -14.742 -18.5 1 96.06 6 TRP B C 1
ATOM 2592 O O . TRP B 1 6 ? 12.844 -14.453 -17.906 1 96.06 6 TRP B O 1
ATOM 2602 N N . LEU B 1 7 ? 14.914 -15.352 -17.969 1 96.81 7 LEU B N 1
ATOM 2603 C CA . LEU B 1 7 ? 15.047 -15.523 -16.531 1 96.81 7 LEU B CA 1
ATOM 2604 C C . LEU B 1 7 ? 16.094 -14.562 -15.953 1 96.81 7 LEU B C 1
ATOM 2606 O O . LEU B 1 7 ? 17.203 -14.469 -16.484 1 96.81 7 LEU B O 1
ATOM 2610 N N . LEU B 1 8 ? 15.711 -13.812 -14.977 1 97.31 8 LEU B N 1
ATOM 2611 C CA . LEU B 1 8 ? 16.672 -12.93 -14.312 1 97.31 8 LEU B CA 1
ATOM 2612 C C . LEU B 1 8 ? 17.141 -13.539 -13 1 97.31 8 LEU B C 1
ATOM 2614 O O . LEU B 1 8 ? 16.406 -13.555 -12.008 1 97.31 8 LEU B O 1
ATOM 2618 N N . ILE B 1 9 ? 18.359 -13.992 -12.984 1 97.94 9 ILE B N 1
ATOM 2619 C CA . ILE B 1 9 ? 18.969 -14.648 -11.828 1 97.94 9 ILE B CA 1
ATOM 2620 C C . ILE B 1 9 ? 19.906 -13.688 -11.117 1 97.94 9 ILE B C 1
ATOM 2622 O O . ILE B 1 9 ? 20.922 -13.266 -11.688 1 97.94 9 ILE B O 1
ATOM 2626 N N . GLU B 1 10 ? 19.562 -13.32 -9.906 1 98.06 10 GLU B N 1
ATOM 2627 C CA . GLU B 1 10 ? 20.469 -12.453 -9.164 1 98.06 10 GLU B CA 1
ATOM 2628 C C . GLU B 1 10 ? 21.672 -13.234 -8.617 1 98.06 10 GLU B C 1
ATOM 2630 O O . GLU B 1 10 ? 21.531 -14.391 -8.219 1 98.06 10 GLU B O 1
ATOM 2635 N N . THR B 1 11 ? 22.797 -12.648 -8.68 1 97.69 11 THR B N 1
ATOM 2636 C CA . THR B 1 11 ? 24.047 -13.234 -8.211 1 97.69 11 THR B CA 1
ATOM 2637 C C . THR B 1 11 ? 24.719 -12.336 -7.168 1 97.69 11 THR B C 1
ATOM 2639 O O . THR B 1 11 ? 25.938 -12.172 -7.168 1 97.69 11 THR B O 1
ATOM 2642 N N . LEU B 1 12 ? 23.969 -11.742 -6.309 1 96.5 12 LEU B N 1
ATOM 2643 C CA . LEU B 1 12 ? 24.422 -10.695 -5.391 1 96.5 12 LEU B CA 1
ATOM 2644 C C . LEU B 1 12 ? 25.219 -11.289 -4.242 1 96.5 12 LEU B C 1
ATOM 2646 O O . LEU B 1 12 ? 26.078 -10.609 -3.664 1 96.5 12 LEU B O 1
ATOM 2650 N N . GLY B 1 13 ? 24.938 -12.508 -3.871 1 94.06 13 GLY B N 1
ATOM 2651 C CA . GLY B 1 13 ? 25.625 -13.164 -2.775 1 94.06 13 GLY B CA 1
ATOM 2652 C C . GLY B 1 13 ? 26.375 -14.406 -3.209 1 94.06 13 GLY B C 1
ATOM 2653 O O . GLY B 1 13 ? 26.875 -14.477 -4.336 1 94.06 13 GLY B O 1
ATOM 2654 N N . HIS B 1 14 ? 26.625 -15.297 -2.223 1 92.5 14 HIS B N 1
ATOM 2655 C CA . HIS B 1 14 ? 27.25 -16.578 -2.518 1 92.5 14 HIS B CA 1
ATOM 2656 C C . HIS B 1 14 ? 26.391 -17.406 -3.457 1 92.5 14 HIS B C 1
ATOM 2658 O O . HIS B 1 14 ? 25.172 -17.25 -3.492 1 92.5 14 HIS B O 1
ATOM 2664 N N . VAL B 1 15 ? 27.047 -18.219 -4.18 1 91.94 15 VAL B N 1
ATOM 2665 C CA . VAL B 1 15 ? 26.391 -19 -5.227 1 91.94 15 VAL B CA 1
ATOM 2666 C C . VAL B 1 15 ? 25.203 -19.766 -4.641 1 91.94 15 VAL B C 1
ATOM 2668 O O . VAL B 1 15 ? 24.188 -19.953 -5.312 1 91.94 15 VAL B O 1
ATOM 2671 N N . ASP B 1 16 ? 25.281 -20.141 -3.4 1 91.25 16 ASP B N 1
ATOM 2672 C CA . ASP B 1 16 ? 24.234 -20.938 -2.766 1 91.25 16 ASP B CA 1
ATOM 2673 C C . ASP B 1 16 ? 23 -20.078 -2.479 1 91.25 16 ASP B C 1
ATOM 2675 O O . ASP B 1 16 ? 21.922 -20.609 -2.201 1 91.25 16 ASP B O 1
ATOM 2679 N N . THR B 1 17 ? 23.156 -18.75 -2.545 1 93.56 17 THR B N 1
ATOM 2680 C CA . THR B 1 17 ? 22.047 -17.859 -2.221 1 93.56 17 THR B CA 1
ATOM 2681 C C . THR B 1 17 ? 21.422 -17.281 -3.49 1 93.56 17 THR B C 1
ATOM 2683 O O . THR B 1 17 ? 20.453 -16.531 -3.426 1 93.56 17 THR B O 1
ATOM 2686 N N . TRP B 1 18 ? 22.031 -17.688 -4.672 1 96.38 18 TRP B N 1
ATOM 2687 C CA . TRP B 1 18 ? 21.5 -17.141 -5.918 1 96.38 18 TRP B CA 1
ATOM 2688 C C . TRP B 1 18 ? 20.016 -17.484 -6.078 1 96.38 18 TRP B C 1
ATOM 2690 O O . TRP B 1 18 ? 19.562 -18.531 -5.605 1 96.38 18 TRP B O 1
ATOM 2700 N N . SER B 1 19 ? 19.266 -16.594 -6.648 1 97.12 19 SER B N 1
ATOM 2701 C CA . SER B 1 19 ? 17.828 -16.812 -6.738 1 97.12 19 SER B CA 1
ATOM 2702 C C . SER B 1 19 ? 17.25 -16.172 -7.996 1 97.12 19 SER B C 1
ATOM 2704 O O . SER B 1 19 ? 17.891 -15.352 -8.633 1 97.12 19 SER B O 1
ATOM 2706 N N . LEU B 1 20 ? 16.156 -16.656 -8.375 1 97.19 20 LEU B N 1
ATOM 2707 C CA . LEU B 1 20 ? 15.383 -16.125 -9.492 1 97.19 20 LEU B CA 1
ATOM 2708 C C . LEU B 1 20 ? 14.539 -14.938 -9.047 1 97.19 20 LEU B C 1
ATOM 2710 O O . LEU B 1 20 ? 13.75 -15.047 -8.102 1 97.19 20 LEU B O 1
ATOM 2714 N N . LEU B 1 21 ? 14.711 -13.758 -9.75 1 96.94 21 LEU B N 1
ATOM 2715 C CA . LEU B 1 21 ? 14.008 -12.547 -9.344 1 96.94 21 LEU B CA 1
ATOM 2716 C C . LEU B 1 21 ? 12.844 -12.25 -10.281 1 96.94 21 LEU B C 1
ATOM 2718 O O . LEU B 1 21 ? 11.891 -11.578 -9.898 1 96.94 21 LEU B O 1
ATOM 2722 N N . ALA B 1 22 ? 12.992 -12.789 -11.531 1 96.69 22 ALA B N 1
ATOM 2723 C CA . ALA B 1 22 ? 11.922 -12.492 -12.477 1 96.69 22 ALA B CA 1
ATOM 2724 C C . ALA B 1 22 ? 11.906 -13.5 -13.625 1 96.69 22 ALA B C 1
ATOM 2726 O O . ALA B 1 22 ? 12.961 -13.992 -14.039 1 96.69 22 ALA B O 1
ATOM 2727 N N . VAL B 1 23 ? 10.773 -13.828 -14.117 1 96.38 23 VAL B N 1
ATOM 2728 C CA . VAL B 1 23 ? 10.523 -14.516 -15.375 1 96.38 23 VAL B CA 1
ATOM 2729 C C . VAL B 1 23 ? 9.797 -13.578 -16.344 1 96.38 23 VAL B C 1
ATOM 2731 O O . VAL B 1 23 ? 8.609 -13.297 -16.172 1 96.38 23 VAL B O 1
ATOM 2734 N N . GLY B 1 24 ? 10.562 -13.148 -17.359 1 94.56 24 GLY B N 1
ATOM 2735 C CA . GLY B 1 24 ? 10.031 -12 -18.078 1 94.56 24 GLY B CA 1
ATOM 2736 C C . GLY B 1 24 ? 9.867 -10.766 -17.219 1 94.56 24 GLY B C 1
ATOM 2737 O O . GLY B 1 24 ? 10.82 -10.32 -16.578 1 94.56 24 GLY B O 1
ATOM 2738 N N . THR B 1 25 ? 8.617 -10.312 -17.109 1 93.75 25 THR B N 1
ATOM 2739 C CA . THR B 1 25 ? 8.344 -9.156 -16.266 1 93.75 25 THR B CA 1
ATOM 2740 C C . THR B 1 25 ? 7.707 -9.578 -14.945 1 93.75 25 THR B C 1
ATOM 2742 O O . THR B 1 25 ? 7.426 -8.734 -14.086 1 93.75 25 THR B O 1
ATOM 2745 N N . ALA B 1 26 ? 7.449 -10.875 -14.75 1 94.81 26 ALA B N 1
ATOM 2746 C CA . ALA B 1 26 ? 6.785 -11.367 -13.547 1 94.81 26 ALA B CA 1
ATOM 2747 C C . ALA B 1 26 ? 7.785 -11.523 -12.398 1 94.81 26 ALA B C 1
ATOM 2749 O O . ALA B 1 26 ? 8.742 -12.297 -12.508 1 94.81 26 ALA B O 1
ATOM 2750 N N . PRO B 1 27 ? 7.559 -10.867 -11.312 1 96.38 27 PRO B N 1
ATOM 2751 C CA . PRO B 1 27 ? 8.516 -10.953 -10.211 1 96.38 27 PRO B CA 1
ATOM 2752 C C . PRO B 1 27 ? 8.445 -12.297 -9.484 1 96.38 27 PRO B C 1
ATOM 2754 O O . PRO B 1 27 ? 7.41 -12.961 -9.5 1 96.38 27 PRO B O 1
ATOM 2757 N N . ARG B 1 28 ? 9.578 -12.727 -8.977 1 94 28 ARG B N 1
ATOM 2758 C CA . ARG B 1 28 ? 9.703 -13.883 -8.109 1 94 28 ARG B CA 1
ATOM 2759 C C . ARG B 1 28 ? 10.359 -13.508 -6.781 1 94 28 ARG B C 1
ATOM 2761 O O . ARG B 1 28 ? 11.25 -12.648 -6.746 1 94 28 ARG B O 1
ATOM 2768 N N . GLU B 1 29 ? 9.875 -14.109 -5.762 1 92.56 29 GLU B N 1
ATOM 2769 C CA . GLU B 1 29 ? 10.406 -13.812 -4.434 1 92.56 29 GLU B CA 1
ATOM 2770 C C . GLU B 1 29 ? 11.531 -14.773 -4.059 1 92.56 29 GLU B C 1
ATOM 2772 O O . GLU B 1 29 ? 11.297 -15.766 -3.365 1 92.56 29 GLU B O 1
ATOM 2777 N N . TRP B 1 30 ? 12.656 -14.43 -4.426 1 94 30 TRP B N 1
ATOM 2778 C CA . TRP B 1 30 ? 13.883 -15.148 -4.082 1 94 30 TRP B CA 1
ATOM 2779 C C . TRP B 1 30 ? 13.727 -16.641 -4.367 1 94 30 TRP B C 1
ATOM 2781 O O . TRP B 1 30 ? 14.078 -17.484 -3.531 1 94 30 TRP B O 1
ATOM 2791 N N . LYS B 1 31 ? 13.117 -16.938 -5.426 1 93.88 31 LYS B N 1
ATOM 2792 C CA . LYS B 1 31 ? 12.992 -18.344 -5.766 1 93.88 31 LYS B CA 1
ATOM 2793 C C . LYS B 1 31 ? 14.359 -18.969 -6.043 1 93.88 31 LYS B C 1
ATOM 2795 O O . LYS B 1 31 ? 15.141 -18.438 -6.828 1 93.88 31 LYS B O 1
ATOM 2800 N N . SER B 1 32 ? 14.617 -20.094 -5.457 1 92.25 32 SER B N 1
ATOM 2801 C CA . SER B 1 32 ? 15.922 -20.734 -5.594 1 92.25 32 SER B CA 1
ATOM 2802 C C . SER B 1 32 ? 16.266 -21 -7.055 1 92.25 32 SER B C 1
ATOM 2804 O O . SER B 1 32 ? 15.461 -21.578 -7.793 1 92.25 32 SER B O 1
ATOM 2806 N N . PHE B 1 33 ? 17.469 -20.484 -7.457 1 90.38 33 PHE B N 1
ATOM 2807 C CA . PHE B 1 33 ? 17.922 -20.672 -8.828 1 90.38 33 PHE B CA 1
ATOM 2808 C C . PHE B 1 33 ? 18.219 -22.141 -9.109 1 90.38 33 PHE B C 1
ATOM 2810 O O . PHE B 1 33 ? 17.953 -22.641 -10.211 1 90.38 33 PHE B O 1
ATOM 2817 N N . GLN B 1 34 ? 18.609 -22.922 -8.086 1 90.56 34 GLN B N 1
ATOM 2818 C CA . GLN B 1 34 ? 18.922 -24.344 -8.227 1 90.56 34 GLN B CA 1
ATOM 2819 C C . GLN B 1 34 ? 17.656 -25.141 -8.531 1 90.56 34 GLN B C 1
ATOM 2821 O O . GLN B 1 34 ? 17.719 -26.141 -9.258 1 90.56 34 GLN B O 1
ATOM 2826 N N . ARG B 1 35 ? 16.578 -24.656 -8.039 1 88.88 35 ARG B N 1
ATOM 2827 C CA . ARG B 1 35 ? 15.312 -25.359 -8.25 1 88.88 35 ARG B CA 1
ATOM 2828 C C . ARG B 1 35 ? 14.648 -24.891 -9.539 1 88.88 35 ARG B C 1
ATOM 2830 O O . ARG B 1 35 ? 13.914 -25.656 -10.18 1 88.88 35 ARG B O 1
ATOM 2837 N N . ALA B 1 36 ? 14.977 -23.656 -9.914 1 89.94 36 ALA B N 1
ATOM 2838 C CA . ALA B 1 36 ? 14.273 -23.047 -11.031 1 89.94 36 ALA B CA 1
ATOM 2839 C C . ALA B 1 36 ? 14.953 -23.375 -12.359 1 89.94 36 ALA B C 1
ATOM 2841 O O . ALA B 1 36 ? 14.305 -23.391 -13.406 1 89.94 36 ALA B O 1
ATOM 2842 N N . VAL B 1 37 ? 16.203 -23.641 -12.32 1 92.19 37 VAL B N 1
ATOM 2843 C CA . VAL B 1 37 ? 16.984 -23.891 -13.539 1 92.19 37 VAL B CA 1
ATOM 2844 C C . VAL B 1 37 ? 17.516 -25.312 -13.523 1 92.19 37 VAL B C 1
ATOM 2846 O O . VAL B 1 37 ? 18.047 -25.781 -12.508 1 92.19 37 VAL B O 1
ATOM 2849 N N . SER B 1 38 ? 17.406 -25.953 -14.656 1 91.06 38 SER B N 1
ATOM 2850 C CA . SER B 1 38 ? 17.922 -27.312 -14.797 1 91.06 38 SER B CA 1
ATOM 2851 C C . SER B 1 38 ? 19.406 -27.375 -14.492 1 91.06 38 SER B C 1
ATOM 2853 O O . SER B 1 38 ? 20.172 -26.484 -14.891 1 91.06 38 SER B O 1
ATOM 2855 N N . THR B 1 39 ? 19.797 -28.391 -13.836 1 92.12 39 THR B N 1
ATOM 2856 C CA . THR B 1 39 ? 21.188 -28.594 -13.43 1 92.12 39 THR B CA 1
ATOM 2857 C C . THR B 1 39 ? 22.109 -28.562 -14.641 1 92.12 39 THR B C 1
ATOM 2859 O O . THR B 1 39 ? 23.266 -28.109 -14.547 1 92.12 39 THR B O 1
ATOM 2862 N N . ARG B 1 40 ? 21.625 -28.953 -15.773 1 90.25 40 ARG B N 1
ATOM 2863 C CA . ARG B 1 40 ? 22.422 -29.047 -16.984 1 90.25 40 ARG B CA 1
ATOM 2864 C C . ARG B 1 40 ? 22.734 -27.672 -17.547 1 90.25 40 ARG B C 1
ATOM 2866 O O . ARG B 1 40 ? 23.703 -27.5 -18.297 1 90.25 40 ARG B O 1
ATOM 2873 N N . LEU B 1 41 ? 21.922 -26.734 -17.219 1 92.69 41 LEU B N 1
ATOM 2874 C CA . LEU B 1 41 ? 22.094 -25.406 -17.766 1 92.69 41 LEU B CA 1
ATOM 2875 C C . LEU B 1 41 ? 22.812 -24.484 -16.781 1 92.69 41 LEU B C 1
ATOM 2877 O O . LEU B 1 41 ? 23.297 -23.422 -17.156 1 92.69 41 LEU B O 1
ATOM 2881 N N . GLN B 1 42 ? 22.969 -24.859 -15.484 1 94.69 42 GLN B N 1
ATOM 2882 C CA . GLN B 1 42 ? 23.531 -24.031 -14.414 1 94.69 42 GLN B CA 1
ATOM 2883 C C . GLN B 1 42 ? 24.984 -23.688 -14.695 1 94.69 42 GLN B C 1
ATOM 2885 O O . GLN B 1 42 ? 25.422 -22.578 -14.398 1 94.69 42 GLN B O 1
ATOM 2890 N N . PRO B 1 43 ? 25.734 -24.562 -15.344 1 94.44 43 PRO B N 1
ATOM 2891 C CA . PRO B 1 43 ? 27.125 -24.219 -15.641 1 94.44 43 PRO B CA 1
ATOM 2892 C C . PRO B 1 43 ? 27.25 -23.016 -16.562 1 94.44 43 PRO B C 1
ATOM 2894 O O . PRO B 1 43 ? 28.234 -22.281 -16.5 1 94.44 43 PRO B O 1
ATOM 2897 N N . PHE B 1 44 ? 26.297 -22.812 -17.469 1 95.06 44 PHE B N 1
ATOM 2898 C CA . PHE B 1 44 ? 26.344 -21.656 -18.359 1 95.06 44 PHE B CA 1
ATOM 2899 C C . PHE B 1 44 ? 26.172 -20.359 -17.578 1 95.06 44 PHE B C 1
ATOM 2901 O O . PHE B 1 44 ? 26.781 -19.344 -17.922 1 95.06 44 PHE B O 1
ATOM 2908 N N . ILE B 1 45 ? 25.359 -20.391 -16.547 1 96.31 45 ILE B N 1
ATOM 2909 C CA . ILE B 1 45 ? 25.141 -19.219 -15.695 1 96.31 45 ILE B CA 1
ATOM 2910 C C . ILE B 1 45 ? 26.422 -18.922 -14.914 1 96.31 45 ILE B C 1
ATOM 2912 O O . ILE B 1 45 ? 26.859 -17.766 -14.844 1 96.31 45 ILE B O 1
ATOM 2916 N N . ALA B 1 46 ? 26.984 -19.984 -14.422 1 96.5 46 ALA B N 1
ATOM 2917 C CA . ALA B 1 46 ? 28.234 -19.828 -13.68 1 96.5 46 ALA B CA 1
ATOM 2918 C C . ALA B 1 46 ? 29.344 -19.266 -14.57 1 96.5 46 ALA B C 1
ATOM 2920 O O . ALA B 1 46 ? 30.109 -18.406 -14.141 1 96.5 46 ALA B O 1
ATOM 2921 N N . ALA B 1 47 ? 29.422 -19.75 -15.758 1 97.19 47 ALA B N 1
ATOM 2922 C CA . ALA B 1 47 ? 30.438 -19.297 -16.688 1 97.19 47 ALA B CA 1
ATOM 2923 C C . ALA B 1 47 ? 30.234 -17.828 -17.031 1 97.19 47 ALA B C 1
ATOM 2925 O O . ALA B 1 47 ? 31.203 -17.062 -17.078 1 97.19 47 ALA B O 1
ATOM 2926 N N . ALA B 1 48 ? 29.016 -17.438 -17.281 1 97.69 48 ALA B N 1
ATOM 2927 C CA . ALA B 1 48 ? 28.719 -16.031 -17.578 1 97.69 48 ALA B CA 1
ATOM 2928 C C . ALA B 1 48 ? 29.078 -15.148 -16.391 1 97.69 48 ALA B C 1
ATOM 2930 O O . ALA B 1 48 ? 29.625 -14.055 -16.562 1 97.69 48 ALA B O 1
ATOM 2931 N N . TYR B 1 49 ? 28.766 -15.664 -15.219 1 97.62 49 TYR B N 1
ATOM 2932 C CA . TYR B 1 49 ? 29.062 -14.93 -13.992 1 97.62 49 TYR B CA 1
ATOM 2933 C C . TYR B 1 49 ? 30.578 -14.758 -13.812 1 97.62 49 TYR B C 1
ATOM 2935 O O . TYR B 1 49 ? 31.047 -13.648 -13.578 1 97.62 49 TYR B O 1
ATOM 2943 N N . THR B 1 50 ? 31.312 -15.812 -13.938 1 96.88 50 THR B N 1
ATOM 2944 C CA . THR B 1 50 ? 32.75 -15.805 -13.695 1 96.88 50 THR B CA 1
ATOM 2945 C C . THR B 1 50 ? 33.469 -15.023 -14.789 1 96.88 50 THR B C 1
ATOM 2947 O O . THR B 1 50 ? 34.375 -14.242 -14.508 1 96.88 50 THR B O 1
ATOM 2950 N N . GLY B 1 51 ? 33.062 -15.219 -15.969 1 96.81 51 GLY B N 1
ATOM 2951 C CA . GLY B 1 51 ? 33.719 -14.57 -17.094 1 96.81 51 GLY B CA 1
ATOM 2952 C C . GLY B 1 51 ? 33.281 -13.141 -17.312 1 96.81 51 GLY B C 1
ATOM 2953 O O . GLY B 1 51 ? 33.969 -12.352 -17.953 1 96.81 51 GLY B O 1
ATOM 2954 N N . GLY B 1 52 ? 32.094 -12.852 -16.891 1 96.31 52 GLY B N 1
ATOM 2955 C CA . GLY B 1 52 ? 31.531 -11.539 -17.078 1 96.31 52 GLY B CA 1
ATOM 2956 C C . GLY B 1 52 ? 31.188 -11.242 -18.531 1 96.31 52 GLY B C 1
ATOM 2957 O O . GLY B 1 52 ? 31.156 -10.086 -18.953 1 96.31 52 GLY B O 1
ATOM 2958 N N . THR B 1 53 ? 31.062 -12.312 -19.328 1 96.69 53 THR B N 1
ATOM 2959 C CA . THR B 1 53 ? 30.781 -12.148 -20.75 1 96.69 53 THR B CA 1
ATOM 2960 C C . THR B 1 53 ? 29.578 -12.984 -21.156 1 96.69 53 THR B C 1
ATOM 2962 O O . THR B 1 53 ? 29.203 -13.93 -20.453 1 96.69 53 THR B O 1
ATOM 2965 N N . VAL B 1 54 ? 29.047 -12.633 -22.266 1 97.12 54 VAL B N 1
ATOM 2966 C CA . VAL B 1 54 ? 27.859 -13.297 -22.781 1 97.12 54 VAL B CA 1
ATOM 2967 C C . VAL B 1 54 ? 28.219 -14.703 -23.25 1 97.12 54 VAL B C 1
ATOM 2969 O O . VAL B 1 54 ? 29.25 -14.906 -23.891 1 97.12 54 VAL B O 1
ATOM 2972 N N . ILE B 1 55 ? 27.375 -15.672 -22.859 1 96.75 55 ILE B N 1
ATOM 2973 C CA . ILE B 1 55 ? 27.438 -17.016 -23.406 1 96.75 55 ILE B CA 1
ATOM 2974 C C . ILE B 1 55 ? 26.266 -17.234 -24.359 1 96.75 55 ILE B C 1
ATOM 2976 O O . ILE B 1 55 ? 25.109 -17.078 -23.984 1 96.75 55 ILE B O 1
ATOM 2980 N N . ASP B 1 56 ? 26.547 -17.453 -25.547 1 94.69 56 ASP B N 1
ATOM 2981 C CA . ASP B 1 56 ? 25.578 -17.688 -26.625 1 94.69 56 ASP B CA 1
ATOM 2982 C C . ASP B 1 56 ? 25.891 -18.984 -27.359 1 94.69 56 ASP B C 1
ATOM 2984 O O . ASP B 1 56 ? 26.891 -19.062 -28.094 1 94.69 56 ASP B O 1
ATOM 2988 N N . GLN B 1 57 ? 25 -20.062 -27.125 1 92.06 57 GLN B N 1
ATOM 2989 C CA . GLN B 1 57 ? 25.359 -21.359 -27.688 1 92.06 57 GLN B CA 1
ATOM 2990 C C . GLN B 1 57 ? 24.109 -22.172 -28.016 1 92.06 57 GLN B C 1
ATOM 2992 O O . GLN B 1 57 ? 23.062 -22.016 -27.391 1 92.06 57 GLN B O 1
ATOM 2997 N N . GLU B 1 58 ? 24.25 -22.969 -29.031 1 92.44 58 GLU B N 1
ATOM 2998 C CA . GLU B 1 58 ? 23.25 -23.984 -29.312 1 92.44 58 GLU B CA 1
ATOM 2999 C C . GLU B 1 58 ? 23.406 -25.188 -28.391 1 92.44 58 GLU B C 1
ATOM 3001 O O . GLU B 1 58 ? 24.5 -25.719 -28.234 1 92.44 58 GLU B O 1
ATOM 3006 N N . LEU B 1 59 ? 22.281 -25.484 -27.797 1 92.19 59 LEU B N 1
ATOM 3007 C CA . LEU B 1 59 ? 22.328 -26.609 -26.875 1 92.19 59 LEU B CA 1
ATOM 3008 C C . LEU B 1 59 ? 22.359 -27.938 -27.641 1 92.19 59 LEU B C 1
ATOM 3010 O O . LEU B 1 59 ? 21.75 -28.062 -28.703 1 92.19 59 LEU B O 1
ATOM 3014 N N . PRO B 1 60 ? 23.078 -28.922 -27.109 1 88 60 PRO B N 1
ATOM 3015 C CA . PRO B 1 60 ? 23.141 -30.219 -27.781 1 88 60 PRO B CA 1
ATOM 3016 C C . PRO B 1 60 ? 21.797 -30.938 -27.781 1 88 60 PRO B C 1
ATOM 3018 O O . PRO B 1 60 ? 20.922 -30.625 -26.984 1 88 60 PRO B O 1
ATOM 3021 N N . GLN B 1 61 ? 21.719 -31.859 -28.766 1 90.44 61 GLN B N 1
ATOM 3022 C CA . GLN B 1 61 ? 20.516 -32.688 -28.781 1 90.44 61 GLN B CA 1
ATOM 3023 C C . GLN B 1 61 ? 20.375 -33.5 -27.5 1 90.44 61 GLN B C 1
ATOM 3025 O O . GLN B 1 61 ? 21.359 -34 -26.969 1 90.44 61 GLN B O 1
ATOM 3030 N N . SER B 1 62 ? 19.219 -33.469 -26.938 1 86.31 62 SER B N 1
ATOM 3031 C CA . SER B 1 62 ? 18.953 -34.219 -25.688 1 86.31 62 SER B CA 1
ATOM 3032 C C . SER B 1 62 ? 17.484 -34.625 -25.594 1 86.31 62 SER B C 1
ATOM 3034 O O . SER B 1 62 ? 16.703 -34.375 -26.516 1 86.31 62 SER B O 1
ATOM 3036 N N . ARG B 1 63 ? 17.188 -35.281 -24.547 1 87.88 63 ARG B N 1
ATOM 3037 C CA . ARG B 1 63 ? 15.805 -35.719 -24.328 1 87.88 63 ARG B CA 1
ATOM 3038 C C . ARG B 1 63 ? 14.969 -34.594 -23.734 1 87.88 63 ARG B C 1
ATOM 3040 O O . ARG B 1 63 ? 13.75 -34.719 -23.594 1 87.88 63 ARG B O 1
ATOM 3047 N N . HIS B 1 64 ? 15.641 -33.562 -23.453 1 86.56 64 HIS B N 1
ATOM 3048 C CA . HIS B 1 64 ? 14.961 -32.5 -22.734 1 86.56 64 HIS B CA 1
ATOM 3049 C C . HIS B 1 64 ? 14.25 -31.562 -23.703 1 86.56 64 HIS B C 1
ATOM 3051 O O . HIS B 1 64 ? 14.539 -31.547 -24.906 1 86.56 64 HIS B O 1
ATOM 3057 N N . ASP B 1 65 ? 13.312 -30.734 -23.172 1 83.5 65 ASP B N 1
ATOM 3058 C CA . ASP B 1 65 ? 12.492 -29.828 -23.969 1 83.5 65 ASP B CA 1
ATOM 3059 C C . ASP B 1 65 ? 13.336 -28.75 -24.641 1 83.5 65 ASP B C 1
ATOM 3061 O O . ASP B 1 65 ? 12.945 -28.188 -25.656 1 83.5 65 ASP B O 1
ATOM 3065 N N . TRP B 1 66 ? 14.484 -28.547 -24.188 1 86.75 66 TRP B N 1
ATOM 3066 C CA . TRP B 1 66 ? 15.336 -27.5 -24.75 1 86.75 66 TRP B CA 1
ATOM 3067 C C . TRP B 1 66 ? 16.359 -28.094 -25.719 1 86.75 66 TRP B C 1
ATOM 3069 O O . TRP B 1 66 ? 17.312 -27.406 -26.094 1 86.75 66 TRP B O 1
ATOM 3079 N N . SER B 1 67 ? 16.031 -29.266 -26.094 1 86.38 67 SER B N 1
ATOM 3080 C CA . SER B 1 67 ? 16.938 -29.953 -27 1 86.38 67 SER B CA 1
ATOM 3081 C C . SER B 1 67 ? 17.109 -29.188 -28.297 1 86.38 67 SER B C 1
ATOM 3083 O O . SER B 1 67 ? 16.141 -28.859 -28.969 1 86.38 67 SER B O 1
ATOM 3085 N N . GLY B 1 68 ? 18.375 -28.875 -28.594 1 88.69 68 GLY B N 1
ATOM 3086 C CA . GLY B 1 68 ? 18.719 -28.219 -29.844 1 88.69 68 GLY B CA 1
ATOM 3087 C C . GLY B 1 68 ? 18.359 -26.75 -29.859 1 88.69 68 GLY B C 1
ATOM 3088 O O . GLY B 1 68 ? 18.5 -26.078 -30.891 1 88.69 68 GLY B O 1
ATOM 3089 N N . GLN B 1 69 ? 17.922 -26.25 -28.766 1 92.81 69 GLN B N 1
ATOM 3090 C CA . GLN B 1 69 ? 17.547 -24.844 -28.703 1 92.81 69 GLN B CA 1
ATOM 3091 C C . GLN B 1 69 ? 18.766 -23.953 -28.453 1 92.81 69 GLN B C 1
ATOM 3093 O O . GLN B 1 69 ? 19.875 -24.453 -28.25 1 92.81 69 GLN B O 1
ATOM 3098 N N . HIS B 1 70 ? 18.5 -22.672 -28.625 1 94.38 70 HIS B N 1
ATOM 3099 C CA . HIS B 1 70 ? 19.531 -21.672 -28.406 1 94.38 70 HIS B CA 1
ATOM 3100 C C . HIS B 1 70 ? 19.516 -21.172 -26.969 1 94.38 70 HIS B C 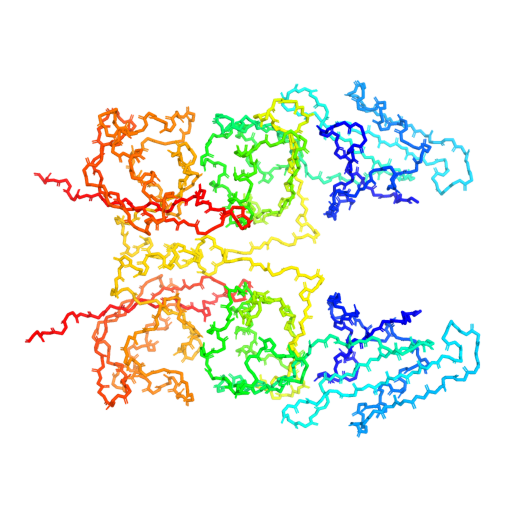1
ATOM 3102 O O . HIS B 1 70 ? 18.438 -20.953 -26.391 1 94.38 70 HIS B O 1
ATOM 3108 N N . LEU B 1 71 ? 20.719 -21.109 -26.375 1 95.5 71 LEU B N 1
ATOM 3109 C CA . LEU B 1 71 ? 20.875 -20.578 -25.031 1 95.5 71 LEU B CA 1
ATOM 3110 C C . LEU B 1 71 ? 21.672 -19.281 -25.062 1 95.5 71 LEU B C 1
ATOM 3112 O O . LEU B 1 71 ? 22.703 -19.188 -25.734 1 95.5 71 LEU B O 1
ATOM 3116 N N . ARG B 1 72 ? 21.172 -18.281 -24.391 1 96.75 72 ARG B N 1
ATOM 3117 C CA . ARG B 1 72 ? 21.875 -17.016 -24.188 1 96.75 72 ARG B CA 1
ATOM 3118 C C . ARG B 1 72 ? 21.922 -16.656 -22.703 1 96.75 72 ARG B C 1
ATOM 3120 O O . ARG B 1 72 ? 20.891 -16.609 -22.031 1 96.75 72 ARG B O 1
ATOM 3127 N N . ALA B 1 73 ? 23.094 -16.547 -22.109 1 97.12 73 ALA B N 1
ATOM 3128 C CA . ALA B 1 73 ? 23.328 -16.078 -20.75 1 97.12 73 ALA B CA 1
ATOM 3129 C C . ALA B 1 73 ? 24.078 -14.758 -20.75 1 97.12 73 ALA B C 1
ATOM 3131 O O . ALA B 1 73 ? 25.203 -14.672 -21.25 1 97.12 73 ALA B O 1
ATOM 3132 N N . VAL B 1 74 ? 23.5 -13.688 -20.219 1 96.62 74 VAL B N 1
ATOM 3133 C CA . VAL B 1 74 ? 24.047 -12.336 -20.281 1 96.62 74 VAL B CA 1
ATOM 3134 C C . VAL B 1 74 ? 24.312 -11.812 -18.875 1 96.62 74 VAL B C 1
ATOM 3136 O O . VAL B 1 74 ? 23.375 -11.539 -18.125 1 96.62 74 VAL B O 1
ATOM 3139 N N . PRO B 1 75 ? 25.562 -11.641 -18.531 1 96.94 75 PRO B N 1
ATOM 3140 C CA . PRO B 1 75 ? 25.859 -11.062 -17.219 1 96.94 75 PRO B CA 1
ATOM 3141 C C . PRO B 1 75 ? 25.547 -9.57 -17.141 1 96.94 75 PRO B C 1
ATOM 3143 O O . PRO B 1 75 ? 25.75 -8.844 -18.109 1 96.94 75 PRO B O 1
ATOM 3146 N N . LEU B 1 76 ? 25 -9.109 -16.047 1 95.31 76 LEU B N 1
ATOM 3147 C CA . LEU B 1 76 ? 24.766 -7.699 -15.766 1 95.31 76 LEU B CA 1
ATOM 3148 C C . LEU B 1 76 ? 25.734 -7.191 -14.695 1 95.31 76 LEU B C 1
ATOM 3150 O O . LEU B 1 76 ? 25.656 -7.609 -13.539 1 95.31 76 LEU B O 1
ATOM 3154 N N . HIS B 1 77 ? 26.516 -6.203 -15.086 1 94.38 77 HIS B N 1
ATOM 3155 C CA . HIS B 1 77 ? 27.531 -5.688 -14.18 1 94.38 77 HIS B CA 1
ATOM 3156 C C . HIS B 1 77 ? 26.969 -4.562 -13.312 1 94.38 77 HIS B C 1
ATOM 3158 O O . HIS B 1 77 ? 26.156 -3.762 -13.773 1 94.38 77 HIS B O 1
ATOM 3164 N N . GLY B 1 78 ? 27.422 -4.613 -12.086 1 93 78 GLY B N 1
ATOM 3165 C CA . GLY B 1 78 ? 27.141 -3.494 -11.203 1 93 78 GLY B CA 1
ATOM 3166 C C . GLY B 1 78 ? 28.203 -2.416 -11.234 1 93 78 GLY B C 1
ATOM 3167 O O . GLY B 1 78 ? 29.219 -2.557 -11.93 1 93 78 GLY B O 1
ATOM 3168 N N . PRO B 1 79 ? 27.969 -1.336 -10.539 1 90.44 79 PRO B N 1
ATOM 3169 C CA . PRO B 1 79 ? 28.922 -0.235 -10.508 1 90.44 79 PRO B CA 1
ATOM 3170 C C . PRO B 1 79 ? 30.266 -0.642 -9.898 1 90.44 79 PRO B C 1
ATOM 3172 O O . PRO B 1 79 ? 31.281 0.021 -10.133 1 90.44 79 PRO B O 1
ATOM 3175 N N . ASP B 1 80 ? 30.266 -1.741 -9.18 1 86.56 80 ASP B N 1
ATOM 3176 C CA . ASP B 1 80 ? 31.5 -2.201 -8.547 1 86.56 80 ASP B CA 1
ATOM 3177 C C . ASP B 1 80 ? 32.25 -3.174 -9.445 1 86.56 80 ASP B C 1
ATOM 3179 O O . ASP B 1 80 ? 33.281 -3.725 -9.055 1 86.56 80 ASP B O 1
ATOM 3183 N N . GLY B 1 81 ? 31.734 -3.453 -10.602 1 88.38 81 GLY B N 1
ATOM 3184 C CA . GLY B 1 81 ? 32.375 -4.363 -11.531 1 88.38 81 GLY B CA 1
ATOM 3185 C C . GLY B 1 81 ? 31.922 -5.805 -11.367 1 88.38 81 GLY B C 1
ATOM 3186 O O . GLY B 1 81 ? 32.156 -6.637 -12.25 1 88.38 81 GLY B O 1
ATOM 3187 N N . ARG B 1 82 ? 31.312 -6.078 -10.289 1 92.75 82 ARG B N 1
ATOM 3188 C CA . ARG B 1 82 ? 30.781 -7.418 -10.062 1 92.75 82 ARG B CA 1
ATOM 3189 C C . ARG B 1 82 ? 29.547 -7.672 -10.914 1 92.75 82 ARG B C 1
ATOM 3191 O O . ARG B 1 82 ? 28.844 -6.73 -11.312 1 92.75 82 ARG B O 1
ATOM 3198 N N . VAL B 1 83 ? 29.375 -8.906 -11.195 1 96.75 83 VAL B N 1
ATOM 3199 C CA . VAL B 1 83 ? 28.141 -9.289 -11.875 1 96.75 83 VAL B CA 1
ATOM 3200 C C . VAL B 1 83 ? 27.016 -9.422 -10.859 1 96.75 83 VAL B C 1
ATOM 3202 O O . VAL B 1 83 ? 27.062 -10.281 -9.977 1 96.75 83 VAL B O 1
ATOM 3205 N N . HIS B 1 84 ? 25.984 -8.594 -10.984 1 97.31 84 HIS B N 1
ATOM 3206 C CA . HIS B 1 84 ? 24.891 -8.586 -10.031 1 97.31 84 HIS B CA 1
ATOM 3207 C C . HIS B 1 84 ? 23.797 -9.578 -10.43 1 97.31 84 HIS B C 1
ATOM 3209 O O . HIS B 1 84 ? 22.984 -9.969 -9.602 1 97.31 84 HIS B O 1
ATOM 3215 N N . ALA B 1 85 ? 23.812 -9.875 -11.711 1 97.62 85 ALA B N 1
ATOM 3216 C CA . ALA B 1 85 ? 22.797 -10.82 -12.188 1 97.62 85 ALA B CA 1
ATOM 3217 C C . ALA B 1 85 ? 23.219 -11.438 -13.523 1 97.62 85 ALA B C 1
ATOM 3219 O O . ALA B 1 85 ? 24.109 -10.922 -14.195 1 97.62 85 ALA B O 1
ATOM 3220 N N . VAL B 1 86 ? 22.609 -12.547 -13.828 1 97.44 86 VAL B N 1
ATOM 3221 C CA . VAL B 1 86 ? 22.703 -13.172 -15.141 1 97.44 86 VAL B CA 1
ATOM 3222 C C . VAL B 1 86 ? 21.312 -13.367 -15.727 1 97.44 86 VAL B C 1
ATOM 3224 O O . VAL B 1 86 ? 20.438 -13.961 -15.094 1 97.44 86 VAL B O 1
ATOM 3227 N N . ARG B 1 87 ? 21.125 -12.828 -16.906 1 96.75 87 ARG B N 1
ATOM 3228 C CA . ARG B 1 87 ? 19.922 -13.133 -17.672 1 96.75 87 ARG B CA 1
ATOM 3229 C C . ARG B 1 87 ? 20.078 -14.422 -18.469 1 96.75 87 ARG B C 1
ATOM 3231 O O . ARG B 1 87 ? 21.078 -14.586 -19.188 1 96.75 87 ARG B O 1
ATOM 3238 N N . LEU B 1 88 ? 19.078 -15.289 -18.328 1 96.56 88 LEU B N 1
ATOM 3239 C CA . LEU B 1 88 ? 19.141 -16.547 -19.047 1 96.56 88 LEU B CA 1
ATOM 3240 C C . LEU B 1 88 ? 17.938 -16.719 -19.969 1 96.56 88 LEU B C 1
ATOM 3242 O O . LEU B 1 88 ? 16.797 -16.469 -19.562 1 96.56 88 LEU B O 1
ATOM 3246 N N . TRP B 1 89 ? 18.188 -17.047 -21.203 1 96.38 89 TRP B N 1
ATOM 3247 C CA . TRP B 1 89 ? 17.141 -17.344 -22.172 1 96.38 89 TRP B CA 1
ATOM 3248 C C . TRP B 1 89 ? 17.453 -18.641 -22.906 1 96.38 89 TRP B C 1
ATOM 3250 O O . TRP B 1 89 ? 18.594 -18.875 -23.312 1 96.38 89 TRP B O 1
ATOM 3260 N N . VAL B 1 90 ? 16.5 -19.469 -23 1 95.25 90 VAL B N 1
ATOM 3261 C CA . VAL B 1 90 ? 16.578 -20.688 -23.797 1 95.25 90 VAL B CA 1
ATOM 3262 C C . VAL B 1 90 ? 15.359 -20.766 -24.734 1 95.25 90 VAL B C 1
ATOM 3264 O O . VAL B 1 90 ? 14.219 -20.672 -24.281 1 95.25 90 VAL B O 1
ATOM 3267 N N . GLY B 1 91 ? 15.641 -20.797 -25.969 1 93.69 91 GLY B N 1
ATOM 3268 C CA . GLY B 1 91 ? 14.531 -20.891 -26.891 1 93.69 91 GLY B CA 1
ATOM 3269 C C . GLY B 1 91 ? 14.961 -21.062 -28.328 1 93.69 91 GLY B C 1
ATOM 3270 O O . GLY B 1 91 ? 16.156 -21.062 -28.625 1 93.69 91 GLY B O 1
ATOM 3271 N N . GLY B 1 92 ? 13.984 -21.359 -29.25 1 84.5 92 GLY B N 1
ATOM 3272 C CA . GLY B 1 92 ? 14.234 -21.594 -30.656 1 84.5 92 GLY B CA 1
ATOM 3273 C C . GLY B 1 92 ? 14.25 -20.328 -31.484 1 84.5 92 GLY B C 1
ATOM 3274 O O . GLY B 1 92 ? 14.766 -20.328 -32.625 1 84.5 92 GLY B O 1
ATOM 3275 N N . ALA B 1 93 ? 13.711 -19.359 -31.031 1 82.31 93 ALA B N 1
ATOM 3276 C CA . ALA B 1 93 ? 13.586 -18.109 -31.766 1 82.31 93 ALA B CA 1
ATOM 3277 C C . ALA B 1 93 ? 14.492 -17.031 -31.172 1 82.31 93 ALA B C 1
ATOM 3279 O O . ALA B 1 93 ? 15.312 -17.312 -30.297 1 82.31 93 ALA B O 1
ATOM 3280 N N . GLU B 1 94 ? 14.469 -15.875 -31.859 1 88.44 94 GLU B N 1
ATOM 3281 C CA . GLU B 1 94 ? 15.148 -14.703 -31.328 1 88.44 94 GLU B CA 1
ATOM 3282 C C . GLU B 1 94 ? 14.531 -14.266 -30 1 88.44 94 GLU B C 1
ATOM 3284 O O . GLU B 1 94 ? 13.312 -14.195 -29.859 1 88.44 94 GLU B O 1
ATOM 3289 N N . PRO B 1 95 ? 15.352 -14.18 -29 1 91.62 95 PRO B N 1
ATOM 3290 C CA . PRO B 1 95 ? 14.812 -13.789 -27.688 1 91.62 95 PRO B CA 1
ATOM 3291 C C . PRO B 1 95 ? 14.117 -12.43 -27.719 1 91.62 95 PRO B C 1
ATOM 3293 O O . PRO B 1 95 ? 14.539 -11.531 -28.453 1 91.62 95 PRO B O 1
ATOM 3296 N N . PRO B 1 96 ? 12.992 -12.297 -27.016 1 90.94 96 PRO B N 1
ATOM 3297 C CA . PRO B 1 96 ? 12.375 -10.977 -26.875 1 90.94 96 PRO B CA 1
ATOM 3298 C C . PRO B 1 96 ? 13.258 -9.984 -26.125 1 90.94 96 PRO B C 1
ATOM 3300 O O . PRO B 1 96 ? 14.305 -10.367 -25.594 1 90.94 96 PRO B O 1
ATOM 3303 N N . GLU B 1 97 ? 12.859 -8.68 -26.203 1 89.31 97 GLU B N 1
ATOM 3304 C CA . GLU B 1 97 ? 13.586 -7.68 -25.438 1 89.31 97 GLU B CA 1
ATOM 3305 C C . GLU B 1 97 ? 13.5 -7.965 -23.938 1 89.31 97 GLU B C 1
ATOM 3307 O O . GLU B 1 97 ? 12.414 -8.219 -23.422 1 89.31 97 GLU B O 1
ATOM 3312 N N . PRO B 1 98 ? 14.609 -8.07 -23.266 1 90.38 98 PRO B N 1
ATOM 3313 C CA . PRO B 1 98 ? 14.562 -8.328 -21.812 1 90.38 98 PRO B CA 1
ATOM 3314 C C . PRO B 1 98 ? 13.977 -7.16 -21.031 1 90.38 98 PRO B C 1
ATOM 3316 O O . PRO B 1 98 ? 13.906 -6.039 -21.531 1 90.38 98 PRO B O 1
ATOM 3319 N N . VAL B 1 99 ? 13.578 -7.48 -19.828 1 89.06 99 VAL B N 1
ATOM 3320 C CA . VAL B 1 99 ? 13.047 -6.449 -18.953 1 89.06 99 VAL B CA 1
ATOM 3321 C C . VAL B 1 99 ? 14.172 -5.488 -18.547 1 89.06 99 VAL B C 1
ATOM 3323 O O . VAL B 1 99 ? 15.336 -5.883 -18.484 1 89.06 99 VAL B O 1
ATOM 3326 N N . GLY B 1 100 ? 13.812 -4.195 -18.328 1 89.81 100 GLY B N 1
ATOM 3327 C CA . GLY B 1 100 ? 14.781 -3.217 -17.875 1 89.81 100 GLY B CA 1
ATOM 3328 C C . GLY B 1 100 ? 15.273 -3.479 -16.453 1 89.81 100 GLY B C 1
ATOM 3329 O O . GLY B 1 100 ? 14.477 -3.775 -15.562 1 89.81 100 GLY B O 1
ATOM 3330 N N . VAL B 1 101 ? 16.625 -3.371 -16.297 1 93.19 101 VAL B N 1
ATOM 3331 C CA . VAL B 1 101 ? 17.234 -3.623 -15 1 93.19 101 VAL B CA 1
ATOM 3332 C C . VAL B 1 101 ? 18.312 -2.584 -14.727 1 93.19 101 VAL B C 1
ATOM 3334 O O . VAL B 1 101 ? 19.016 -2.148 -15.648 1 93.19 101 VAL B O 1
ATOM 3337 N N . ALA B 1 102 ? 18.328 -2.115 -13.539 1 91.69 102 ALA B N 1
ATOM 3338 C CA . ALA B 1 102 ? 19.469 -1.346 -13.047 1 91.69 102 ALA B CA 1
ATOM 3339 C C . ALA B 1 102 ? 20.172 -2.078 -11.906 1 91.69 102 ALA B C 1
ATOM 3341 O O . ALA B 1 102 ? 19.516 -2.666 -11.039 1 91.69 102 ALA B O 1
ATOM 3342 N N . ALA B 1 103 ? 21.484 -2.141 -12.023 1 93.69 103 ALA B N 1
ATOM 3343 C CA . ALA B 1 103 ? 22.281 -2.652 -10.914 1 93.69 103 ALA B CA 1
ATOM 3344 C C . ALA B 1 103 ? 22.812 -1.513 -10.047 1 93.69 103 ALA B C 1
ATOM 3346 O O . ALA B 1 103 ? 23.188 -0.458 -10.555 1 93.69 103 ALA B O 1
ATOM 3347 N N . PHE B 1 104 ? 22.766 -1.783 -8.727 1 93.44 104 PHE B N 1
ATOM 3348 C CA . PHE B 1 104 ? 23.219 -0.688 -7.879 1 93.44 104 PHE B CA 1
ATOM 3349 C C . PHE B 1 104 ? 24 -1.221 -6.684 1 93.44 104 PHE B C 1
ATOM 3351 O O . PHE B 1 104 ? 23.953 -2.416 -6.387 1 93.44 104 PHE B O 1
ATOM 3358 N N . SER B 1 105 ? 24.828 -0.396 -6.16 1 94.44 105 SER B N 1
ATOM 3359 C CA . SER B 1 105 ? 25.547 -0.622 -4.906 1 94.44 105 SER B CA 1
ATOM 3360 C C . SER B 1 105 ? 25.219 0.461 -3.883 1 94.44 105 SER B C 1
ATOM 3362 O O . SER B 1 105 ? 24.938 1.604 -4.25 1 94.44 105 SER B O 1
ATOM 3364 N N . VAL B 1 106 ? 25.141 0.017 -2.646 1 93.06 106 VAL B N 1
ATOM 3365 C CA . VAL B 1 106 ? 24.812 0.953 -1.578 1 93.06 106 VAL B CA 1
ATOM 3366 C C . VAL B 1 106 ? 25.922 0.958 -0.528 1 93.06 106 VAL B C 1
ATOM 3368 O O . VAL B 1 106 ? 26.312 -0.098 -0.031 1 93.06 106 VAL B O 1
ATOM 3371 N N . ASP B 1 107 ? 26.453 2.088 -0.305 1 91.06 107 ASP B N 1
ATOM 3372 C CA . ASP B 1 107 ? 27.203 2.338 0.92 1 91.06 107 ASP B CA 1
ATOM 3373 C C . ASP B 1 107 ? 26.281 2.803 2.045 1 91.06 107 ASP B C 1
ATOM 3375 O O . ASP B 1 107 ? 25.906 3.977 2.107 1 91.06 107 ASP B O 1
ATOM 3379 N N . ALA B 1 108 ? 25.938 1.877 2.93 1 88.56 108 ALA B N 1
ATOM 3380 C CA . ALA B 1 108 ? 24.922 2.154 3.945 1 88.56 108 ALA B CA 1
ATOM 3381 C C . ALA B 1 108 ? 25.469 3.104 5.012 1 88.56 108 ALA B C 1
ATOM 3383 O O . ALA B 1 108 ? 24.688 3.754 5.719 1 88.56 108 ALA B O 1
ATOM 3384 N N . ARG B 1 109 ? 26.75 3.148 5.137 1 83.19 109 ARG B N 1
ATOM 3385 C CA . ARG B 1 109 ? 27.344 4.066 6.105 1 83.19 109 ARG B CA 1
ATOM 3386 C C . ARG B 1 109 ? 27.156 5.516 5.672 1 83.19 109 ARG B C 1
ATOM 3388 O O . ARG B 1 109 ? 26.766 6.363 6.48 1 83.19 109 ARG B O 1
ATOM 3395 N N . ASN B 1 110 ? 27.375 5.754 4.395 1 81.25 110 ASN B N 1
ATOM 3396 C CA . ASN B 1 110 ? 27.297 7.113 3.875 1 81.25 110 ASN B CA 1
ATOM 3397 C C . ASN B 1 110 ? 25.969 7.355 3.152 1 81.25 110 ASN B C 1
ATOM 3399 O O . ASN B 1 110 ? 25.719 8.453 2.646 1 81.25 110 ASN B O 1
ATOM 3403 N N . ARG B 1 111 ? 25.156 6.344 3.1 1 84.06 111 ARG B N 1
ATOM 3404 C CA . ARG B 1 111 ? 23.859 6.398 2.422 1 84.06 111 ARG B CA 1
ATOM 3405 C C . ARG B 1 111 ? 24.031 6.836 0.969 1 84.06 111 ARG B C 1
ATOM 3407 O O . ARG B 1 111 ? 23.344 7.754 0.51 1 84.06 111 ARG B O 1
ATOM 3414 N N . ARG B 1 112 ? 24.938 6.199 0.362 1 86.94 112 ARG B N 1
ATOM 3415 C CA . ARG B 1 112 ? 25.266 6.48 -1.031 1 86.94 112 ARG B CA 1
ATOM 3416 C C . ARG B 1 112 ? 24.875 5.316 -1.935 1 86.94 112 ARG B C 1
ATOM 3418 O O . ARG B 1 112 ? 25.219 4.168 -1.66 1 86.94 112 ARG B O 1
ATOM 3425 N N . ILE B 1 113 ? 24.109 5.664 -2.92 1 89.38 113 ILE B N 1
ATOM 3426 C CA . ILE B 1 113 ? 23.703 4.664 -3.896 1 89.38 113 ILE B CA 1
ATOM 3427 C C . ILE B 1 113 ? 24.328 4.98 -5.254 1 89.38 113 ILE B C 1
ATOM 3429 O O . ILE B 1 113 ? 24.25 6.113 -5.734 1 89.38 113 ILE B O 1
ATOM 3433 N N . GLU B 1 114 ? 25 4.043 -5.746 1 90.44 114 GLU B N 1
ATOM 3434 C CA . GLU B 1 114 ? 25.5 4.117 -7.117 1 90.44 114 GLU B CA 1
ATOM 3435 C C . GLU B 1 114 ? 24.797 3.102 -8.016 1 90.44 114 GLU B C 1
ATOM 3437 O O . GLU B 1 114 ? 24.734 1.915 -7.688 1 90.44 114 GLU B O 1
ATOM 3442 N N . ALA B 1 115 ? 24.234 3.633 -9.055 1 89.38 115 ALA B N 1
ATOM 3443 C CA . ALA B 1 115 ? 23.453 2.744 -9.906 1 89.38 115 ALA B CA 1
ATOM 3444 C C . ALA B 1 115 ? 23.906 2.83 -11.359 1 89.38 115 ALA B C 1
ATOM 3446 O O . ALA B 1 115 ? 24.391 3.873 -11.805 1 89.38 115 ALA B O 1
ATOM 3447 N N . LEU B 1 116 ? 23.859 1.767 -12.031 1 85.56 116 LEU B N 1
ATOM 3448 C CA . LEU B 1 116 ? 24.031 1.672 -13.477 1 85.56 116 LEU B CA 1
ATOM 3449 C C . LE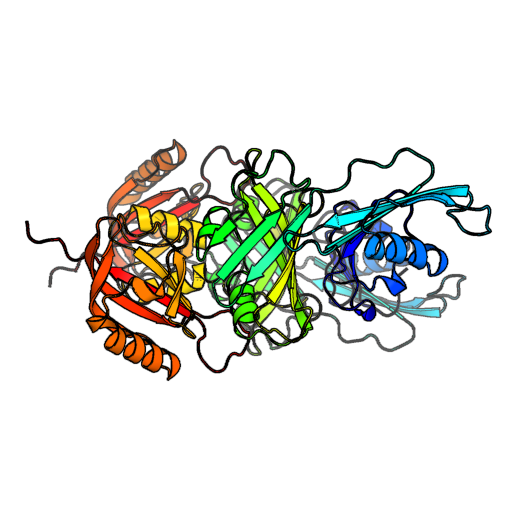U B 1 116 ? 22.734 1.248 -14.148 1 85.56 116 LEU B C 1
ATOM 3451 O O . LEU B 1 116 ? 22.25 0.131 -13.938 1 85.56 116 LEU B O 1
ATOM 3455 N N . SER B 1 117 ? 22.188 2.301 -14.836 1 78 117 SER B N 1
ATOM 3456 C CA . SER B 1 117 ? 20.875 2.037 -15.453 1 78 117 SER B CA 1
ATOM 3457 C C . SER B 1 117 ? 21.031 1.334 -16.797 1 78 117 SER B C 1
ATOM 3459 O O . SER B 1 117 ? 21.641 1.883 -17.719 1 78 117 SER B O 1
ATOM 3461 N N . TYR B 1 118 ? 21.297 0.091 -16.891 1 64.5 118 TYR B N 1
ATOM 3462 C CA . TYR B 1 118 ? 21.422 -0.655 -18.141 1 64.5 118 TYR B CA 1
ATOM 3463 C C . TYR B 1 118 ? 20.234 -0.368 -19.062 1 64.5 118 TYR B C 1
ATOM 3465 O O . TYR B 1 118 ? 20.391 0.354 -20.047 1 64.5 118 TYR B O 1
ATOM 3473 N N . ASP B 1 119 ? 19.156 -1.043 -18.75 1 65.31 119 ASP B N 1
ATOM 3474 C CA . ASP B 1 119 ? 18.047 -1.089 -19.703 1 65.31 119 ASP B CA 1
ATOM 3475 C C . ASP B 1 119 ? 16.781 -0.492 -19.094 1 65.31 119 ASP B C 1
ATOM 3477 O O . ASP B 1 119 ? 15.672 -0.777 -19.562 1 65.31 119 ASP B O 1
ATOM 3481 N N . LEU B 1 120 ? 16.984 0.137 -17.953 1 71 120 LEU B N 1
ATOM 3482 C CA . LEU B 1 120 ? 15.75 0.691 -17.406 1 71 120 LEU B CA 1
ATOM 3483 C C . LEU B 1 120 ? 15.156 1.729 -18.359 1 71 120 LEU B C 1
ATOM 3485 O O . LEU B 1 120 ? 13.969 2.043 -18.281 1 71 120 LEU B O 1
ATOM 3489 N N . GLY B 1 121 ? 15.992 1.713 -19.625 1 58.72 121 GLY B N 1
ATOM 3490 C CA . GLY B 1 121 ? 15.461 2.422 -20.766 1 58.72 121 GLY B CA 1
ATOM 3491 C C . GLY B 1 121 ? 15.336 3.916 -20.547 1 58.72 121 GLY B C 1
ATOM 3492 O O . GLY B 1 121 ? 15.766 4.434 -19.516 1 58.72 121 GLY B O 1
ATOM 3493 N N . ALA B 1 122 ? 14.844 4.547 -21.5 1 57.59 122 ALA B N 1
ATOM 3494 C CA . ALA B 1 122 ? 14.672 5.992 -21.656 1 57.59 122 ALA B CA 1
ATOM 3495 C C . ALA B 1 122 ? 13.711 6.539 -20.609 1 57.59 122 ALA B C 1
ATOM 3497 O O . ALA B 1 122 ? 13.656 7.75 -20.375 1 57.59 122 ALA B O 1
ATOM 3498 N N . ASN B 1 123 ? 13.062 5.527 -19.953 1 58.12 123 ASN B N 1
ATOM 3499 C CA . ASN B 1 123 ? 12.031 5.988 -19.031 1 58.12 123 ASN B CA 1
ATOM 3500 C C . ASN B 1 123 ? 12.641 6.512 -17.734 1 58.12 123 ASN B C 1
ATOM 3502 O O . ASN B 1 123 ? 11.969 7.219 -16.969 1 58.12 123 ASN B O 1
ATOM 3506 N N . PHE B 1 124 ? 13.844 6.129 -17.469 1 62.56 124 PHE B N 1
ATOM 3507 C CA . PHE B 1 124 ? 14.445 6.559 -16.219 1 62.56 124 PHE B CA 1
ATOM 3508 C C . PHE B 1 124 ? 15.594 7.527 -16.469 1 62.56 124 PHE B C 1
ATOM 3510 O O . PHE B 1 124 ? 16.25 7.469 -17.516 1 62.56 124 PHE B O 1
ATOM 3517 N N . ASP B 1 125 ? 15.531 8.672 -15.766 1 57.09 125 ASP B N 1
ATOM 3518 C CA . ASP B 1 125 ? 16.594 9.648 -15.938 1 57.09 125 ASP B CA 1
ATOM 3519 C C . ASP B 1 125 ? 17.969 9.016 -15.695 1 57.09 125 ASP B C 1
ATOM 3521 O O . ASP B 1 125 ? 18.266 8.578 -14.586 1 57.09 125 ASP B O 1
ATOM 3525 N N . ASN B 1 126 ? 18.609 8.641 -16.828 1 57.22 126 ASN B N 1
ATOM 3526 C CA . ASN B 1 126 ? 19.906 7.969 -16.828 1 57.22 126 ASN B CA 1
ATOM 3527 C C . ASN B 1 126 ? 21.031 8.938 -16.484 1 57.22 126 ASN B C 1
ATOM 3529 O O . ASN B 1 126 ? 22.203 8.547 -16.484 1 57.22 126 ASN B O 1
ATOM 3533 N N . GLU B 1 127 ? 20.656 10.125 -16.125 1 59.34 127 GLU B N 1
ATOM 3534 C CA . GLU B 1 127 ? 21.766 11.047 -15.914 1 59.34 127 GLU B CA 1
ATOM 3535 C C . GLU B 1 127 ? 22.266 10.984 -14.477 1 59.34 127 GLU B C 1
ATOM 3537 O O . GLU B 1 127 ? 23.422 11.312 -14.195 1 59.34 127 GLU B O 1
ATOM 3542 N N . HIS B 1 128 ? 21.375 10.445 -13.648 1 62.56 128 HIS B N 1
ATOM 3543 C CA . HIS B 1 128 ? 21.766 10.453 -12.25 1 62.56 128 HIS B CA 1
ATOM 3544 C C . HIS B 1 128 ? 22.141 9.055 -11.773 1 62.56 128 HIS B C 1
ATOM 3546 O O . HIS B 1 128 ? 21.281 8.18 -11.672 1 62.56 128 HIS B O 1
ATOM 3552 N N . ASN B 1 129 ? 23.5 8.812 -11.656 1 78.69 129 ASN B N 1
ATOM 3553 C CA . ASN B 1 129 ? 23.938 7.473 -11.289 1 78.69 129 ASN B CA 1
ATOM 3554 C C . ASN B 1 129 ? 24.297 7.387 -9.805 1 78.69 129 ASN B C 1
ATOM 3556 O O . ASN B 1 129 ? 24.562 6.297 -9.289 1 78.69 129 ASN B O 1
ATOM 3560 N N . ILE B 1 130 ? 24.344 8.547 -9.234 1 82 130 ILE B N 1
ATOM 3561 C CA . ILE B 1 130 ? 24.672 8.562 -7.812 1 82 130 ILE B CA 1
ATOM 3562 C C . ILE B 1 130 ? 23.594 9.289 -7.035 1 82 130 ILE B C 1
ATOM 3564 O O . ILE B 1 130 ? 23.172 10.391 -7.414 1 82 130 ILE B O 1
ATOM 3568 N N . TRP B 1 131 ? 23.109 8.625 -6.066 1 81.88 131 TRP B N 1
ATOM 3569 C CA . TRP B 1 131 ? 22.125 9.203 -5.168 1 81.88 131 TRP B CA 1
ATOM 3570 C C . TRP B 1 131 ? 22.625 9.195 -3.727 1 81.88 131 TRP B C 1
ATOM 3572 O O . TRP B 1 131 ? 23.172 8.203 -3.258 1 81.88 131 TRP B O 1
ATOM 3582 N N . ILE B 1 132 ? 22.391 10.359 -3.102 1 80.5 132 ILE B N 1
ATOM 3583 C CA . ILE B 1 132 ? 22.859 10.453 -1.723 1 80.5 132 ILE B CA 1
ATOM 3584 C C . ILE B 1 132 ? 21.688 10.812 -0.807 1 80.5 132 ILE B C 1
ATOM 3586 O O . ILE B 1 132 ? 20.906 11.719 -1.114 1 80.5 132 ILE B O 1
ATOM 3590 N N . GLY B 1 133 ? 21.641 10.07 0.268 1 76.31 133 GLY B N 1
ATOM 3591 C CA . GLY B 1 133 ? 20.656 10.375 1.305 1 76.31 133 GLY B CA 1
ATOM 3592 C C . GLY B 1 133 ? 19.234 10.352 0.803 1 76.31 133 GLY B C 1
ATOM 3593 O O . GLY B 1 133 ? 18.797 9.383 0.184 1 76.31 133 GLY B O 1
ATOM 3594 N N . ALA B 1 134 ? 18.547 11.477 0.962 1 77.5 134 ALA B N 1
ATOM 3595 C CA . ALA B 1 134 ? 17.109 11.586 0.708 1 77.5 134 ALA B CA 1
ATOM 3596 C C . ALA B 1 134 ? 16.828 11.789 -0.778 1 77.5 134 ALA B C 1
ATOM 3598 O O . ALA B 1 134 ? 15.68 11.734 -1.211 1 77.5 134 ALA B O 1
ATOM 3599 N N . GLU B 1 135 ? 17.844 11.898 -1.616 1 75.31 135 GLU B N 1
ATOM 3600 C CA . GLU B 1 135 ? 17.672 12.203 -3.033 1 75.31 135 GLU B CA 1
ATOM 3601 C C . GLU B 1 135 ? 16.906 11.094 -3.748 1 75.31 135 GLU B C 1
ATOM 3603 O O . GLU B 1 135 ? 16.109 11.367 -4.648 1 75.31 135 GLU B O 1
ATOM 3608 N N . SER B 1 136 ? 17.188 9.922 -3.355 1 76.25 136 SER B N 1
ATOM 3609 C CA . SER B 1 136 ? 16.594 8.789 -4.047 1 76.25 136 SER B CA 1
ATOM 3610 C C . SER B 1 136 ? 15.07 8.781 -3.877 1 76.25 136 SER B C 1
ATOM 3612 O O . SER B 1 136 ? 14.344 8.289 -4.738 1 76.25 136 SER B O 1
ATOM 3614 N N . PHE B 1 137 ? 14.625 9.375 -2.861 1 77.81 137 PHE B N 1
ATOM 3615 C CA . PHE B 1 137 ? 13.188 9.359 -2.58 1 77.81 137 PHE B CA 1
ATOM 3616 C C . PHE B 1 137 ? 12.461 10.391 -3.428 1 77.81 137 PHE B C 1
ATOM 3618 O O . PHE B 1 137 ? 11.227 10.367 -3.518 1 77.81 137 PHE B O 1
ATOM 3625 N N . GLU B 1 138 ? 13.188 11.25 -4.082 1 75.44 138 GLU B N 1
ATOM 3626 C CA . GLU B 1 138 ? 12.57 12.297 -4.898 1 75.44 138 GLU B CA 1
ATOM 3627 C C . GLU B 1 138 ? 11.859 11.695 -6.109 1 75.44 138 GLU B C 1
ATOM 3629 O O . GLU B 1 138 ? 10.945 12.312 -6.66 1 75.44 138 GLU B O 1
ATOM 3634 N N . ILE B 1 139 ? 12.25 10.469 -6.508 1 78 139 ILE B N 1
ATOM 3635 C CA . ILE B 1 139 ? 11.633 9.883 -7.695 1 78 139 ILE B CA 1
ATOM 3636 C C . ILE B 1 139 ? 10.602 8.844 -7.277 1 78 139 ILE B C 1
ATOM 3638 O O . ILE B 1 139 ? 9.984 8.195 -8.133 1 78 139 ILE B O 1
ATOM 3642 N N . ILE B 1 140 ? 10.492 8.703 -6.055 1 84.25 140 ILE B N 1
ATOM 3643 C CA . ILE B 1 140 ? 9.562 7.699 -5.535 1 84.25 140 ILE B CA 1
ATOM 3644 C C . ILE B 1 140 ? 8.172 8.305 -5.406 1 84.25 140 ILE B C 1
ATOM 3646 O O . ILE B 1 140 ? 7.996 9.359 -4.789 1 84.25 140 ILE B O 1
ATOM 3650 N N . GLU B 1 141 ? 7.223 7.691 -6.066 1 83.62 141 GLU B N 1
ATOM 3651 C CA . GLU B 1 141 ? 5.824 8.078 -5.902 1 83.62 141 GLU B CA 1
ATOM 3652 C C . GLU B 1 141 ? 5.195 7.375 -4.703 1 83.62 141 GLU B C 1
ATOM 3654 O O . GLU B 1 141 ? 4.438 7.984 -3.947 1 83.62 141 GLU B O 1
ATOM 3659 N N . ARG B 1 142 ? 5.5 6.168 -4.645 1 87.75 142 ARG B N 1
ATOM 3660 C CA . ARG B 1 142 ? 5.02 5.363 -3.525 1 87.75 142 ARG B CA 1
ATOM 3661 C C . ARG B 1 142 ? 5.992 4.234 -3.207 1 87.75 142 ARG B C 1
ATOM 3663 O O . ARG B 1 142 ? 6.453 3.531 -4.109 1 87.75 142 ARG B O 1
ATOM 3670 N N . PHE B 1 143 ? 6.34 4.141 -2.02 1 89.25 143 PHE B N 1
ATOM 3671 C CA . PHE B 1 143 ? 7.23 3.092 -1.542 1 89.25 143 PHE B CA 1
ATOM 3672 C C . PHE B 1 143 ? 6.906 2.717 -0.101 1 89.25 143 PHE B C 1
ATOM 3674 O O . PHE B 1 143 ? 7.484 3.273 0.836 1 89.25 143 PHE B O 1
ATOM 3681 N N . ASP B 1 144 ? 6.105 1.727 0.038 1 83.62 144 ASP B N 1
ATOM 3682 C CA . ASP B 1 144 ? 5.59 1.353 1.351 1 83.62 144 ASP B CA 1
ATOM 3683 C C . ASP B 1 144 ? 6.684 0.745 2.221 1 83.62 144 ASP B C 1
ATOM 3685 O O . ASP B 1 144 ? 6.668 0.892 3.445 1 83.62 144 ASP B O 1
ATOM 3689 N N . GLY B 1 145 ? 7.676 0.132 1.586 1 86.62 145 GLY B N 1
ATOM 3690 C CA . GLY B 1 145 ? 8.734 -0.531 2.33 1 86.62 145 GLY B CA 1
ATOM 3691 C C . GLY B 1 145 ? 9.938 0.359 2.576 1 86.62 145 GLY B C 1
ATOM 3692 O O . GLY B 1 145 ? 10.992 -0.119 2.996 1 86.62 145 GLY B O 1
ATOM 3693 N N . ALA B 1 146 ? 9.805 1.628 2.352 1 87.56 146 ALA B N 1
ATOM 3694 C CA . ALA B 1 146 ? 10.945 2.537 2.371 1 87.56 146 ALA B CA 1
ATOM 3695 C C . ALA B 1 146 ? 11.641 2.518 3.73 1 87.56 146 ALA B C 1
ATOM 3697 O O . ALA B 1 146 ? 12.859 2.35 3.811 1 87.56 146 ALA B O 1
ATOM 3698 N N . LEU B 1 147 ? 10.93 2.666 4.836 1 88.06 147 LEU B N 1
ATOM 3699 C CA . LEU B 1 147 ? 11.539 2.742 6.156 1 88.06 147 LEU B CA 1
ATOM 3700 C C . LEU B 1 147 ? 12.086 1.383 6.582 1 88.06 147 LEU B C 1
ATOM 3702 O O . LEU B 1 147 ? 13.102 1.308 7.281 1 88.06 147 LEU B O 1
ATOM 3706 N N . GLU B 1 148 ? 11.445 0.351 6.145 1 87.69 148 GLU B N 1
ATOM 3707 C CA . GLU B 1 148 ? 11.984 -0.981 6.398 1 87.69 148 GLU B CA 1
ATOM 3708 C C . GLU B 1 148 ? 13.336 -1.168 5.719 1 87.69 148 GLU B C 1
ATOM 3710 O O . GLU B 1 148 ? 14.25 -1.756 6.297 1 87.69 148 GLU B O 1
ATOM 3715 N N . LEU B 1 149 ? 13.43 -0.725 4.477 1 89.31 149 LEU B N 1
ATOM 3716 C CA . LEU B 1 149 ? 14.703 -0.791 3.768 1 89.31 149 LEU B CA 1
ATOM 3717 C C . LEU B 1 149 ? 15.781 -0.031 4.523 1 89.31 149 LEU B C 1
ATOM 3719 O O . LEU B 1 149 ? 16.875 -0.558 4.75 1 89.31 149 LEU B O 1
ATOM 3723 N N . VAL B 1 150 ? 15.43 1.156 4.945 1 87.81 150 VAL B N 1
ATOM 3724 C CA . VAL B 1 150 ? 16.391 1.99 5.652 1 87.81 150 VAL B CA 1
ATOM 3725 C C . VAL B 1 150 ? 16.828 1.3 6.945 1 87.81 150 VAL B C 1
ATOM 3727 O O . VAL B 1 150 ? 18.016 1.269 7.273 1 87.81 150 VAL B O 1
ATOM 3730 N N . ALA B 1 151 ? 15.875 0.77 7.645 1 88 151 ALA B N 1
ATOM 3731 C CA . ALA B 1 151 ? 16.188 0.059 8.883 1 88 151 ALA B CA 1
ATOM 3732 C C . ALA B 1 151 ? 17.062 -1.151 8.617 1 88 151 ALA B C 1
ATOM 3734 O O . ALA B 1 151 ? 18 -1.422 9.375 1 88 151 ALA B O 1
ATOM 3735 N N . THR B 1 152 ? 16.75 -1.871 7.562 1 88.62 152 THR B N 1
ATOM 3736 C CA . THR B 1 152 ? 17.516 -3.051 7.191 1 88.62 152 THR B CA 1
ATOM 3737 C C . THR B 1 152 ? 18.953 -2.672 6.859 1 88.62 152 THR B C 1
ATOM 3739 O O . THR B 1 152 ? 19.906 -3.33 7.309 1 88.62 152 THR B O 1
ATOM 3742 N N . LEU B 1 153 ? 19.125 -1.615 6.117 1 87.06 153 LEU B N 1
ATOM 3743 C CA . LEU B 1 153 ? 20.453 -1.134 5.754 1 87.06 153 LEU B CA 1
ATOM 3744 C C . LEU B 1 153 ? 21.219 -0.673 6.988 1 87.06 153 LEU B C 1
ATOM 3746 O O . LEU B 1 153 ? 22.438 -0.864 7.078 1 87.06 153 LEU B O 1
ATOM 3750 N N . ALA B 1 154 ? 20.453 -0.137 7.879 1 82.19 154 ALA B N 1
ATOM 3751 C CA . ALA B 1 154 ? 21.094 0.378 9.094 1 82.19 154 ALA B CA 1
ATOM 3752 C C . ALA B 1 154 ? 21.531 -0.762 10 1 82.19 154 ALA B C 1
ATOM 3754 O O . ALA B 1 154 ? 22.609 -0.699 10.602 1 82.19 154 ALA B O 1
ATOM 3755 N N . ARG B 1 155 ? 20.703 -1.762 10.234 1 78.62 155 ARG B N 1
ATOM 3756 C CA . ARG B 1 155 ? 21.047 -2.906 11.07 1 78.62 155 ARG B CA 1
ATOM 3757 C C . ARG B 1 155 ? 22.172 -3.721 10.453 1 78.62 155 ARG B C 1
ATOM 3759 O O . ARG B 1 155 ? 23.031 -4.23 11.164 1 78.62 155 ARG B O 1
ATOM 3766 N N . SER B 1 156 ? 22.172 -3.812 9.211 1 71.31 156 SER B N 1
ATOM 3767 C CA . SER B 1 156 ? 23.25 -4.32 8.375 1 71.31 156 SER B CA 1
ATOM 3768 C C . SER B 1 156 ? 23.734 -5.684 8.852 1 71.31 156 SER B C 1
ATOM 3770 O O . SER B 1 156 ? 24.938 -5.879 9.102 1 71.31 156 SER B O 1
ATOM 3772 N N . THR B 1 157 ? 22.938 -6.656 8.969 1 82.12 157 THR B N 1
ATOM 3773 C CA . THR B 1 157 ? 23.406 -8 9.297 1 82.12 157 THR B CA 1
ATOM 3774 C C . THR B 1 157 ? 24 -8.688 8.07 1 82.12 157 THR B C 1
ATOM 3776 O O . THR B 1 157 ? 23.438 -8.602 6.973 1 82.12 157 THR B O 1
ATOM 3779 N N . PRO B 1 158 ? 25.219 -9.211 8.352 1 85.12 158 PRO B N 1
ATOM 3780 C CA . PRO B 1 158 ? 25.828 -9.891 7.211 1 85.12 158 PRO B CA 1
ATOM 3781 C C . PRO B 1 158 ? 24.906 -10.945 6.598 1 85.12 158 PRO B C 1
ATOM 3783 O O . PRO B 1 158 ? 24.281 -11.727 7.328 1 85.12 158 PRO B O 1
ATOM 3786 N N . GLY B 1 159 ? 24.766 -10.844 5.266 1 89.38 159 GLY B N 1
ATOM 3787 C CA . GLY B 1 159 ? 23.953 -11.828 4.562 1 89.38 159 GLY B CA 1
ATOM 3788 C C . GLY B 1 159 ? 22.5 -11.438 4.434 1 89.38 159 GLY B C 1
ATOM 3789 O O . GLY B 1 159 ? 21.719 -12.117 3.758 1 89.38 159 GLY B O 1
ATOM 3790 N N . ALA B 1 160 ? 22.125 -10.336 5.008 1 91.88 160 ALA B N 1
ATOM 3791 C CA . ALA B 1 160 ? 20.734 -9.914 4.98 1 91.88 160 ALA B CA 1
ATOM 3792 C C . ALA B 1 160 ? 20.281 -9.594 3.559 1 91.88 160 ALA B C 1
ATOM 3794 O O . ALA B 1 160 ? 21.078 -9.125 2.738 1 91.88 160 ALA B O 1
ATOM 3795 N N . ARG B 1 161 ? 19.016 -9.914 3.273 1 93.81 161 ARG B N 1
ATOM 3796 C CA . ARG B 1 161 ? 18.406 -9.602 1.982 1 93.81 161 ARG B CA 1
ATOM 3797 C C . ARG B 1 161 ? 17.109 -8.836 2.16 1 93.81 161 ARG B C 1
ATOM 3799 O O . ARG B 1 161 ? 16.469 -8.922 3.211 1 93.81 161 ARG B O 1
ATOM 3806 N N . TRP B 1 162 ? 16.766 -8.125 1.199 1 93.81 162 TRP B N 1
ATOM 3807 C CA . TRP B 1 162 ? 15.547 -7.328 1.22 1 93.81 162 TRP B CA 1
ATOM 3808 C C . TRP B 1 162 ? 14.938 -7.23 -0.174 1 93.81 162 TRP B C 1
ATOM 3810 O O . TRP B 1 162 ? 15.656 -7.07 -1.164 1 93.81 162 TRP B O 1
ATOM 3820 N N . LEU B 1 163 ? 13.68 -7.445 -0.266 1 95.69 163 LEU B N 1
ATOM 3821 C CA . LEU B 1 163 ? 12.953 -7.406 -1.529 1 95.69 163 LEU B CA 1
ATOM 3822 C C . LEU B 1 163 ? 11.609 -6.699 -1.364 1 95.69 163 LEU B C 1
ATOM 3824 O O . LEU B 1 163 ? 10.859 -6.992 -0.43 1 95.69 163 LEU B O 1
ATOM 3828 N N . ASP B 1 164 ? 11.367 -5.703 -2.203 1 93.88 164 ASP B N 1
ATOM 3829 C CA . ASP B 1 164 ? 10.062 -5.047 -2.25 1 93.88 164 ASP B CA 1
ATOM 3830 C C . ASP B 1 164 ? 9.875 -4.297 -3.564 1 93.88 164 ASP B C 1
ATOM 3832 O O . ASP B 1 164 ? 10.781 -4.254 -4.398 1 93.88 164 ASP B O 1
ATOM 3836 N N . THR B 1 165 ? 8.703 -3.75 -3.814 1 94.88 165 THR B N 1
ATOM 3837 C CA . THR B 1 165 ? 8.414 -2.955 -5.004 1 94.88 165 THR B CA 1
ATOM 3838 C C . THR B 1 165 ? 8.188 -1.492 -4.637 1 94.88 165 THR B C 1
ATOM 3840 O O . THR B 1 165 ? 7.785 -1.185 -3.512 1 94.88 165 THR B O 1
ATOM 3843 N N . ALA B 1 166 ? 8.5 -0.668 -5.5 1 93.62 166 ALA B N 1
ATOM 3844 C CA . ALA B 1 166 ? 8.234 0.765 -5.398 1 93.62 166 ALA B CA 1
ATOM 3845 C C . ALA B 1 166 ? 7.68 1.314 -6.711 1 93.62 166 ALA B C 1
ATOM 3847 O O . ALA B 1 166 ? 8.031 0.83 -7.789 1 93.62 166 ALA B O 1
ATOM 3848 N N . THR B 1 167 ? 6.805 2.266 -6.594 1 92.62 167 THR B N 1
ATOM 3849 C CA . THR B 1 167 ? 6.352 3.008 -7.766 1 92.62 167 THR B CA 1
ATOM 3850 C C . THR B 1 167 ? 7.203 4.258 -7.973 1 92.62 167 THR B C 1
ATOM 3852 O O . THR B 1 167 ? 7.344 5.078 -7.062 1 92.62 167 THR B O 1
ATOM 3855 N N . VAL B 1 168 ? 7.719 4.352 -9.141 1 88.88 168 VAL B N 1
ATOM 3856 C CA . VAL B 1 168 ? 8.594 5.477 -9.445 1 88.88 168 VAL B CA 1
ATOM 3857 C C . VAL B 1 168 ? 8.008 6.297 -10.586 1 88.88 168 VAL B C 1
ATOM 3859 O O . VAL B 1 168 ? 7.277 5.766 -11.43 1 88.88 168 VAL B O 1
ATOM 3862 N N . ARG B 1 169 ? 8.32 7.551 -10.484 1 83.19 169 ARG B N 1
ATOM 3863 C CA . ARG B 1 169 ? 7.918 8.43 -11.578 1 83.19 169 ARG B CA 1
ATOM 3864 C C . ARG B 1 169 ? 8.867 8.305 -12.758 1 83.19 169 ARG B C 1
ATOM 3866 O O . ARG B 1 169 ? 10.086 8.375 -12.594 1 83.19 169 ARG B O 1
ATOM 3873 N N . ALA B 1 170 ? 8.281 7.961 -13.867 1 79.06 170 ALA B N 1
ATOM 3874 C CA . ALA B 1 170 ? 9.062 7.918 -15.102 1 79.06 170 ALA B CA 1
ATOM 3875 C C . ALA B 1 170 ? 8.508 8.891 -16.141 1 79.06 170 ALA B C 1
ATOM 3877 O O . ALA B 1 170 ? 7.445 9.477 -15.938 1 79.06 170 ALA B O 1
ATOM 3878 N N . ARG B 1 171 ? 9.242 9.141 -17.156 1 74.88 171 ARG B N 1
ATOM 3879 C CA . ARG B 1 171 ? 8.867 10.094 -18.203 1 74.88 171 ARG B CA 1
ATOM 3880 C C . ARG B 1 171 ? 7.527 9.719 -18.828 1 74.88 171 ARG B C 1
ATOM 3882 O O . ARG B 1 171 ? 6.715 10.594 -19.125 1 74.88 171 ARG B O 1
ATOM 3889 N N . THR B 1 172 ? 7.332 8.461 -18.969 1 76.31 172 THR B N 1
ATOM 3890 C CA . THR B 1 172 ? 6.129 8 -19.656 1 76.31 172 THR B CA 1
ATOM 3891 C C . THR B 1 172 ? 5.02 7.691 -18.656 1 76.31 172 THR B C 1
ATOM 3893 O O . THR B 1 172 ? 3.986 7.129 -19.016 1 76.31 172 THR B O 1
ATOM 3896 N N . GLY B 1 173 ? 5.242 8.016 -17.359 1 79.62 173 GLY B N 1
ATOM 3897 C CA . GLY B 1 173 ? 4.262 7.723 -16.328 1 79.62 173 GLY B CA 1
ATOM 3898 C C . GLY B 1 173 ? 4.816 6.871 -15.211 1 79.62 173 GLY B C 1
ATOM 3899 O O . GLY B 1 173 ? 5.973 6.445 -15.258 1 79.62 173 GLY B O 1
ATOM 3900 N N . PRO B 1 174 ? 3.984 6.547 -14.297 1 86.25 174 PRO B N 1
ATOM 3901 C CA . PRO B 1 174 ? 4.449 5.75 -13.156 1 86.25 174 PRO B CA 1
ATOM 3902 C C . PRO B 1 174 ? 4.805 4.32 -13.547 1 86.25 174 PRO B C 1
ATOM 3904 O O . PRO B 1 174 ? 4.133 3.715 -14.383 1 86.25 174 PRO B O 1
ATOM 3907 N N . ARG B 1 175 ? 5.922 3.822 -12.992 1 91.19 175 ARG B N 1
ATOM 3908 C CA . ARG B 1 175 ? 6.387 2.459 -13.234 1 91.19 175 ARG B CA 1
ATOM 3909 C C . ARG B 1 175 ? 6.656 1.734 -11.922 1 91.19 175 ARG B C 1
ATOM 3911 O O . ARG B 1 175 ? 6.934 2.369 -10.898 1 91.19 175 ARG B O 1
ATOM 3918 N N . THR B 1 176 ? 6.523 0.412 -11.992 1 94.06 176 THR B N 1
ATOM 3919 C CA . THR B 1 176 ? 6.793 -0.403 -10.812 1 94.06 176 THR B CA 1
ATOM 3920 C C . THR B 1 176 ? 8.18 -1.036 -10.898 1 94.06 176 THR B C 1
ATOM 3922 O O . THR B 1 176 ? 8.477 -1.767 -11.852 1 94.06 176 THR B O 1
ATOM 3925 N N . LEU B 1 177 ? 9.016 -0.724 -9.906 1 93.75 177 LEU B N 1
ATOM 3926 C CA . LEU B 1 177 ? 10.336 -1.347 -9.82 1 93.75 177 LEU B CA 1
ATOM 3927 C C . LEU B 1 177 ? 10.367 -2.389 -8.711 1 93.75 177 LEU B C 1
ATOM 3929 O O . LEU B 1 177 ? 9.914 -2.129 -7.594 1 93.75 177 LEU B O 1
ATOM 3933 N N . LEU B 1 178 ? 10.789 -3.557 -9.055 1 96.69 178 LEU B N 1
ATOM 3934 C CA . LEU B 1 178 ? 11.195 -4.539 -8.055 1 96.69 178 LEU B CA 1
ATOM 3935 C C . LEU B 1 178 ? 12.609 -4.254 -7.555 1 96.69 178 LEU B C 1
ATOM 3937 O O . LEU B 1 178 ? 13.562 -4.262 -8.336 1 96.69 178 LEU B O 1
ATOM 3941 N N . LEU B 1 179 ? 12.711 -3.965 -6.277 1 96 179 LEU B N 1
ATOM 3942 C CA . LEU B 1 179 ? 14 -3.633 -5.672 1 96 179 LEU B CA 1
ATOM 3943 C C . LEU B 1 179 ? 14.516 -4.789 -4.824 1 96 179 LEU B C 1
ATOM 3945 O O . LEU B 1 179 ? 13.844 -5.23 -3.889 1 96 179 LEU B O 1
ATOM 3949 N N . ALA B 1 180 ? 15.641 -5.27 -5.215 1 97.31 180 ALA B N 1
ATOM 3950 C CA . ALA B 1 180 ? 16.312 -6.328 -4.469 1 97.31 180 ALA B CA 1
ATOM 3951 C C . ALA B 1 180 ? 17.672 -5.859 -3.945 1 97.31 180 ALA B C 1
ATOM 3953 O O . ALA B 1 180 ? 18.453 -5.27 -4.688 1 97.31 180 ALA B O 1
ATOM 3954 N N . ALA B 1 181 ? 17.938 -6.078 -2.689 1 96.12 181 ALA B N 1
ATOM 3955 C CA . ALA B 1 181 ? 19.219 -5.727 -2.08 1 96.12 181 ALA B CA 1
ATOM 3956 C C . ALA B 1 181 ? 19.75 -6.875 -1.226 1 96.12 181 ALA B C 1
ATOM 3958 O O . ALA B 1 181 ? 18.969 -7.613 -0.614 1 96.12 181 ALA B O 1
ATOM 3959 N N . HIS B 1 182 ? 21.047 -7.023 -1.251 1 96 182 HIS B N 1
ATOM 3960 C CA . HIS B 1 182 ? 21.734 -8.102 -0.544 1 96 182 HIS B CA 1
ATOM 3961 C C . HIS B 1 182 ? 23.062 -7.629 0.042 1 96 182 HIS B C 1
ATOM 3963 O O . HIS B 1 182 ? 23.844 -6.984 -0.648 1 96 182 HIS B O 1
ATOM 3969 N N . ASN B 1 183 ? 23.219 -7.867 1.315 1 94.62 183 ASN B N 1
ATOM 3970 C CA . ASN B 1 183 ? 24.562 -7.723 1.896 1 94.62 183 ASN B CA 1
ATOM 3971 C C . ASN B 1 183 ? 25.422 -8.953 1.642 1 94.62 183 ASN B C 1
ATOM 3973 O O . ASN B 1 183 ? 25.219 -10 2.27 1 94.62 183 ASN B O 1
ATOM 3977 N N . PRO B 1 184 ? 26.422 -8.93 0.769 1 89.56 184 PRO B N 1
ATOM 3978 C CA . PRO B 1 184 ? 27.094 -10.133 0.271 1 89.56 184 PRO B CA 1
ATOM 3979 C C . PRO B 1 184 ? 28.234 -10.578 1.172 1 89.56 184 PRO B C 1
ATOM 3981 O O . PRO B 1 184 ? 28.734 -11.695 1.024 1 89.56 184 PRO B O 1
ATOM 3984 N N . ASP B 1 185 ? 28.719 -9.766 1.963 1 85.5 185 ASP B N 1
ATOM 3985 C CA . ASP B 1 185 ? 29.953 -10.109 2.678 1 85.5 185 ASP B CA 1
ATOM 3986 C C . ASP B 1 185 ? 29.891 -9.625 4.125 1 85.5 185 ASP B C 1
ATOM 3988 O O . ASP B 1 185 ? 28.812 -9.367 4.656 1 85.5 185 ASP B O 1
ATOM 3992 N N . GLU B 1 186 ? 31.078 -9.586 4.719 1 87.69 186 GLU B N 1
ATOM 3993 C CA . GLU B 1 186 ? 31.156 -9.297 6.148 1 87.69 186 GLU B CA 1
ATOM 3994 C C . GLU B 1 186 ? 31.062 -7.801 6.418 1 87.69 186 GLU B C 1
ATOM 3996 O O . GLU B 1 186 ? 30.844 -7.383 7.559 1 87.69 186 GLU B O 1
ATOM 4001 N N . ASN B 1 187 ? 31.297 -7.062 5.352 1 89.75 187 ASN B N 1
ATOM 4002 C CA . ASN B 1 187 ? 31.109 -5.625 5.516 1 89.75 187 ASN B CA 1
ATOM 4003 C C . ASN B 1 187 ? 29.641 -5.25 5.582 1 89.75 187 ASN B C 1
ATOM 4005 O O . ASN B 1 187 ? 28.969 -5.156 4.551 1 89.75 187 ASN B O 1
ATOM 4009 N N . ARG B 1 188 ? 29.156 -4.961 6.738 1 88.38 188 ARG B N 1
ATOM 4010 C CA . ARG B 1 188 ? 27.734 -4.73 7 1 88.38 188 ARG B CA 1
ATOM 4011 C C . ARG B 1 188 ? 27.234 -3.502 6.25 1 88.38 188 ARG B C 1
ATOM 4013 O O . ARG B 1 188 ? 26.031 -3.312 6.102 1 88.38 188 ARG B O 1
ATOM 4020 N N . TYR B 1 189 ? 28.125 -2.645 5.75 1 91 189 TYR B N 1
ATOM 4021 C CA . TYR B 1 189 ? 27.688 -1.41 5.109 1 91 189 TYR B CA 1
ATOM 4022 C C . TYR B 1 189 ? 27.656 -1.562 3.594 1 91 189 TYR B C 1
ATOM 4024 O O . TYR B 1 189 ? 27.188 -0.671 2.885 1 91 189 TYR B O 1
ATOM 4032 N N . HIS B 1 190 ? 28.125 -2.643 3.178 1 93.31 190 HIS B N 1
ATOM 4033 C CA . HIS B 1 190 ? 28.203 -2.881 1.741 1 93.31 190 HIS B CA 1
ATOM 4034 C C . HIS B 1 190 ? 27 -3.684 1.244 1 93.31 190 HIS B C 1
ATOM 4036 O O . HIS B 1 190 ? 26.844 -4.848 1.617 1 93.31 190 HIS B O 1
ATOM 4042 N N . TRP B 1 191 ? 26.234 -3.02 0.366 1 95.25 191 TRP B N 1
ATOM 4043 C CA . TRP B 1 191 ? 25.062 -3.693 -0.177 1 95.25 191 TRP B CA 1
ATOM 4044 C C . TRP B 1 191 ? 25.078 -3.67 -1.701 1 95.25 191 TRP B C 1
ATOM 4046 O O . TRP B 1 191 ? 25.547 -2.709 -2.309 1 95.25 191 TRP B O 1
ATOM 4056 N N . LEU B 1 192 ? 24.609 -4.734 -2.266 1 96.5 192 LEU B N 1
ATOM 4057 C CA . LEU B 1 192 ? 24.391 -4.848 -3.703 1 96.5 192 LEU B CA 1
ATOM 4058 C C . LEU B 1 192 ? 22.922 -5.031 -4.02 1 96.5 192 LEU B C 1
ATOM 4060 O O . LEU B 1 192 ? 22.156 -5.523 -3.184 1 96.5 192 LEU B O 1
ATOM 4064 N N . GLY B 1 193 ? 22.547 -4.559 -5.219 1 96.25 193 GLY B N 1
ATOM 4065 C CA . GLY B 1 193 ? 21.125 -4.703 -5.488 1 96.25 193 GLY B CA 1
ATOM 4066 C C . GLY B 1 193 ? 20.781 -4.613 -6.961 1 96.25 193 GLY B C 1
ATOM 4067 O O . GLY B 1 193 ? 21.672 -4.445 -7.801 1 96.25 193 GLY B O 1
ATOM 4068 N N . LEU B 1 194 ? 19.547 -4.832 -7.285 1 96 194 LEU B N 1
ATOM 4069 C CA . LEU B 1 194 ? 18.938 -4.727 -8.602 1 96 194 LEU B CA 1
ATOM 4070 C C . LEU B 1 194 ? 17.594 -3.994 -8.516 1 96 194 LEU B C 1
ATOM 4072 O O . LEU B 1 194 ? 16.844 -4.188 -7.566 1 96 194 LEU B O 1
ATOM 4076 N N . ALA B 1 195 ? 17.328 -3.162 -9.414 1 94.44 195 ALA B N 1
ATOM 4077 C CA . ALA B 1 195 ? 16.016 -2.58 -9.672 1 94.44 195 ALA B CA 1
ATOM 4078 C C . ALA B 1 195 ? 15.445 -3.064 -11 1 94.44 195 ALA B C 1
ATOM 4080 O O . ALA B 1 195 ? 16.016 -2.799 -12.062 1 94.44 195 ALA B O 1
ATOM 4081 N N . VAL B 1 196 ? 14.375 -3.781 -10.984 1 95.19 196 VAL B N 1
ATOM 4082 C CA . VAL B 1 196 ? 13.82 -4.434 -12.164 1 95.19 196 VAL B CA 1
ATOM 4083 C C . VAL B 1 196 ? 12.477 -3.799 -12.516 1 95.19 196 VAL B C 1
ATOM 4085 O O . VAL B 1 196 ? 11.586 -3.693 -11.664 1 95.19 196 VAL B O 1
ATOM 4088 N N . ASP B 1 197 ? 12.336 -3.393 -13.758 1 93.19 197 ASP B N 1
ATOM 4089 C CA . ASP B 1 197 ? 11.062 -2.832 -14.219 1 93.19 197 ASP B CA 1
ATOM 4090 C C . ASP B 1 197 ? 10.023 -3.93 -14.422 1 93.19 197 ASP B C 1
ATOM 4092 O O . ASP B 1 197 ? 9.984 -4.562 -15.477 1 93.19 197 ASP B O 1
ATOM 4096 N N . VAL B 1 198 ? 9.141 -4.09 -13.484 1 95.44 198 VAL B N 1
ATOM 4097 C CA . VAL B 1 198 ? 8.156 -5.164 -13.562 1 95.44 198 VAL B CA 1
ATOM 4098 C C . VAL B 1 198 ? 6.777 -4.578 -13.867 1 95.44 198 VAL B C 1
ATOM 4100 O O . VAL B 1 198 ? 5.754 -5.188 -13.547 1 95.44 198 VAL B O 1
ATOM 4103 N N . THR B 1 199 ? 6.676 -3.469 -14.469 1 92.62 199 THR B N 1
ATOM 4104 C CA . THR B 1 199 ? 5.469 -2.676 -14.688 1 92.62 199 THR B CA 1
ATOM 4105 C C . THR B 1 199 ? 4.418 -3.486 -15.438 1 92.62 199 THR B C 1
ATOM 4107 O O . THR B 1 199 ? 3.225 -3.4 -15.133 1 92.62 199 THR B O 1
ATOM 4110 N N . GLU B 1 200 ? 4.812 -4.273 -16.359 1 91.31 200 GLU B N 1
ATOM 4111 C CA . GLU B 1 200 ? 3.865 -5 -17.188 1 91.31 200 GLU B CA 1
ATOM 4112 C C . GLU B 1 200 ? 3.104 -6.047 -16.391 1 91.31 200 GLU B C 1
ATOM 4114 O O . GLU B 1 200 ? 1.951 -6.359 -16.703 1 91.31 200 GLU B O 1
ATOM 4119 N N . SER B 1 201 ? 3.768 -6.559 -15.367 1 93.5 201 SER B N 1
ATOM 4120 C CA . SER B 1 201 ? 3.15 -7.621 -14.578 1 93.5 201 SER B CA 1
ATOM 4121 C C . SER B 1 201 ? 2.549 -7.07 -13.289 1 93.5 201 SER B C 1
ATOM 4123 O O . SER B 1 201 ? 1.617 -7.656 -12.734 1 93.5 201 SER B O 1
ATOM 4125 N N . VAL B 1 202 ? 3.176 -6.008 -12.789 1 92.19 202 VAL B N 1
ATOM 4126 C CA . VAL B 1 202 ? 2.73 -5.379 -11.547 1 92.19 202 VAL B CA 1
ATOM 4127 C C . VAL B 1 202 ? 2.389 -3.914 -11.805 1 92.19 202 VAL B C 1
ATOM 4129 O O . VAL B 1 202 ? 3.281 -3.086 -11.992 1 92.19 202 VAL B O 1
ATOM 4132 N N . ALA B 1 203 ? 1.156 -3.645 -11.727 1 87.69 203 ALA B N 1
ATOM 4133 C CA . ALA B 1 203 ? 0.705 -2.287 -12.016 1 87.69 203 ALA B CA 1
ATOM 4134 C C . ALA B 1 203 ? 1.219 -1.302 -10.969 1 87.69 203 ALA B C 1
ATOM 4136 O O . ALA B 1 203 ? 1.244 -1.612 -9.773 1 87.69 203 ALA B O 1
ATOM 4137 N N . PRO B 1 204 ? 1.678 -0.135 -11.422 1 88.88 204 PRO B N 1
ATOM 4138 C CA . PRO B 1 204 ? 2.086 0.881 -10.453 1 88.88 204 PRO B CA 1
ATOM 4139 C C . PRO B 1 204 ? 0.957 1.277 -9.5 1 88.88 204 PRO B C 1
ATOM 4141 O O . PRO B 1 204 ? -0.204 1.347 -9.914 1 88.88 204 PRO B O 1
ATOM 4144 N N . GLN B 1 205 ? 1.347 1.438 -8.273 1 82.31 205 GLN B N 1
ATOM 4145 C CA . GLN B 1 205 ? 0.373 1.871 -7.273 1 82.31 205 GLN B CA 1
ATOM 4146 C C . GLN B 1 205 ? 0.289 3.393 -7.211 1 82.31 205 GLN B C 1
ATOM 4148 O O . GLN B 1 205 ? 1.312 4.078 -7.266 1 82.31 205 GLN B O 1
ATOM 4153 N N . ARG B 1 206 ? -0.833 3.896 -7.109 1 77.69 206 ARG B N 1
ATOM 4154 C CA . ARG B 1 206 ? -1.04 5.336 -7.012 1 77.69 206 ARG B CA 1
ATOM 4155 C C . ARG B 1 206 ? -0.709 5.848 -5.613 1 77.69 206 ARG B C 1
ATOM 4157 O O . ARG B 1 206 ? -0.627 5.062 -4.664 1 77.69 206 ARG B O 1
ATOM 4164 N N . LYS B 1 207 ? -0.551 7.16 -5.629 1 78.69 207 LYS B N 1
ATOM 4165 C CA . LYS B 1 207 ? -0.344 7.812 -4.336 1 78.69 207 LYS B CA 1
ATOM 4166 C C . LYS B 1 207 ? -1.499 7.52 -3.383 1 78.69 207 LYS B C 1
ATOM 4168 O O . LYS B 1 207 ? -2.662 7.516 -3.791 1 78.69 207 LYS B O 1
ATOM 4173 N N . SER B 1 208 ? -1.175 7.258 -2.125 1 79.81 208 SER B N 1
ATOM 4174 C CA . SER B 1 208 ? -2.229 7.047 -1.138 1 79.81 208 SER B CA 1
ATOM 4175 C C . SER B 1 208 ? -2.982 8.336 -0.849 1 79.81 208 SER B C 1
ATOM 4177 O O . SER B 1 208 ? -2.479 9.43 -1.12 1 79.81 208 SER B O 1
ATOM 4179 N N . PHE B 1 209 ? -4.176 8.289 -0.373 1 79.81 209 PHE B N 1
ATOM 4180 C CA . PHE B 1 209 ? -4.902 9.508 -0.015 1 79.81 209 PHE B CA 1
ATOM 4181 C C . PHE B 1 209 ? -4.238 10.203 1.165 1 79.81 209 PHE B C 1
ATOM 4183 O O . PHE B 1 209 ? -4.309 11.43 1.286 1 79.81 209 PHE B O 1
ATOM 4190 N N . GLU B 1 210 ? -3.523 9.383 2.037 1 84.31 210 GLU B N 1
ATOM 4191 C CA . GLU B 1 210 ? -2.77 10 3.123 1 84.31 210 GLU B CA 1
ATOM 4192 C C . GLU B 1 210 ? -1.655 10.891 2.582 1 84.31 210 GLU B C 1
ATOM 4194 O O . GLU B 1 210 ? -1.466 12.016 3.057 1 84.31 210 GLU B O 1
ATOM 4199 N N . ALA B 1 211 ? -0.967 10.336 1.632 1 82.56 211 ALA B N 1
ATOM 4200 C CA . ALA B 1 211 ? 0.096 11.117 1.005 1 82.56 211 ALA B CA 1
ATOM 4201 C C . ALA B 1 211 ? -0.469 12.352 0.316 1 82.56 211 ALA B C 1
ATOM 4203 O O . ALA B 1 211 ? 0.096 13.445 0.426 1 82.56 211 ALA B O 1
ATOM 4204 N N . ALA B 1 212 ? -1.565 12.188 -0.341 1 81.62 212 ALA B N 1
ATOM 4205 C CA . ALA B 1 212 ? -2.217 13.312 -1.005 1 81.62 212 ALA B CA 1
ATOM 4206 C C . ALA B 1 212 ? -2.674 14.359 0.008 1 81.62 212 ALA B C 1
ATOM 4208 O O . ALA B 1 212 ? -2.576 15.562 -0.245 1 81.62 212 ALA B O 1
ATOM 4209 N N . THR B 1 213 ? -3.182 13.891 1.082 1 83.31 213 THR B N 1
ATOM 4210 C CA . THR B 1 213 ? -3.611 14.781 2.154 1 83.31 213 THR B CA 1
ATOM 4211 C C . THR B 1 213 ? -2.434 15.594 2.688 1 83.31 213 THR B C 1
ATOM 4213 O O . THR B 1 213 ? -2.547 16.797 2.885 1 83.31 213 THR B O 1
ATOM 4216 N N . LEU B 1 214 ? -1.349 14.961 2.887 1 82.06 214 LEU B N 1
ATOM 4217 C CA . LEU B 1 214 ? -0.155 15.648 3.369 1 82.06 214 LEU B CA 1
ATOM 4218 C C . LEU B 1 214 ? 0.302 16.703 2.371 1 82.06 214 LEU B C 1
ATOM 4220 O O . LEU B 1 214 ? 0.711 17.797 2.764 1 82.06 214 LEU B O 1
ATOM 4224 N N . ASP B 1 215 ? 0.166 16.375 1.117 1 79.06 215 ASP B N 1
ATOM 4225 C CA . ASP B 1 215 ? 0.51 17.344 0.083 1 79.06 215 ASP B CA 1
ATOM 4226 C C . ASP B 1 215 ? -0.381 18.594 0.171 1 79.06 215 ASP B C 1
ATOM 4228 O O . ASP B 1 215 ? 0.096 19.719 0.021 1 79.06 215 ASP B O 1
ATOM 4232 N N . LEU B 1 216 ? -1.595 18.375 0.394 1 77.69 216 LEU B N 1
ATOM 4233 C CA . LEU B 1 216 ? -2.561 19.469 0.459 1 77.69 216 LEU B CA 1
ATOM 4234 C C . LEU B 1 216 ? -2.328 20.328 1.697 1 77.69 216 LEU B C 1
ATOM 4236 O O . LEU B 1 216 ? -2.436 21.547 1.637 1 77.69 216 LEU B O 1
ATOM 4240 N N . LEU B 1 217 ? -2.012 19.672 2.781 1 76.81 217 LEU B N 1
ATOM 4241 C CA . LEU B 1 217 ? -1.741 20.391 4.016 1 76.81 217 LEU B CA 1
ATOM 4242 C C . LEU B 1 217 ? -0.524 21.297 3.857 1 76.81 217 LEU B C 1
ATOM 4244 O O . LEU B 1 217 ? -0.491 22.406 4.406 1 76.81 217 LEU B O 1
ATOM 4248 N N . ARG B 1 218 ? 0.338 20.812 3.139 1 73.19 218 ARG B N 1
ATOM 4249 C CA . ARG B 1 218 ? 1.522 21.625 2.838 1 73.19 218 ARG B CA 1
ATOM 4250 C C . ARG B 1 218 ? 1.143 22.922 2.139 1 73.19 218 ARG B C 1
ATOM 4252 O O . ARG B 1 218 ? 1.692 23.984 2.447 1 73.19 218 ARG B O 1
ATOM 4259 N N . GLY B 1 219 ? 0.285 22.781 1.207 1 68.19 219 GLY B N 1
ATOM 4260 C CA . GLY B 1 219 ? -0.157 23.953 0.476 1 68.19 219 GLY B CA 1
ATOM 4261 C C . GLY B 1 219 ? -0.914 24.953 1.34 1 68.19 219 GLY B C 1
ATOM 4262 O O . GLY B 1 219 ? -0.813 26.156 1.138 1 68.19 219 GLY B O 1
ATOM 4263 N N . ALA B 1 220 ? -1.517 24.438 2.336 1 68.69 220 ALA B N 1
ATOM 4264 C CA . ALA B 1 220 ? -2.344 25.281 3.197 1 68.69 220 ALA B CA 1
ATOM 4265 C C . ALA B 1 220 ? -1.521 25.875 4.336 1 68.69 220 ALA B C 1
ATOM 4267 O O . ALA B 1 220 ? -1.914 26.875 4.938 1 68.69 220 ALA B O 1
ATOM 4268 N N . GLN B 1 221 ? -0.416 25.219 4.656 1 73 221 GLN B N 1
ATOM 4269 C CA . GLN B 1 221 ? 0.484 25.672 5.711 1 73 221 GLN B CA 1
ATOM 4270 C C . GLN B 1 221 ? 1.91 25.828 5.191 1 73 221 GLN B C 1
ATOM 4272 O O . GLN B 1 221 ? 2.77 24.984 5.465 1 73 221 GLN B O 1
ATOM 4277 N N . PRO B 1 222 ? 2.164 26.875 4.492 1 69.56 222 PRO B N 1
ATOM 4278 C CA . PRO B 1 222 ? 3.453 27.031 3.811 1 69.56 222 PRO B CA 1
ATOM 4279 C C . PRO B 1 222 ? 4.637 26.969 4.773 1 69.56 222 PRO B C 1
ATOM 4281 O O . PRO B 1 222 ? 5.766 26.703 4.352 1 69.56 222 PRO B O 1
ATOM 4284 N N . ASN B 1 223 ? 4.434 27.078 6.047 1 72.5 223 ASN B N 1
ATOM 4285 C CA . ASN B 1 223 ? 5.559 27.047 6.977 1 72.5 223 ASN B CA 1
ATOM 4286 C C . ASN B 1 223 ? 5.668 25.703 7.68 1 72.5 223 ASN B C 1
ATOM 4288 O O . ASN B 1 223 ? 6.418 25.562 8.648 1 72.5 223 ASN B O 1
ATOM 4292 N N . LEU B 1 224 ? 4.926 24.797 7.152 1 78 224 LEU B N 1
ATOM 4293 C CA . LEU B 1 224 ? 4.984 23.453 7.715 1 78 224 LEU B CA 1
ATOM 4294 C C . LEU B 1 224 ? 5.996 22.594 6.961 1 78 224 LEU B C 1
ATOM 4296 O O . LEU B 1 224 ? 5.836 22.344 5.766 1 78 224 LEU B O 1
ATOM 4300 N N . TYR B 1 225 ? 7.117 22.234 7.602 1 86.81 225 TYR B N 1
ATOM 4301 C CA . TYR B 1 225 ? 8.125 21.344 7.035 1 86.81 225 TYR B CA 1
ATOM 4302 C C . TYR B 1 225 ? 8.258 20.078 7.859 1 86.81 225 TYR B C 1
ATOM 4304 O O . TYR B 1 225 ? 8.461 20.125 9.078 1 86.81 225 TYR B O 1
ATOM 4312 N N . LEU B 1 226 ? 8.031 19 7.172 1 89.38 226 LEU B N 1
ATOM 4313 C CA . LEU B 1 226 ? 8.078 17.703 7.832 1 89.38 226 LEU B CA 1
ATOM 4314 C C . LEU B 1 226 ? 9.172 16.828 7.23 1 89.38 226 LEU B C 1
ATOM 4316 O O . LEU B 1 226 ? 9.289 16.734 6.008 1 89.38 226 LEU B O 1
ATOM 4320 N N . ALA B 1 227 ? 9.977 16.266 8.062 1 90.88 227 ALA B N 1
ATOM 4321 C CA . ALA B 1 227 ? 11.055 15.367 7.637 1 90.88 227 ALA B CA 1
ATOM 4322 C C . ALA B 1 227 ? 11.086 14.102 8.484 1 90.88 227 ALA B C 1
ATOM 4324 O O . ALA B 1 227 ? 10.719 14.125 9.656 1 90.88 227 ALA B O 1
ATOM 4325 N N . ILE B 1 228 ? 11.516 13.031 7.867 1 91.19 228 ILE B N 1
ATOM 4326 C CA . ILE B 1 228 ? 11.773 11.789 8.586 1 91.19 228 ILE B CA 1
ATOM 4327 C C . ILE B 1 228 ? 13.273 11.633 8.805 1 91.19 228 ILE B C 1
ATOM 4329 O O . ILE B 1 228 ? 14.07 11.781 7.875 1 91.19 228 ILE B O 1
ATOM 4333 N N . VAL B 1 229 ? 13.602 11.383 10.031 1 92.31 229 VAL B N 1
ATOM 4334 C CA . VAL B 1 229 ? 15 11.18 10.367 1 92.31 229 VAL B CA 1
ATOM 4335 C C . VAL B 1 229 ? 15.188 9.805 11.016 1 92.31 229 VAL B C 1
ATOM 4337 O O . VAL B 1 229 ? 14.281 9.297 11.672 1 92.31 229 VAL B O 1
ATOM 4340 N N . ASP B 1 230 ? 16.328 9.203 10.734 1 90.25 230 ASP B N 1
ATOM 4341 C CA . ASP B 1 230 ? 16.688 8.008 11.492 1 90.25 230 ASP B CA 1
ATOM 4342 C C . ASP B 1 230 ? 17.203 8.359 12.883 1 90.25 230 ASP B C 1
ATOM 4344 O O . ASP B 1 230 ? 17.875 9.383 13.055 1 90.25 230 ASP B O 1
ATOM 4348 N N . LEU B 1 231 ? 16.953 7.523 13.852 1 91.19 231 LEU B N 1
ATOM 4349 C CA . LEU B 1 231 ? 17.344 7.84 15.219 1 91.19 231 LEU B CA 1
ATOM 4350 C C . LEU B 1 231 ? 18.672 7.172 15.57 1 91.19 231 LEU B C 1
ATOM 4352 O O . LEU B 1 231 ? 19.25 7.449 16.625 1 91.19 231 LEU B O 1
ATOM 4356 N N . ALA B 1 232 ? 19.141 6.348 14.727 1 83.5 232 ALA B N 1
ATOM 4357 C CA . ALA B 1 232 ? 20.453 5.738 14.977 1 83.5 232 ALA B CA 1
ATOM 4358 C C . ALA B 1 232 ? 21.578 6.762 14.82 1 83.5 232 ALA B C 1
ATOM 4360 O O . ALA B 1 232 ? 22.453 6.863 15.672 1 83.5 232 ALA B O 1
ATOM 4361 N N . GLN B 1 233 ? 21.5 7.613 13.781 1 82.19 233 GLN B N 1
ATOM 4362 C CA . GLN B 1 233 ? 22.547 8.602 13.492 1 82.19 233 GLN B CA 1
ATOM 4363 C C . GLN B 1 233 ? 21.953 10 13.367 1 82.19 233 GLN B C 1
ATOM 4365 O O . GLN B 1 233 ? 22.672 10.969 13.125 1 82.19 233 GLN B O 1
ATOM 4370 N N . VAL B 1 234 ? 20.656 10.086 13.492 1 88.88 234 VAL B N 1
ATOM 4371 C CA . VAL B 1 234 ? 19.922 11.344 13.383 1 88.88 234 VAL B CA 1
ATOM 4372 C C . VAL B 1 234 ? 20.188 11.969 12.016 1 88.88 234 VAL B C 1
ATOM 4374 O O . VAL B 1 234 ? 20.703 13.086 11.93 1 88.88 234 VAL B O 1
ATOM 4377 N N . ARG B 1 235 ? 19.875 11.266 11.031 1 87.12 235 ARG B N 1
ATOM 4378 C CA . ARG B 1 235 ? 20.062 11.727 9.656 1 87.12 235 ARG B CA 1
ATOM 4379 C C . ARG B 1 235 ? 18.734 11.789 8.914 1 87.12 235 ARG B C 1
ATOM 4381 O O . ARG B 1 235 ? 17.859 10.945 9.125 1 87.12 235 ARG B O 1
ATOM 4388 N N . LEU B 1 236 ? 18.719 12.75 8.055 1 89.62 236 LEU B N 1
ATOM 4389 C CA . LEU B 1 236 ? 17.531 12.914 7.223 1 89.62 236 LEU B CA 1
ATOM 4390 C C . LEU B 1 236 ? 17.328 11.711 6.305 1 89.62 236 LEU B C 1
ATOM 4392 O O . LEU B 1 236 ? 18.266 11.312 5.598 1 89.62 236 LEU B O 1
ATOM 4396 N N . ILE B 1 237 ? 16.188 11.102 6.41 1 87.12 237 ILE B N 1
ATOM 4397 C CA . ILE B 1 237 ? 15.852 10 5.512 1 87.12 237 ILE B CA 1
ATOM 4398 C C . ILE B 1 237 ? 15.109 10.539 4.289 1 87.12 237 ILE B C 1
ATOM 4400 O O . ILE B 1 237 ? 15.492 10.25 3.152 1 87.12 237 ILE B O 1
ATOM 4404 N N . ARG B 1 238 ? 14.125 11.336 4.559 1 86.88 238 ARG B N 1
ATOM 4405 C CA . ARG B 1 238 ? 13.359 11.938 3.475 1 86.88 238 ARG B CA 1
ATOM 4406 C C . ARG B 1 238 ? 12.477 13.07 3.992 1 86.88 238 ARG B C 1
ATOM 4408 O O . ARG B 1 238 ? 12.086 13.078 5.16 1 86.88 238 ARG B O 1
ATOM 4415 N N . TRP B 1 239 ? 12.195 13.961 3.094 1 85.06 239 TRP B N 1
ATOM 4416 C CA . TRP B 1 239 ? 11.195 14.984 3.359 1 85.06 239 TRP B CA 1
ATOM 4417 C C . TRP B 1 239 ? 9.789 14.461 3.084 1 85.06 239 TRP B C 1
ATOM 4419 O O . TRP B 1 239 ? 9.562 13.773 2.084 1 85.06 239 TRP B O 1
ATOM 4429 N N . VAL B 1 240 ? 8.93 14.664 4.062 1 83 240 VAL B N 1
ATOM 4430 C CA . VAL B 1 240 ? 7.52 14.352 3.859 1 83 240 VAL B CA 1
ATOM 4431 C C . VAL B 1 240 ? 6.852 15.461 3.049 1 83 240 VAL B C 1
ATOM 4433 O O . VAL B 1 240 ? 6.023 15.195 2.178 1 83 240 VAL B O 1
ATOM 4436 N N . THR B 1 241 ? 7.195 16.656 3.404 1 80.19 241 THR B N 1
ATOM 4437 C CA . THR B 1 241 ? 6.812 17.828 2.623 1 80.19 241 THR B CA 1
ATOM 4438 C C . THR B 1 241 ? 7.957 18.281 1.719 1 80.19 241 THR B C 1
ATOM 4440 O O . THR B 1 241 ? 8.93 17.531 1.527 1 80.19 241 THR B O 1
ATOM 4443 N N . GLU B 1 242 ? 7.781 19.359 1.087 1 79 242 GLU B N 1
ATOM 4444 C CA . GLU B 1 242 ? 8.914 19.953 0.388 1 79 242 GLU B CA 1
ATOM 4445 C C . GLU B 1 242 ? 10.039 20.312 1.36 1 79 242 GLU B C 1
ATOM 4447 O O . GLU B 1 242 ? 9.781 20.609 2.529 1 79 242 GLU B O 1
ATOM 4452 N N . PRO B 1 243 ? 11.156 20.203 0.935 1 83.88 243 PRO B N 1
ATOM 4453 C CA . PRO B 1 243 ? 12.266 20.594 1.815 1 83.88 243 PRO B CA 1
ATOM 4454 C C . PRO B 1 243 ? 12.234 22.062 2.188 1 83.88 243 PRO B C 1
ATOM 4456 O O . PRO B 1 243 ? 11.68 22.891 1.447 1 83.88 243 PRO B O 1
ATOM 4459 N N . VAL B 1 244 ? 12.766 22.391 3.35 1 87.06 244 VAL B N 1
ATOM 4460 C CA . VAL B 1 244 ? 12.938 23.781 3.738 1 87.06 244 VAL B CA 1
ATOM 4461 C C . VAL B 1 244 ? 13.789 24.5 2.693 1 87.06 244 VAL B C 1
ATOM 4463 O O . VAL B 1 244 ? 14.891 24.062 2.359 1 87.06 244 VAL B O 1
ATOM 4466 N N . PRO B 1 245 ? 13.148 25.594 2.291 1 84.44 245 PRO B N 1
ATOM 4467 C CA . PRO B 1 245 ? 13.938 26.344 1.307 1 84.44 245 PRO B CA 1
ATOM 4468 C C . PRO B 1 245 ? 15.297 26.781 1.845 1 84.44 245 PRO B C 1
ATOM 4470 O O . PRO B 1 245 ? 15.414 27.156 3.012 1 84.44 245 PRO B O 1
ATOM 4473 N N . GLU B 1 246 ? 16.375 26.625 1.07 1 86.81 246 GLU B N 1
ATOM 4474 C CA . GLU B 1 246 ? 17.734 27.094 1.324 1 86.81 246 GLU B CA 1
ATOM 4475 C C . GLU B 1 246 ? 18.484 26.141 2.252 1 86.81 246 GLU B C 1
ATOM 4477 O O . GLU B 1 246 ? 19.688 26.297 2.463 1 86.81 246 GLU B O 1
ATOM 4482 N N . LEU B 1 247 ? 17.688 25.312 2.945 1 88.94 247 LEU B N 1
ATOM 4483 C CA . LEU B 1 247 ? 18.359 24.359 3.824 1 88.94 247 LEU B CA 1
ATOM 4484 C C . LEU B 1 247 ? 19.328 23.484 3.035 1 88.94 247 LEU B C 1
ATOM 4486 O O . LEU B 1 247 ? 18.984 23 1.948 1 88.94 247 LEU B O 1
ATOM 4490 N N . ARG B 1 248 ? 20.484 23.375 3.617 1 84.56 248 ARG B N 1
ATOM 4491 C CA . ARG B 1 248 ? 21.484 22.5 3.004 1 84.56 248 ARG B CA 1
ATOM 4492 C C . ARG B 1 248 ? 21.172 21.031 3.268 1 84.56 248 ARG B C 1
ATOM 4494 O O . ARG B 1 248 ? 21.172 20.594 4.418 1 84.56 248 ARG B O 1
ATOM 4501 N N . TRP B 1 249 ? 20.828 20.359 2.262 1 77.25 249 TRP B N 1
ATOM 4502 C CA . TRP B 1 249 ? 20.641 18.922 2.361 1 77.25 249 TRP B CA 1
ATOM 4503 C C . TRP B 1 249 ? 20.859 18.25 1.01 1 77.25 249 TRP B C 1
ATOM 4505 O O . TRP B 1 249 ? 20.875 18.906 -0.027 1 77.25 249 TRP B O 1
ATOM 4515 N N . GLY B 1 250 ? 21.125 17.016 1.098 1 68.88 250 GLY B N 1
ATOM 4516 C CA . GLY B 1 250 ? 21.281 16.266 -0.135 1 68.88 250 GLY B CA 1
ATOM 4517 C C . GLY B 1 250 ? 22.609 16.531 -0.833 1 68.88 250 GLY B C 1
ATOM 4518 O O . GLY B 1 250 ? 23.516 17.109 -0.237 1 68.88 250 GLY B O 1
ATOM 4519 N N . ARG B 1 251 ? 22.781 16.094 -2.09 1 63.88 251 ARG B N 1
ATOM 4520 C CA . ARG B 1 251 ? 23.844 16.359 -3.041 1 63.88 251 ARG B CA 1
ATOM 4521 C C . ARG B 1 251 ? 25.219 16.125 -2.406 1 63.88 251 ARG B C 1
ATOM 4523 O O . ARG B 1 251 ? 26.109 16.969 -2.512 1 63.88 251 ARG B O 1
ATOM 4530 N N . GLY B 1 252 ? 25.25 15.047 -1.723 1 64.38 252 GLY B N 1
ATOM 4531 C CA . GLY B 1 252 ? 26.562 14.664 -1.232 1 64.38 252 GLY B CA 1
ATOM 4532 C C . GLY B 1 252 ? 26.906 15.305 0.094 1 64.38 252 GLY B C 1
ATOM 4533 O O . GLY B 1 252 ? 28.031 15.148 0.588 1 64.38 252 GLY B O 1
ATOM 4534 N N . ILE B 1 253 ? 26 15.992 0.549 1 68.81 253 ILE B N 1
ATOM 4535 C CA . ILE B 1 253 ? 26.25 16.672 1.817 1 68.81 253 ILE B CA 1
ATOM 4536 C C . ILE B 1 253 ? 26.172 15.664 2.963 1 68.81 253 ILE B C 1
ATOM 4538 O O . ILE B 1 253 ? 25.328 14.758 2.947 1 68.81 253 ILE B O 1
ATOM 4542 N N . ASP B 1 254 ? 27.203 15.82 3.785 1 70.19 254 ASP B N 1
ATOM 4543 C CA . ASP B 1 254 ? 27.156 15.07 5.035 1 70.19 254 ASP B CA 1
ATOM 4544 C C . ASP B 1 254 ? 26.109 15.641 5.977 1 70.19 254 ASP B C 1
ATOM 4546 O O . ASP B 1 254 ? 26.312 16.688 6.594 1 70.19 254 ASP B O 1
ATOM 4550 N N . GLU B 1 255 ? 25.016 14.938 6.133 1 75.44 255 GLU B N 1
ATOM 4551 C CA . GLU B 1 255 ? 23.859 15.414 6.902 1 75.44 255 GLU B CA 1
ATOM 4552 C C . GLU B 1 255 ? 24.25 15.703 8.352 1 75.44 255 GLU B C 1
ATOM 4554 O O . GLU B 1 255 ? 23.594 16.5 9.023 1 75.44 255 GLU B O 1
ATOM 4559 N N . ARG B 1 256 ? 25.453 15.344 8.836 1 76.31 256 ARG B N 1
ATOM 4560 C CA . ARG B 1 256 ? 25.922 15.562 10.203 1 76.31 256 ARG B CA 1
ATOM 4561 C C . ARG B 1 256 ? 26.406 17 10.391 1 76.31 256 ARG B C 1
ATOM 4563 O O . ARG B 1 256 ? 26.531 17.484 11.523 1 76.31 256 ARG B O 1
ATOM 4570 N N . THR B 1 257 ? 26.562 17.531 9.219 1 79.88 257 THR B N 1
ATOM 4571 C CA . THR B 1 257 ? 27.109 18.891 9.289 1 79.88 257 THR B CA 1
ATOM 4572 C C . THR B 1 257 ? 26 19.938 9.156 1 79.88 257 THR B C 1
ATOM 4574 O O . THR B 1 257 ? 26.281 21.141 9.188 1 79.88 257 THR B O 1
ATOM 4577 N N . VAL B 1 258 ? 24.844 19.484 9.062 1 88.31 258 VAL B N 1
ATOM 4578 C CA . VAL B 1 258 ? 23.734 20.391 8.812 1 88.31 258 VAL B CA 1
ATOM 4579 C C . VAL B 1 258 ? 23.391 21.141 10.102 1 88.31 258 VAL B C 1
ATOM 4581 O O . VAL B 1 258 ? 23.266 22.359 10.102 1 88.31 258 VAL B O 1
ATOM 4584 N N . PRO B 1 259 ? 23.297 20.453 11.211 1 92.69 259 PRO B N 1
ATOM 4585 C CA . PRO B 1 259 ? 23.078 21.188 12.453 1 92.69 259 PRO B CA 1
ATOM 4586 C C . PRO B 1 259 ? 24.344 21.906 12.938 1 92.69 259 PRO B C 1
ATOM 4588 O O . PRO B 1 259 ? 25.453 21.375 12.797 1 92.69 259 PRO B O 1
ATOM 4591 N N . HIS B 1 260 ? 24.156 23.062 13.453 1 95.06 260 HIS B N 1
ATOM 4592 C CA . HIS B 1 260 ? 25.266 23.781 14.078 1 95.06 260 HIS B CA 1
ATOM 4593 C C . HIS B 1 260 ? 25.938 22.906 15.133 1 95.06 260 HIS B C 1
ATOM 4595 O O . HIS B 1 260 ? 25.266 22.25 15.93 1 95.06 260 HIS B O 1
ATOM 4601 N N . PRO B 1 261 ? 27.297 22.969 15.125 1 94.38 261 PRO B N 1
ATOM 4602 C CA . PRO B 1 261 ? 28.016 22.141 16.094 1 94.38 261 PRO B CA 1
ATOM 4603 C C . PRO B 1 261 ? 27.562 22.375 17.531 1 94.38 261 PRO B C 1
ATOM 4605 O O . PRO B 1 261 ? 27.484 21.422 18.312 1 94.38 261 PRO B O 1
ATOM 4608 N N . ALA B 1 262 ? 27.203 23.562 17.812 1 95.62 262 ALA B N 1
ATOM 4609 C CA . ALA B 1 262 ? 26.812 23.906 19.188 1 95.62 262 ALA B CA 1
ATOM 4610 C C . ALA B 1 262 ? 25.453 23.312 19.531 1 95.62 262 ALA B C 1
ATOM 4612 O O . ALA B 1 262 ? 25.062 23.266 20.703 1 95.62 262 ALA B O 1
ATOM 4613 N N . ASP B 1 263 ? 24.672 22.922 18.531 1 96.5 263 ASP B N 1
ATOM 4614 C CA . ASP B 1 263 ? 23.328 22.406 18.766 1 96.5 263 ASP B CA 1
ATOM 4615 C C . ASP B 1 263 ? 23.297 20.891 18.719 1 96.5 263 ASP B C 1
ATOM 4617 O O . ASP B 1 263 ? 22.266 20.266 19 1 96.5 263 ASP B O 1
ATOM 4621 N N . ARG B 1 264 ? 24.406 20.234 18.469 1 94.56 264 ARG B N 1
ATOM 4622 C CA . ARG B 1 264 ? 24.469 18.781 18.312 1 94.56 264 ARG B CA 1
ATOM 4623 C C . ARG B 1 264 ? 24.141 18.062 19.625 1 94.56 264 ARG B C 1
ATOM 4625 O O . ARG B 1 264 ? 23.422 17.062 19.641 1 94.56 264 ARG B O 1
ATOM 4632 N N . GLY B 1 265 ? 24.688 18.609 20.641 1 95.38 265 GLY B N 1
ATOM 4633 C CA . GLY B 1 265 ? 24.422 18 21.938 1 95.38 265 GLY B CA 1
ATOM 4634 C C . GLY B 1 265 ? 22.938 17.938 22.266 1 95.38 265 GLY B C 1
ATOM 4635 O O . GLY B 1 265 ? 22.438 16.906 22.719 1 95.38 265 GLY B O 1
ATOM 4636 N N . ARG B 1 266 ? 22.234 19.031 22.047 1 96.5 266 ARG B N 1
ATOM 4637 C CA . ARG B 1 266 ? 20.812 19.078 22.375 1 96.5 266 ARG B CA 1
ATOM 4638 C C . ARG B 1 266 ? 20.031 18.156 21.438 1 96.5 266 ARG B C 1
ATOM 4640 O O . ARG B 1 266 ? 19.031 17.562 21.844 1 96.5 266 ARG B O 1
ATOM 4647 N N . ILE B 1 267 ? 20.453 18.031 20.219 1 96.38 267 ILE B N 1
AT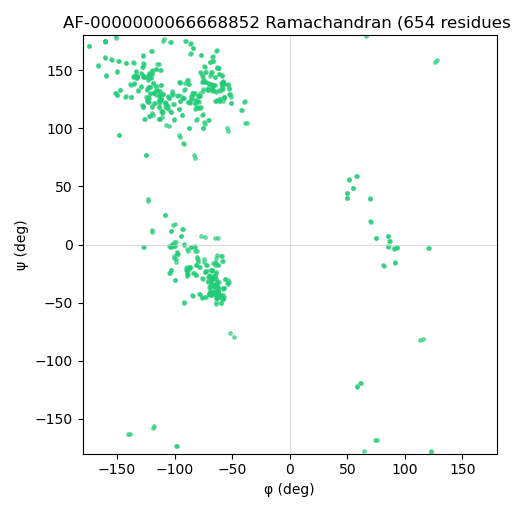OM 4648 C CA . ILE B 1 267 ? 19.797 17.141 19.266 1 96.38 267 ILE B CA 1
ATOM 4649 C C . ILE B 1 267 ? 19.969 15.688 19.703 1 96.38 267 ILE B C 1
ATOM 4651 O O . ILE B 1 267 ? 19 14.922 19.688 1 96.38 267 ILE B O 1
ATOM 4655 N N . VAL B 1 268 ? 21.125 15.359 20.141 1 95.38 268 VAL B N 1
ATOM 4656 C CA . VAL B 1 268 ? 21.406 14 20.609 1 95.38 268 VAL B CA 1
ATOM 4657 C C . VAL B 1 268 ? 20.578 13.711 21.859 1 95.38 268 VAL B C 1
ATOM 4659 O O . VAL B 1 268 ? 20.031 12.609 22.016 1 95.38 268 VAL B O 1
ATOM 4662 N N . ALA B 1 269 ? 20.516 14.68 22.688 1 97 269 ALA B N 1
ATOM 4663 C CA . ALA B 1 269 ? 19.719 14.523 23.891 1 97 269 ALA B CA 1
ATOM 4664 C C . ALA B 1 269 ? 18.25 14.281 23.531 1 97 269 ALA B C 1
ATOM 4666 O O . ALA B 1 269 ? 17.594 13.43 24.141 1 97 269 ALA B O 1
ATOM 4667 N N . ALA B 1 270 ? 17.734 15.031 22.594 1 97.06 270 ALA B N 1
ATOM 4668 C CA . ALA B 1 270 ? 16.359 14.852 22.125 1 97.06 270 ALA B CA 1
ATOM 4669 C C . ALA B 1 270 ? 16.141 13.453 21.547 1 97.06 270 ALA B C 1
ATOM 4671 O O . ALA B 1 270 ? 15.133 12.805 21.828 1 97.06 270 ALA B O 1
ATOM 4672 N N . ARG B 1 271 ? 17.094 13.031 20.766 1 95.88 271 ARG B N 1
ATOM 4673 C CA . ARG B 1 271 ? 17.062 11.688 20.203 1 95.88 271 ARG B CA 1
ATOM 4674 C C . ARG B 1 271 ? 16.984 10.625 21.297 1 95.88 271 ARG B C 1
ATOM 4676 O O . ARG B 1 271 ? 16.188 9.695 21.203 1 95.88 271 ARG B O 1
ATOM 4683 N N . ASP B 1 272 ? 17.766 10.781 22.297 1 96.62 272 ASP B N 1
ATOM 4684 C CA . ASP B 1 272 ? 17.797 9.82 23.406 1 96.62 272 ASP B CA 1
ATOM 4685 C C . ASP B 1 272 ? 16.469 9.82 24.156 1 96.62 272 ASP B C 1
ATOM 4687 O O . ASP B 1 272 ? 16 8.773 24.609 1 96.62 272 ASP B O 1
ATOM 4691 N N . GLU B 1 273 ? 15.891 10.938 24.266 1 96.88 273 GLU B N 1
ATOM 4692 C CA . GLU B 1 273 ? 14.578 11.031 24.906 1 96.88 273 GLU B CA 1
ATOM 4693 C C . GLU B 1 273 ? 13.531 10.258 24.109 1 96.88 273 GLU B C 1
ATOM 4695 O O . GLU B 1 273 ? 12.758 9.484 24.688 1 96.88 273 GLU B O 1
ATOM 4700 N N . ILE B 1 274 ? 13.523 10.438 22.844 1 95.12 274 ILE B N 1
ATOM 4701 C CA . ILE B 1 274 ? 12.57 9.742 21.984 1 95.12 274 ILE B CA 1
ATOM 4702 C C . ILE B 1 274 ? 12.789 8.234 22.078 1 95.12 274 ILE B C 1
ATOM 4704 O O . ILE B 1 274 ? 11.828 7.469 22.203 1 95.12 274 ILE B O 1
ATOM 4708 N N . ARG B 1 275 ? 14.016 7.828 22.078 1 93 275 ARG B N 1
ATOM 4709 C CA . ARG B 1 275 ? 14.352 6.41 22.141 1 93 275 ARG B CA 1
ATOM 4710 C C . ARG B 1 275 ? 13.984 5.816 23.484 1 93 275 ARG B C 1
ATOM 4712 O O . ARG B 1 275 ? 13.766 4.609 23.609 1 93 275 ARG B O 1
ATOM 4719 N N . SER B 1 276 ? 13.891 6.656 24.484 1 93.94 276 SER B N 1
ATOM 4720 C CA . SER B 1 276 ? 13.555 6.199 25.828 1 93.94 276 SER B CA 1
ATOM 4721 C C . SER B 1 276 ? 12.039 6.176 26.047 1 93.94 276 SER B C 1
ATOM 4723 O O . SER B 1 276 ? 11.562 5.793 27.109 1 93.94 276 SER B O 1
ATOM 4725 N N . GLY B 1 277 ? 11.281 6.668 25.062 1 91.44 277 GLY B N 1
ATOM 4726 C CA . GLY B 1 277 ? 9.844 6.48 25.156 1 91.44 277 GLY B CA 1
ATOM 4727 C C . GLY B 1 277 ? 9.078 7.789 25.172 1 91.44 277 GLY B C 1
ATOM 4728 O O . GLY B 1 277 ? 7.84 7.789 25.203 1 91.44 277 GLY B O 1
ATOM 4729 N N . VAL B 1 278 ? 9.875 8.922 25.156 1 92.94 278 VAL B N 1
ATOM 4730 C CA . VAL B 1 278 ? 9.188 10.203 25.125 1 92.94 278 VAL B CA 1
ATOM 4731 C C . VAL B 1 278 ? 8.477 10.375 23.781 1 92.94 278 VAL B C 1
ATOM 4733 O O . VAL B 1 278 ? 9.062 10.141 22.734 1 92.94 278 VAL B O 1
ATOM 4736 N N . GLU B 1 279 ? 7.215 10.773 23.781 1 88.88 279 GLU B N 1
ATOM 4737 C CA . GLU B 1 279 ? 6.363 10.781 22.594 1 88.88 279 GLU B CA 1
ATOM 4738 C C . GLU B 1 279 ? 6.586 12.047 21.766 1 88.88 279 GLU B C 1
ATOM 4740 O O . GLU B 1 279 ? 6.246 12.086 20.578 1 88.88 279 GLU B O 1
ATOM 4745 N N . ARG B 1 280 ? 7.059 13.094 22.484 1 91.56 280 ARG B N 1
ATOM 4746 C CA . ARG B 1 280 ? 7.258 14.367 21.797 1 91.56 280 ARG B CA 1
ATOM 4747 C C . ARG B 1 280 ? 8.367 15.172 22.453 1 91.56 280 ARG B C 1
ATOM 4749 O O . ARG B 1 280 ? 8.398 15.312 23.688 1 91.56 280 ARG B O 1
ATOM 4756 N N . VAL B 1 281 ? 9.297 15.664 21.672 1 95.38 281 VAL B N 1
ATOM 4757 C CA . VAL B 1 281 ? 10.383 16.5 22.156 1 95.38 281 VAL B CA 1
ATOM 4758 C C . VAL B 1 281 ? 10.469 17.766 21.312 1 95.38 281 VAL B C 1
ATOM 4760 O O . VAL B 1 281 ? 10.336 17.719 20.078 1 95.38 281 VAL B O 1
ATOM 4763 N N . THR B 1 282 ? 10.641 18.922 21.953 1 94.56 282 THR B N 1
ATOM 4764 C CA . THR B 1 282 ? 10.742 20.188 21.25 1 94.56 282 THR B CA 1
ATOM 4765 C C . THR B 1 282 ? 12.125 20.797 21.453 1 94.56 282 THR B C 1
ATOM 4767 O O . THR B 1 282 ? 12.695 20.719 22.531 1 94.56 282 THR B O 1
ATOM 4770 N N . LEU B 1 283 ? 12.719 21.234 20.406 1 96.12 283 LEU B N 1
ATOM 4771 C CA . LEU B 1 283 ? 13.961 22 20.422 1 96.12 283 LEU B CA 1
ATOM 4772 C C . LEU B 1 283 ? 13.758 23.391 19.797 1 96.12 283 LEU B C 1
ATOM 4774 O O . LEU B 1 283 ? 13.375 23.5 18.625 1 96.12 283 LEU B O 1
ATOM 4778 N N . THR B 1 284 ? 13.992 24.391 20.578 1 95.12 284 THR B N 1
ATOM 4779 C CA . THR B 1 284 ? 13.812 25.75 20.078 1 95.12 284 THR B CA 1
ATOM 4780 C C . THR B 1 284 ? 15.133 26.312 19.578 1 95.12 284 THR B C 1
ATOM 4782 O O . THR B 1 284 ? 16.188 26.062 20.156 1 95.12 284 THR B O 1
ATOM 4785 N N . GLY B 1 285 ? 15.062 26.984 18.516 1 94.75 285 GLY B N 1
ATOM 4786 C CA . GLY B 1 285 ? 16.172 27.797 18.047 1 94.75 285 GLY B CA 1
ATOM 4787 C C . GLY B 1 285 ? 17.344 26.969 17.562 1 94.75 285 GLY B C 1
ATOM 4788 O O . GLY B 1 285 ? 18.5 27.297 17.844 1 94.75 285 GLY B O 1
ATOM 4789 N N . VAL B 1 286 ? 17.078 25.875 16.875 1 95.75 286 VAL B N 1
ATOM 4790 C CA . VAL B 1 286 ? 18.156 25.047 16.328 1 95.75 286 VAL B CA 1
ATOM 4791 C C . VAL B 1 286 ? 18.688 25.688 15.055 1 95.75 286 VAL B C 1
ATOM 4793 O O . VAL B 1 286 ? 17.922 26.109 14.188 1 95.75 286 VAL B O 1
ATOM 4796 N N . ARG B 1 287 ? 20 25.859 15.008 1 96.19 287 ARG B N 1
ATOM 4797 C CA . ARG B 1 287 ? 20.656 26.438 13.836 1 96.19 287 ARG B CA 1
ATOM 4798 C C . ARG B 1 287 ? 21.016 25.359 12.82 1 96.19 287 ARG B C 1
ATOM 4800 O O . ARG B 1 287 ? 21.734 24.422 13.148 1 96.19 287 ARG B O 1
ATOM 4807 N N . LEU B 1 288 ? 20.516 25.484 11.555 1 94.69 288 LEU B N 1
ATOM 4808 C CA . LEU B 1 288 ? 20.766 24.547 10.469 1 94.69 288 LEU B CA 1
ATOM 4809 C C . LEU B 1 288 ? 21.484 25.234 9.312 1 94.69 288 LEU B C 1
ATOM 4811 O O . LEU B 1 288 ? 21.172 26.375 8.969 1 94.69 288 LEU B O 1
ATOM 4815 N N . ALA B 1 289 ? 22.406 24.547 8.773 1 93.31 289 ALA B N 1
ATOM 4816 C CA . ALA B 1 289 ? 23.25 25.141 7.734 1 93.31 289 ALA B CA 1
ATOM 4817 C C . ALA B 1 289 ? 22.453 25.344 6.449 1 93.31 289 ALA B C 1
ATOM 4819 O O . ALA B 1 289 ? 21.641 24.516 6.062 1 93.31 289 ALA B O 1
ATOM 4820 N N . THR B 1 290 ? 22.672 26.453 5.824 1 91.94 290 THR B N 1
ATOM 4821 C CA . THR B 1 290 ? 22.062 26.734 4.531 1 91.94 290 THR B CA 1
ATOM 4822 C C . THR B 1 290 ? 23.078 26.578 3.404 1 91.94 290 THR B C 1
ATOM 4824 O O . THR B 1 290 ? 24.281 26.375 3.66 1 91.94 290 THR B O 1
ATOM 4827 N N . ASP B 1 291 ? 22.625 26.688 2.193 1 87.62 291 ASP B N 1
ATOM 4828 C CA . ASP B 1 291 ? 23.469 26.547 1.014 1 87.62 291 ASP B CA 1
ATOM 4829 C C . ASP B 1 291 ? 24.438 27.719 0.892 1 87.62 291 ASP B C 1
ATOM 4831 O O . ASP B 1 291 ? 25.516 27.594 0.323 1 87.62 291 ASP B O 1
ATOM 4835 N N . SER B 1 292 ? 24.047 28.812 1.415 1 88.38 292 SER B N 1
ATOM 4836 C CA . SER B 1 292 ? 24.875 30.016 1.341 1 88.38 292 SER B CA 1
ATOM 4837 C C . SER B 1 292 ? 25.891 30.062 2.475 1 88.38 292 SER B C 1
ATOM 4839 O O . SER B 1 292 ? 26.734 30.953 2.523 1 88.38 292 SER B O 1
ATOM 4841 N N . GLY B 1 293 ? 25.875 29.125 3.34 1 85.56 293 GLY B N 1
ATOM 4842 C CA . GLY B 1 293 ? 26.812 29.094 4.449 1 85.56 293 GLY B CA 1
ATOM 4843 C C . GLY B 1 293 ? 26.281 29.75 5.703 1 85.56 293 GLY B C 1
ATOM 4844 O O . GLY B 1 293 ? 26.922 29.719 6.754 1 85.56 293 GLY B O 1
ATOM 4845 N N . ASP B 1 294 ? 25.062 30.312 5.609 1 91.69 294 ASP B N 1
ATOM 4846 C CA . ASP B 1 294 ? 24.406 30.906 6.766 1 91.69 294 ASP B CA 1
ATOM 4847 C C . ASP B 1 294 ? 23.641 29.859 7.562 1 91.69 294 ASP B C 1
ATOM 4849 O O . ASP B 1 294 ? 23.656 28.672 7.223 1 91.69 294 ASP B O 1
ATOM 4853 N N . TRP B 1 295 ? 23.172 30.391 8.68 1 93.62 295 TRP B N 1
ATOM 4854 C CA . TRP B 1 295 ? 22.391 29.484 9.531 1 93.62 295 TRP B CA 1
ATOM 4855 C C . TRP B 1 295 ? 20.906 29.875 9.523 1 93.62 295 TRP B C 1
ATOM 4857 O O . TRP B 1 295 ? 20.578 31.047 9.656 1 93.62 295 TRP B O 1
ATOM 4867 N N . LEU B 1 296 ? 20.125 28.859 9.273 1 92.44 296 LEU B N 1
ATOM 4868 C CA . LEU B 1 296 ? 18.672 29 9.438 1 92.44 296 LEU B CA 1
ATOM 4869 C C . LEU B 1 296 ? 18.25 28.531 10.828 1 92.44 296 LEU B C 1
ATOM 4871 O O . LEU B 1 296 ? 18.672 27.469 11.297 1 92.44 296 LEU B O 1
ATOM 4875 N N . VAL B 1 297 ? 17.484 29.453 11.516 1 93.69 297 VAL B N 1
ATOM 4876 C CA . VAL B 1 297 ? 17.016 29.094 12.859 1 93.69 297 VAL B CA 1
ATOM 4877 C C . VAL B 1 297 ? 15.609 28.516 12.789 1 93.69 297 VAL B C 1
ATOM 4879 O O . VAL B 1 297 ? 14.711 29.125 12.188 1 93.69 297 VAL B O 1
ATOM 4882 N N . ALA B 1 298 ? 15.492 27.297 13.32 1 92.88 298 ALA B N 1
ATOM 4883 C CA . ALA B 1 298 ? 14.195 26.625 13.273 1 92.88 298 ALA B CA 1
ATOM 4884 C C . ALA B 1 298 ? 13.828 26.047 14.633 1 92.88 298 ALA B C 1
ATOM 4886 O O . ALA B 1 298 ? 14.711 25.641 15.398 1 92.88 298 ALA B O 1
ATOM 4887 N N . ASP B 1 299 ? 12.57 26.109 14.969 1 92.62 299 ASP B N 1
ATOM 4888 C CA . ASP B 1 299 ? 12.039 25.312 16.062 1 92.62 299 ASP B CA 1
ATOM 4889 C C . ASP B 1 299 ? 11.656 23.906 15.586 1 92.62 299 ASP B C 1
ATOM 4891 O O . ASP B 1 299 ? 10.938 23.766 14.594 1 92.62 299 ASP B O 1
ATOM 4895 N N . LEU B 1 300 ? 12.164 22.891 16.281 1 94 300 LEU B N 1
ATOM 4896 C CA . LEU B 1 300 ? 11.938 21.5 15.867 1 94 300 LEU B CA 1
ATOM 4897 C C . LEU B 1 300 ? 11.039 20.781 16.859 1 94 300 LEU B C 1
ATOM 4899 O O . LEU B 1 300 ? 11.148 21 18.078 1 94 300 LEU B O 1
ATOM 4903 N N . GLU B 1 301 ? 10.164 20.062 16.359 1 92.56 301 GLU B N 1
ATOM 4904 C CA . GLU B 1 301 ? 9.391 19.109 17.125 1 92.56 301 GLU B CA 1
ATOM 4905 C C . GLU B 1 301 ? 9.531 17.688 16.562 1 92.56 301 GLU B C 1
ATOM 4907 O O . GLU B 1 301 ? 9.328 17.469 15.367 1 92.56 301 GLU B O 1
ATOM 4912 N N . ALA B 1 302 ? 9.906 16.766 17.422 1 94.19 302 ALA B N 1
ATOM 4913 C CA . ALA B 1 302 ? 10.164 15.406 16.953 1 94.19 302 ALA B CA 1
ATOM 4914 C C . ALA B 1 302 ? 9.297 14.391 17.688 1 94.19 302 ALA B C 1
ATOM 4916 O O . ALA B 1 302 ? 9.086 14.508 18.906 1 94.19 302 ALA B O 1
ATOM 4917 N N . SER B 1 303 ? 8.719 13.477 17 1 92.12 303 SER B N 1
ATOM 4918 C CA . SER B 1 303 ? 7.93 12.367 17.531 1 92.12 303 SER B CA 1
ATOM 4919 C C . SER B 1 303 ? 8.336 11.039 16.891 1 92.12 303 SER B C 1
ATOM 4921 O O . SER B 1 303 ? 8.695 11 15.703 1 92.12 303 SER B O 1
ATOM 4923 N N . PRO B 1 304 ? 8.281 9.992 17.688 1 91.19 304 PRO B N 1
ATOM 4924 C CA . PRO B 1 304 ? 8.641 8.703 17.094 1 91.19 304 PRO B CA 1
ATOM 4925 C C . PRO B 1 304 ? 7.668 8.258 16.016 1 91.19 304 PRO B C 1
ATOM 4927 O O . PRO B 1 304 ? 6.465 8.516 16.109 1 91.19 304 PRO B O 1
ATOM 4930 N N . LEU B 1 305 ? 8.156 7.754 14.953 1 87.69 305 LEU B N 1
ATOM 4931 C CA . LEU B 1 305 ? 7.352 7.188 13.875 1 87.69 305 LEU B CA 1
ATOM 4932 C C . LEU B 1 305 ? 7.355 5.664 13.945 1 87.69 305 LEU B C 1
ATOM 4934 O O . LEU B 1 305 ? 8.391 5.051 14.211 1 87.69 305 LEU B O 1
ATOM 4938 N N . PRO B 1 306 ? 5.977 5.223 13.828 1 73 306 PRO B N 1
ATOM 4939 C CA . PRO B 1 306 ? 5.98 3.764 13.695 1 73 306 PRO B CA 1
ATOM 4940 C C . PRO B 1 306 ? 6.555 3.299 12.359 1 73 306 PRO B C 1
ATOM 4942 O O . PRO B 1 306 ? 6.461 4.02 11.359 1 73 306 PRO B O 1
ATOM 4945 N N . GLY B 1 307 ? 7.219 2.242 12.344 1 69.12 307 GLY B N 1
ATOM 4946 C CA . GLY B 1 307 ? 7.609 1.648 11.078 1 69.12 307 GLY B CA 1
ATOM 4947 C C . GLY B 1 307 ? 9.094 1.349 10.992 1 69.12 307 GLY B C 1
ATOM 4948 O O . GLY B 1 307 ? 9.852 1.653 11.922 1 69.12 307 GLY B O 1
ATOM 4949 N N . GLY B 1 308 ? 9.625 0.586 10.273 1 67.88 308 GLY B N 1
ATOM 4950 C CA . GLY B 1 308 ? 10.93 0.008 9.984 1 67.88 308 GLY B CA 1
ATOM 4951 C C . GLY B 1 308 ? 11.008 -1.475 10.305 1 67.88 308 GLY B C 1
ATOM 4952 O O . GLY B 1 308 ? 10.703 -2.312 9.445 1 67.88 308 GLY B O 1
ATOM 4953 N N . THR B 1 309 ? 11.234 -1.614 11.547 1 68.62 309 THR B N 1
ATOM 4954 C CA . THR B 1 309 ? 11.328 -3.006 11.969 1 68.62 309 THR B CA 1
ATOM 4955 C C . THR B 1 309 ? 10.133 -3.393 12.828 1 68.62 309 THR B C 1
ATOM 4957 O O . THR B 1 309 ? 9.867 -2.766 13.852 1 68.62 309 THR B O 1
ATOM 4960 N N . ALA B 1 310 ? 9.352 -4.312 12.234 1 64.5 310 ALA B N 1
ATOM 4961 C CA . ALA B 1 310 ? 8.219 -4.812 13.016 1 64.5 310 ALA B CA 1
ATOM 4962 C C . ALA B 1 310 ? 8.672 -5.281 14.391 1 64.5 310 ALA B C 1
ATOM 4964 O O . ALA B 1 310 ? 9.625 -6.055 14.516 1 64.5 310 ALA B O 1
ATOM 4965 N N . GLY B 1 311 ? 8.094 -4.684 15.445 1 66.94 311 GLY B N 1
ATOM 4966 C CA . GLY B 1 311 ? 8.375 -5.133 16.797 1 66.94 311 GLY B CA 1
ATOM 4967 C C . GLY B 1 311 ? 9.625 -4.512 17.391 1 66.94 311 GLY B C 1
ATOM 4968 O O . GLY B 1 311 ? 10.133 -4.98 18.406 1 66.94 311 GLY B O 1
ATOM 4969 N N . ALA B 1 312 ? 10.164 -3.578 16.688 1 73 312 ALA B N 1
ATOM 4970 C CA . ALA B 1 312 ? 11.359 -2.93 17.219 1 73 312 ALA B CA 1
ATOM 4971 C C . ALA B 1 312 ? 11.125 -2.43 18.641 1 73 312 ALA B C 1
ATOM 4973 O O . ALA B 1 312 ? 10.062 -1.872 18.938 1 73 312 ALA B O 1
ATOM 4974 N N . ALA B 1 313 ? 12.055 -2.688 19.484 1 76 313 ALA B N 1
ATOM 4975 C CA . ALA B 1 313 ? 11.961 -2.328 20.891 1 76 313 ALA B CA 1
ATOM 4976 C C . ALA B 1 313 ? 12.047 -0.816 21.078 1 76 313 ALA B C 1
ATOM 4978 O O . ALA B 1 313 ? 11.461 -0.267 22.016 1 76 313 ALA B O 1
ATOM 4979 N N . VAL B 1 314 ? 12.852 -0.213 20.266 1 84.88 314 VAL B N 1
ATOM 4980 C CA . VAL B 1 314 ? 13.062 1.229 20.344 1 84.88 314 VAL B CA 1
ATOM 4981 C C . VAL B 1 314 ? 12.711 1.874 19 1 84.88 314 VAL B C 1
ATOM 4983 O O . VAL B 1 314 ? 12.906 1.271 17.953 1 84.88 314 VAL B O 1
ATOM 4986 N N . PRO B 1 315 ? 12.234 3.037 19.094 1 89.31 315 PRO B N 1
ATOM 4987 C CA . PRO B 1 315 ? 11.93 3.703 17.812 1 89.31 315 PRO B CA 1
ATOM 4988 C C . PRO B 1 315 ? 13.164 3.848 16.922 1 89.31 315 PRO B C 1
ATOM 4990 O O . PRO B 1 315 ? 14.25 4.176 17.406 1 89.31 315 PRO B O 1
ATOM 4993 N N . GLU B 1 316 ? 13.023 3.633 15.68 1 91.31 316 GLU B N 1
ATOM 4994 C CA . GLU B 1 316 ? 14.125 3.715 14.727 1 91.31 316 GLU B CA 1
ATOM 4995 C C . GLU B 1 316 ? 14.062 5.012 13.93 1 91.31 316 GLU B C 1
ATOM 4997 O O . GLU B 1 316 ? 15.07 5.449 13.367 1 91.31 316 GLU B O 1
ATOM 5002 N N . PHE B 1 317 ? 12.859 5.578 13.891 1 92.5 317 PHE B N 1
ATOM 5003 C CA . PHE B 1 317 ? 12.648 6.777 13.094 1 92.5 317 PHE B CA 1
ATOM 5004 C C . PHE B 1 317 ? 11.836 7.812 13.859 1 92.5 317 PHE B C 1
ATOM 5006 O O . PHE B 1 317 ? 11.117 7.465 14.805 1 92.5 317 PHE B O 1
ATOM 5013 N N . ALA B 1 318 ? 11.977 9.023 13.484 1 93.44 318 ALA B N 1
ATOM 5014 C CA . ALA B 1 318 ? 11.18 10.117 14.039 1 93.44 318 ALA B CA 1
ATOM 5015 C C . ALA B 1 318 ? 10.68 11.047 12.938 1 93.44 318 ALA B C 1
ATOM 5017 O O . ALA B 1 318 ? 11.336 11.195 11.906 1 93.44 318 ALA B O 1
ATOM 5018 N N . LEU B 1 319 ? 9.539 11.547 13.109 1 92.94 319 LEU B N 1
ATOM 5019 C CA . LEU B 1 319 ? 9.055 12.688 12.344 1 92.94 319 LEU B CA 1
ATOM 5020 C C . LEU B 1 319 ? 9.492 14 12.977 1 92.94 319 LEU B C 1
ATOM 5022 O O . LEU B 1 319 ? 9.281 14.211 14.172 1 92.94 319 LEU B O 1
ATOM 5026 N N . VAL B 1 320 ? 10.125 14.797 12.227 1 93.19 320 VAL B N 1
ATOM 5027 C CA . VAL B 1 320 ? 10.57 16.109 12.711 1 93.19 320 VAL B CA 1
ATOM 5028 C C . VAL B 1 320 ? 9.805 17.203 11.977 1 93.19 320 VAL B C 1
ATOM 5030 O O . VAL B 1 320 ? 9.805 17.266 10.75 1 93.19 320 VAL B O 1
ATOM 5033 N N . GLN B 1 321 ? 9.172 17.984 12.742 1 90 321 GLN B N 1
ATOM 5034 C CA . GLN B 1 321 ? 8.523 19.188 12.219 1 90 321 GLN B CA 1
ATOM 5035 C C . GLN B 1 321 ? 9.406 20.422 12.422 1 90 321 GLN B C 1
ATOM 5037 O O . GLN B 1 321 ? 9.93 20.641 13.523 1 90 321 GLN B O 1
ATOM 5042 N N . LEU B 1 322 ? 9.617 21.141 11.367 1 91.06 322 LEU B N 1
ATOM 5043 C CA . LEU B 1 322 ? 10.406 22.359 11.43 1 91.06 322 LEU B CA 1
ATOM 5044 C C . LEU B 1 322 ? 9.508 23.594 11.289 1 91.06 322 LEU B C 1
ATOM 5046 O O . LEU B 1 322 ? 8.727 23.688 10.336 1 91.06 322 LEU B O 1
ATOM 5050 N N . ASP B 1 323 ? 9.562 24.406 12.266 1 85.69 323 ASP B N 1
ATOM 5051 C CA . ASP B 1 323 ? 8.898 25.719 12.219 1 85.69 323 ASP B CA 1
ATOM 5052 C C . ASP B 1 323 ? 9.914 26.844 12.094 1 85.69 323 ASP B C 1
ATOM 5054 O O . ASP B 1 323 ? 10.828 26.953 12.914 1 85.69 323 ASP B O 1
ATOM 5058 N N . LEU B 1 324 ? 9.781 27.625 11.055 1 87 324 LEU B N 1
ATOM 5059 C CA . LEU B 1 324 ? 10.703 28.734 10.828 1 87 324 LEU B CA 1
ATOM 5060 C C . LEU B 1 324 ? 10.117 30.031 11.367 1 87 324 LEU B C 1
ATOM 5062 O O . LEU B 1 324 ? 9.219 30.625 10.75 1 87 324 LEU B O 1
ATOM 5066 N N . PRO B 1 325 ? 10.5 30.344 12.641 1 74 325 PRO B N 1
ATOM 5067 C CA . PRO B 1 325 ? 9.984 31.609 13.18 1 74 325 PRO B CA 1
ATOM 5068 C C . PRO B 1 325 ? 10.242 32.781 12.25 1 74 325 PRO B C 1
ATOM 5070 O O . PRO B 1 325 ? 11.227 32.812 11.516 1 74 325 PRO B O 1
ATOM 5073 N N . ALA B 1 326 ? 9.203 33.562 11.922 1 62.28 326 ALA B N 1
ATOM 5074 C CA . ALA B 1 326 ? 9.273 34.75 11.07 1 62.28 326 ALA B CA 1
ATOM 5075 C C . ALA B 1 326 ? 10.547 35.531 11.352 1 62.28 326 ALA B C 1
ATOM 5077 O O . ALA B 1 326 ? 10.953 35.688 12.508 1 62.28 326 ALA B O 1
ATOM 5078 N N . GLN B 1 327 ? 11.57 35.469 10.484 1 55.16 327 GLN B N 1
ATOM 5079 C CA . GLN B 1 327 ? 12.734 36.344 10.602 1 55.16 327 GLN B CA 1
ATOM 5080 C C . GLN B 1 327 ? 12.312 37.75 10.969 1 55.16 327 GLN B C 1
ATOM 5082 O O . GLN B 1 327 ? 11.359 38.312 10.398 1 55.16 327 GLN B O 1
ATOM 5087 N N . PRO B 1 328 ? 12.711 38.281 12.203 1 44.47 328 PRO B N 1
ATOM 5088 C CA . PRO B 1 328 ? 12.461 39.719 12.344 1 44.47 328 PRO B CA 1
ATOM 5089 C C . PRO B 1 328 ? 12.75 40.5 11.07 1 44.47 328 PRO B C 1
ATOM 5091 O O . PRO B 1 328 ? 13.688 40.156 10.336 1 44.47 328 PRO B O 1
ATOM 5094 N N . ALA B 1 329 ? 11.695 41.188 10.648 1 41.69 329 ALA B N 1
ATOM 5095 C CA . ALA B 1 329 ? 11.977 42.188 9.625 1 41.69 329 ALA B CA 1
ATOM 5096 C C . ALA B 1 329 ? 13.148 43.062 10.031 1 41.69 329 ALA B C 1
ATOM 5098 O O . ALA B 1 329 ? 13.32 43.375 11.211 1 41.69 329 ALA B O 1
#

Sequence (658 aa):
MITGRWLLIETLGHVDTWSLLAVGTAPREWKSFQRAVSTRLQPFIAAAYTGGTVIDQELPQSRHDWSGQHLRAVPLHGPDGRVHAVRLWVGGAEPPEPVGVAAFSVDARNRRIEALSYDLGANFDNEHNIWIGAESFEIIERFDGALELVATLARSTPGARWLDTATVRARTGPRTLLLAAHNPDENRYHWLGLAVDVTESVAPQRKSFEAATLDLLRGAQPNLYLAIVDLAQVRLIRWVTEPVPELRWGRGIDERTVPHPADRGRIVAARDEIRSGVERVTLTGVRLATDSGDWLVADLEASPLPGGTAGAAVPEFALVQLDLPAQPAMITGRWLLIETLGHVDTWSLLAVGTAPREWKSFQRAVSTRLQPFIAAAYTGGTVIDQELPQSRHDWSGQHLRAVPLHGPDGRVHAVRLWVGGAEPPEPVGVAAFSVDARNRRIEALSYDLGANFDNEHNIWIGAESFEIIERFDGALELVATLARSTPGARWLDTATVRARTGPRTLLLAAHNPDENRYHWLGLAVDVTESVAPQRKSFEAATLDLLRGAQPNLYLAIVDLAQVRLIRWVTEPVPELRWGRGIDERTVPHPADRGRIVAARDEIRSGVERVTLTGVRLATDSGDWLVADLEASPLPGGTAGAAVPEFALVQLDLPAQPA

pLDDT: mean 87.42, std 9.89, range [41.38, 98.12]

InterPro domains:
  IPR041458 Rv3651-like, N-terminal [PF18007] (6-98)
  IPR048578 Triple sensor-domain protein Rv3651-like, C-terminal domain [PF21043] (220-296)

Nearest PDB structures (foldseek):
  4f3l-assembly1_B  TM=3.661E-01  e=3.571E-07  Mus musculus
  8osk-assembly1_N  TM=3.643E-01  e=4.444E-07  Mus musculus
  8ck8-assembly1_B  TM=7.656E-01  e=2.131E-03  Homo sapiens
  5f5y-assembly1_A  TM=7.867E-01  e=3.682E-03  Drosophila melanogaster
  5f69-assembly1_A  TM=7.546E-01  e=4.338E-03  Drosophila melanogaster

Secondary structure (DSSP, 8-state):
---SS-EEEE-SS-GGG-EEEEETTEEEEEEEHHHHS-TTTHHHHHHHHHH-S-EEEEPPP-SSTTTT-EEEEEEEE-TTSSEEEEEEEEESSPPPPPPPEEEEEEETTTTEEEEEESSS-TTS-TT--EEEGGGGGGGEEE-TTHHHHHHHHHH--TT-EEEEEEEEEETTEEEEEEEEEE--SS-TTEEEEEEEE-TTTSPPPPPPHHHHHHHHHHHH-TT-EEEEEETTTTEEEEESSPPPTTB--STT--GGGSB-GGGHHHHHHHHHHHHTT-S-EEEEEEEEEBTTS-EEEEEEEEEEEP-SSTT-SS--EEEEEEE------/---SS-EEEE-SS-GGG-EEEEETTEEEEEEEHHHHS-TTTHHHHHHHHHH-S-EEEEPPP-SSTTTT-EEEEEEEE-TTSSEEEEEEEEESSPPPPPPPEEEEEEETTTTEEEEEESSSGGGS-TT--EEEGGGGGGGEEE-TTHHHHHHHHHH--TT-EEEEEEEEEETTEEEEEEEEEE--SS-TTEEEEEEEE-TTTSPPPPPPHHHHHHHHHHHH-TT-EEEEEETTTTEEEEESSPPPTTB--STT--GGGSB-GGGHHHHHHHHHHHHTT-S-EEEEEEEEEBTTS-EEEEEEEEEEEP-SSTT-SS--EEEEEEE------